Protein AF-0000000071887476 (afdb_homodimer)

Foldseek 3Di:
DPQDPVLCVLVVVLCVPQPPNLLLSQLLLLLQLLQLLVLQLVLQVVCVVVVQHDDCLSNLLSVLLSVLSVLSNVQSVLVPNCVDPVSVVVSNVCNVVSNVVLNQVQQAFVLVSLVNSLVSLVSVLVSLVVVCVVCVVVFQPAAGDPSLCCQQVPPDCQSVQFNQQVDARPPDRQDGDTRSSSSVVVSVSSVSSNVQSVQVSPFPRGGGNPPPVPVPPDPDCPPPPPNRAGHNVSSVVVVVVD/DPQDPVLCVLVVVLCVPQPPNLLLSQLLLLLQLLQLLVLVLVLQVVCVVVVQHDDCLSNLLSVLLSVLSVLSNVQSVLVPNCVDPVSVVVSNVCNVVSNVVLNVVQQAFVLVSLVNSLVSLVSVLVSLVVVCVVCVVVQQPAAGDPSLCCQQVPPDCQSVQFNQQVDARPPDRQDGDTRSSSSVVVSVSSVSSNVQSVQVSPFPRGGGNPPPPVPPPDPDCPPPPPNRAGHNVSSVVVVVVD

Structure (mmCIF, N/CA/C/O backbone):
data_AF-0000000071887476-model_v1
#
loop_
_entity.id
_entity.type
_entity.pdbx_description
1 polymer 'Ubiquinol oxidase'
#
loop_
_atom_site.group_PDB
_atom_site.id
_atom_site.type_symbol
_atom_site.label_atom_id
_atom_site.label_alt_id
_atom_site.label_comp_id
_atom_site.label_asym_id
_atom_site.label_entity_id
_atom_site.label_seq_id
_atom_site.pdbx_PDB_ins_code
_atom_site.Cartn_x
_atom_site.Cartn_y
_atom_site.Cartn_z
_atom_site.occupancy
_atom_site.B_iso_or_equiv
_atom_site.auth_seq_id
_atom_site.auth_comp_id
_atom_site.auth_asym_id
_atom_site.auth_atom_id
_atom_site.pdbx_PDB_model_num
ATOM 1 N N . MET A 1 1 ? 25.312 -20.312 1.409 1 30.47 1 MET A N 1
ATOM 2 C CA . MET A 1 1 ? 24.672 -21.297 2.277 1 30.47 1 MET A CA 1
ATOM 3 C C . MET A 1 1 ? 23.938 -20.609 3.416 1 30.47 1 MET A C 1
ATOM 5 O O . MET A 1 1 ? 23.547 -21.25 4.391 1 30.47 1 MET A O 1
ATOM 9 N N . CYS A 1 2 ? 24.156 -19.266 3.453 1 31.27 2 CYS A N 1
ATOM 10 C CA . CYS A 1 2 ? 23.875 -18.484 4.648 1 31.27 2 CYS A CA 1
ATOM 11 C C . CYS A 1 2 ? 22.375 -18.266 4.832 1 31.27 2 CYS A C 1
ATOM 13 O O . CYS A 1 2 ? 21.969 -17.328 5.512 1 31.27 2 CYS A O 1
ATOM 15 N N . CYS A 1 3 ? 21.625 -18.984 4.043 1 40.84 3 CYS A N 1
ATOM 16 C CA . CYS A 1 3 ? 20.188 -18.812 4.207 1 40.84 3 CYS A CA 1
ATOM 17 C C . CYS A 1 3 ? 19.75 -19.203 5.609 1 40.84 3 CYS A C 1
ATOM 19 O O . CYS A 1 3 ? 20.172 -20.25 6.125 1 40.84 3 CYS A O 1
ATOM 21 N N . SER A 1 4 ? 19.297 -18.359 6.418 1 47.5 4 SER A N 1
ATOM 22 C CA . SER A 1 4 ? 18.875 -18.578 7.805 1 47.5 4 SER A CA 1
ATOM 23 C C . SER A 1 4 ? 17.781 -19.609 7.898 1 47.5 4 SER A C 1
ATOM 25 O O . SER A 1 4 ? 17.125 -19.922 6.902 1 47.5 4 SER A O 1
ATOM 27 N N . PHE A 1 5 ? 17.656 -20.234 9.094 1 50.31 5 PHE A N 1
ATOM 28 C CA . PHE A 1 5 ? 16.797 -21.344 9.516 1 50.31 5 PHE A CA 1
ATOM 29 C C . PHE A 1 5 ? 15.359 -21.094 9.094 1 50.31 5 PHE A C 1
ATOM 31 O O . PHE A 1 5 ? 14.711 -21.984 8.539 1 50.31 5 PHE A O 1
ATOM 38 N N . PRO A 1 6 ? 14.906 -19.969 9.242 1 48.47 6 PRO A N 1
ATOM 39 C CA . PRO A 1 6 ? 13.492 -19.828 8.898 1 48.47 6 PRO A CA 1
ATOM 40 C C . PRO A 1 6 ? 13.242 -19.953 7.395 1 48.47 6 PRO A C 1
ATOM 42 O O . PRO A 1 6 ? 12.266 -20.578 6.977 1 48.47 6 PRO A O 1
ATOM 45 N N . GLN A 1 7 ? 14.047 -19.438 6.637 1 53.53 7 GLN A N 1
ATOM 46 C CA . GLN A 1 7 ? 13.891 -19.531 5.191 1 53.53 7 GLN A CA 1
ATOM 47 C C . GLN A 1 7 ? 14.031 -20.984 4.727 1 53.53 7 GLN A C 1
ATOM 49 O O . GLN A 1 7 ? 13.25 -21.453 3.9 1 53.53 7 GLN A O 1
ATOM 54 N N . ASP A 1 8 ? 15 -21.625 5.289 1 54.03 8 ASP A N 1
ATOM 55 C CA . ASP A 1 8 ? 15.242 -23.016 4.938 1 54.03 8 ASP A CA 1
ATOM 56 C C . ASP A 1 8 ? 14.031 -23.891 5.27 1 54.03 8 ASP A C 1
ATOM 58 O O . ASP A 1 8 ? 13.711 -24.828 4.535 1 54.03 8 ASP A O 1
ATOM 62 N N . SER A 1 9 ? 13.406 -23.406 6.348 1 52.69 9 SER A N 1
ATOM 63 C CA . SER A 1 9 ? 12.25 -24.203 6.762 1 52.69 9 SER A CA 1
ATOM 64 C C . SER A 1 9 ? 11.102 -24.047 5.77 1 52.69 9 SER A C 1
ATOM 66 O O . SER A 1 9 ? 10.461 -25.031 5.402 1 52.69 9 SER A O 1
ATOM 68 N N . VAL A 1 10 ? 10.852 -22.859 5.328 1 54.94 10 VAL A N 1
ATOM 69 C CA . VAL A 1 10 ? 9.758 -22.641 4.387 1 54.94 10 VAL A CA 1
ATOM 70 C C . VAL A 1 10 ? 10.078 -23.312 3.059 1 54.94 10 VAL A C 1
ATOM 72 O O . VAL A 1 10 ? 9.234 -24.016 2.486 1 54.94 10 VAL A O 1
ATOM 75 N N . ILE A 1 11 ? 11.305 -23.25 2.623 1 56.22 11 ILE A N 1
ATOM 76 C CA . ILE A 1 11 ? 11.742 -23.828 1.356 1 56.22 11 ILE A CA 1
ATOM 77 C C . ILE A 1 11 ? 11.711 -25.344 1.442 1 56.22 11 ILE A C 1
ATOM 79 O O . ILE A 1 11 ? 11.25 -26.016 0.516 1 56.22 11 ILE A O 1
ATOM 83 N N . MET A 1 12 ? 12.203 -25.812 2.559 1 53.28 12 MET A N 1
ATOM 84 C CA . MET A 1 12 ? 12.25 -27.266 2.75 1 53.28 12 MET A CA 1
ATOM 85 C C . MET A 1 12 ? 10.844 -27.859 2.756 1 53.28 12 MET A C 1
ATOM 87 O O . MET A 1 12 ? 10.609 -28.922 2.174 1 53.28 12 MET A O 1
ATOM 91 N N . VAL A 1 13 ? 9.906 -27.219 3.322 1 50.84 13 VAL A N 1
ATOM 92 C CA . VAL A 1 13 ? 8.531 -27.719 3.402 1 50.84 13 VAL A CA 1
ATOM 93 C C . VAL A 1 13 ? 7.898 -27.703 2.016 1 50.84 13 VAL A C 1
ATOM 95 O O . VAL A 1 13 ? 7.262 -28.688 1.61 1 50.84 13 VAL A O 1
ATOM 98 N N . LEU A 1 14 ? 8.117 -26.688 1.324 1 52.28 14 LEU A N 1
ATOM 99 C CA . LEU A 1 14 ? 7.488 -26.562 0.014 1 52.28 14 LEU A CA 1
ATOM 100 C C . LEU A 1 14 ? 8.016 -27.625 -0.944 1 52.28 14 LEU A C 1
ATOM 102 O O . LEU A 1 14 ? 7.242 -28.234 -1.682 1 52.28 14 LEU A O 1
ATOM 106 N N . LYS A 1 15 ? 9.289 -27.859 -1.046 1 56.28 15 LYS A N 1
ATOM 107 C CA . LYS A 1 15 ? 9.898 -28.844 -1.933 1 56.28 15 LYS A CA 1
ATOM 108 C C . LYS A 1 15 ? 9.453 -30.266 -1.567 1 56.28 15 LYS A C 1
ATOM 110 O O . LYS A 1 15 ? 9.242 -31.109 -2.447 1 56.28 15 LYS A O 1
ATOM 115 N N . GLY A 1 16 ? 9.359 -30.516 -0.269 1 51.09 16 GLY A N 1
ATOM 116 C CA . GLY A 1 16 ? 8.969 -31.844 0.199 1 51.09 16 GLY A CA 1
ATOM 117 C C . GLY A 1 16 ? 7.512 -32.156 -0.079 1 51.09 16 GLY A C 1
ATOM 118 O O . GLY A 1 16 ? 7.188 -33.25 -0.535 1 51.09 16 GLY A O 1
ATOM 119 N N . VAL A 1 17 ? 6.672 -31.219 0.119 1 54.69 17 VAL A N 1
ATOM 120 C CA . VAL A 1 17 ? 5.234 -31.484 0.076 1 54.69 17 VAL A CA 1
ATOM 121 C C . VAL A 1 17 ? 4.754 -31.484 -1.373 1 54.69 17 VAL A C 1
ATOM 123 O O . VAL A 1 17 ? 3.861 -32.25 -1.733 1 54.69 17 VAL A O 1
ATOM 126 N N . TYR A 1 18 ? 5.398 -30.656 -2.195 1 61.88 18 TYR A N 1
ATOM 127 C CA . TYR A 1 18 ? 4.805 -30.469 -3.512 1 61.88 18 TYR A CA 1
ATOM 128 C C . TYR A 1 18 ? 5.602 -31.188 -4.586 1 61.88 18 TYR A C 1
ATOM 130 O O . TYR A 1 18 ? 5.43 -30.938 -5.777 1 61.88 18 TYR A O 1
ATOM 138 N N . ARG A 1 19 ? 6.125 -32.25 -4.566 1 59.28 19 ARG A N 1
ATOM 139 C CA . ARG A 1 19 ? 6.855 -33.094 -5.504 1 59.28 19 ARG A CA 1
ATOM 140 C C . ARG A 1 19 ? 6.621 -32.656 -6.941 1 59.28 19 ARG A C 1
ATOM 142 O O . ARG A 1 19 ? 6.996 -31.547 -7.324 1 59.28 19 ARG A O 1
ATOM 149 N N . ASP A 1 20 ? 5.863 -33.375 -7.742 1 68 20 ASP A N 1
ATOM 150 C CA . ASP A 1 20 ? 5.641 -33.188 -9.172 1 68 20 ASP A CA 1
ATOM 151 C C . ASP A 1 20 ? 4.426 -32.312 -9.422 1 68 20 ASP A C 1
ATOM 153 O O . ASP A 1 20 ? 3.896 -32.25 -10.539 1 68 20 ASP A O 1
ATOM 157 N N . ARG A 1 21 ? 4.051 -31.562 -8.383 1 85.56 21 ARG A N 1
ATOM 158 C CA . ARG A 1 21 ? 2.939 -30.625 -8.516 1 85.56 21 ARG A CA 1
ATOM 159 C C . ARG A 1 21 ? 3.436 -29.188 -8.508 1 85.56 21 ARG A C 1
ATOM 161 O O . ARG A 1 21 ? 3.25 -28.469 -7.527 1 85.56 21 ARG A O 1
ATOM 168 N N . TYR A 1 22 ? 3.957 -28.781 -9.656 1 88.81 22 TYR A N 1
ATOM 169 C CA . TYR A 1 22 ? 4.68 -27.516 -9.766 1 88.81 22 TYR A CA 1
ATOM 170 C C . TYR A 1 22 ? 3.756 -26.344 -9.477 1 88.81 22 TYR A C 1
ATOM 172 O O . TYR A 1 22 ? 4.109 -25.438 -8.719 1 88.81 22 TYR A O 1
ATOM 180 N N . TYR A 1 23 ? 2.529 -26.438 -10 1 90.31 23 TYR A N 1
ATOM 181 C CA . TYR A 1 23 ? 1.637 -25.297 -9.844 1 90.31 23 TYR A CA 1
ATOM 182 C C . TYR A 1 23 ? 1.201 -25.125 -8.391 1 90.31 23 TYR A C 1
ATOM 184 O O . TYR A 1 23 ? 1.044 -24 -7.906 1 90.31 23 TYR A O 1
ATOM 192 N N . ALA A 1 24 ? 1.06 -26.219 -7.68 1 91.19 24 ALA A N 1
ATOM 193 C CA . ALA A 1 24 ? 0.744 -26.156 -6.254 1 91.19 24 ALA A CA 1
ATOM 194 C C . ALA A 1 24 ? 1.907 -25.562 -5.461 1 91.19 24 ALA A C 1
ATOM 196 O O . ALA A 1 24 ? 1.699 -24.766 -4.543 1 91.19 24 ALA A O 1
ATOM 197 N N . ARG A 1 25 ? 3.086 -25.984 -5.824 1 91.88 25 ARG A N 1
ATOM 198 C CA . ARG A 1 25 ? 4.277 -25.438 -5.176 1 91.88 25 ARG A CA 1
ATOM 199 C C . ARG A 1 25 ? 4.406 -23.953 -5.43 1 91.88 25 ARG A C 1
ATOM 201 O O . ARG A 1 25 ? 4.699 -23.172 -4.512 1 91.88 25 ARG A O 1
ATOM 208 N N . PHE A 1 26 ? 4.168 -23.547 -6.676 1 94.94 26 PHE A N 1
ATOM 209 C CA . PHE A 1 26 ? 4.254 -22.141 -7.039 1 94.94 26 PHE A CA 1
ATOM 210 C C . PHE A 1 26 ? 3.168 -21.328 -6.336 1 94.94 26 PHE A C 1
ATOM 212 O O . PHE A 1 26 ? 3.416 -20.219 -5.887 1 94.94 26 PHE A O 1
ATOM 219 N N . PHE A 1 27 ? 2.033 -21.891 -6.215 1 94.5 27 PHE A N 1
ATOM 220 C CA . PHE A 1 27 ? 0.941 -21.25 -5.484 1 94.5 27 PHE A CA 1
ATOM 221 C C . PHE A 1 27 ? 1.335 -21 -4.035 1 94.5 27 PHE A C 1
ATOM 223 O O . PHE A 1 27 ? 1.142 -19.891 -3.523 1 94.5 27 PHE A O 1
ATOM 230 N N . ALA A 1 28 ? 1.881 -21.984 -3.383 1 93 28 ALA A N 1
ATOM 231 C CA . ALA A 1 28 ? 2.307 -21.844 -1.991 1 93 28 ALA A CA 1
ATOM 232 C C . ALA A 1 28 ? 3.412 -20.812 -1.855 1 93 28 ALA A C 1
ATOM 234 O O . ALA A 1 28 ? 3.377 -19.969 -0.951 1 93 28 ALA A O 1
ATOM 235 N N . LEU A 1 29 ? 4.336 -20.844 -2.762 1 92.38 29 LEU A N 1
ATOM 236 C CA . LEU A 1 29 ? 5.445 -19.891 -2.77 1 92.38 29 LEU A CA 1
ATOM 237 C C . LEU A 1 29 ? 4.938 -18.453 -2.881 1 92.38 29 LEU A C 1
ATOM 239 O O . LEU A 1 29 ? 5.348 -17.594 -2.107 1 92.38 29 LEU A O 1
ATOM 243 N N . GLU A 1 30 ? 3.982 -18.219 -3.818 1 94.94 30 GLU A N 1
ATOM 244 C CA . GLU A 1 30 ? 3.467 -16.875 -4.051 1 94.94 30 GLU A CA 1
ATOM 245 C C . GLU A 1 30 ? 2.6 -16.406 -2.885 1 94.94 30 GLU A C 1
ATOM 247 O O . GLU A 1 30 ? 2.57 -15.219 -2.562 1 94.94 30 GLU A O 1
ATOM 252 N N . THR A 1 31 ? 1.901 -17.312 -2.236 1 94.06 31 THR A N 1
ATOM 253 C CA . THR A 1 31 ? 1.102 -16.984 -1.062 1 94.06 31 THR A CA 1
ATOM 254 C C . THR A 1 31 ? 1.988 -16.469 0.068 1 94.06 31 THR A C 1
ATOM 256 O O . THR A 1 31 ? 1.646 -15.492 0.733 1 94.06 31 THR A O 1
ATOM 259 N N . ILE A 1 32 ? 3.066 -17.031 0.198 1 92.88 32 ILE A N 1
ATOM 260 C CA . ILE A 1 32 ? 3.969 -16.688 1.292 1 92.88 32 ILE A CA 1
ATOM 261 C C . ILE A 1 32 ? 4.836 -15.5 0.894 1 92.88 32 ILE A C 1
ATOM 263 O O . ILE A 1 32 ? 5.086 -14.602 1.706 1 92.88 32 ILE A O 1
ATOM 267 N N . ALA A 1 33 ? 5.246 -15.43 -0.411 1 92.75 33 ALA A N 1
ATOM 268 C CA . ALA A 1 33 ? 6.223 -14.445 -0.881 1 92.75 33 ALA A CA 1
ATOM 269 C C . ALA A 1 33 ? 5.668 -13.031 -0.79 1 92.75 33 ALA A C 1
ATOM 271 O O . ALA A 1 33 ? 6.426 -12.062 -0.675 1 92.75 33 ALA A O 1
ATOM 272 N N . ARG A 1 34 ? 4.449 -12.82 -0.768 1 93.75 34 ARG A N 1
ATOM 273 C CA . ARG A 1 34 ? 3.834 -11.492 -0.719 1 93.75 34 ARG A CA 1
ATOM 274 C C . ARG A 1 34 ? 3.846 -10.938 0.701 1 93.75 34 ARG A C 1
ATOM 276 O O . ARG A 1 34 ? 3.791 -9.719 0.896 1 93.75 34 ARG A O 1
ATOM 283 N N . VAL A 1 35 ? 4.008 -11.75 1.692 1 96.19 35 VAL A N 1
ATOM 284 C CA . VAL A 1 35 ? 3.762 -11.43 3.096 1 96.19 35 VAL A CA 1
ATOM 285 C C . VAL A 1 35 ? 4.828 -10.461 3.604 1 96.19 35 VAL A C 1
ATOM 287 O O . VAL A 1 35 ? 4.508 -9.461 4.25 1 96.19 35 VAL A O 1
ATOM 290 N N . PRO A 1 36 ? 6.094 -10.688 3.279 1 97.5 36 PRO A N 1
ATOM 291 C CA . PRO A 1 36 ? 7.113 -9.797 3.84 1 97.5 36 PRO A CA 1
ATOM 292 C C . PRO A 1 36 ? 6.914 -8.344 3.428 1 97.5 36 PRO A C 1
ATOM 294 O O . PRO A 1 36 ? 7.074 -7.438 4.25 1 97.5 36 PRO A O 1
ATOM 297 N N . TYR A 1 37 ? 6.582 -8.109 2.205 1 98.06 37 TYR A N 1
ATOM 298 C CA . TYR A 1 37 ? 6.453 -6.738 1.727 1 98.06 37 TYR A CA 1
ATOM 299 C C . TYR A 1 37 ? 5.332 -6.008 2.457 1 98.06 37 TYR A C 1
ATOM 301 O O . TYR A 1 37 ? 5.453 -4.824 2.77 1 98.06 37 TYR A O 1
ATOM 309 N N . PHE A 1 38 ? 4.254 -6.734 2.699 1 97.75 38 PHE A N 1
ATOM 310 C CA . PHE A 1 38 ? 3.186 -6.129 3.482 1 97.75 38 PHE A CA 1
ATOM 311 C C . PHE A 1 38 ? 3.627 -5.918 4.926 1 97.75 38 PHE A C 1
ATOM 313 O O . PHE A 1 38 ? 3.246 -4.93 5.559 1 97.75 38 PHE A O 1
ATOM 320 N N . ALA A 1 39 ? 4.367 -6.859 5.465 1 98.19 39 ALA A N 1
ATOM 321 C CA . ALA A 1 39 ? 4.91 -6.695 6.809 1 98.19 39 ALA A CA 1
ATOM 322 C C . ALA A 1 39 ? 5.805 -5.461 6.891 1 98.19 39 ALA A C 1
ATOM 324 O O . ALA A 1 39 ? 5.719 -4.691 7.852 1 98.19 39 ALA A O 1
ATOM 325 N N . PHE A 1 40 ? 6.672 -5.285 5.91 1 97.69 40 PHE A N 1
ATOM 326 C CA . PHE A 1 40 ? 7.531 -4.105 5.863 1 97.69 40 PHE A CA 1
ATOM 327 C C . PHE A 1 40 ? 6.695 -2.828 5.883 1 97.69 40 PHE A C 1
ATOM 329 O O . PHE A 1 40 ? 6.965 -1.918 6.668 1 97.69 40 PHE A O 1
ATOM 336 N N . ILE A 1 41 ? 5.68 -2.785 5.004 1 97.25 41 ILE A N 1
ATOM 337 C CA . ILE A 1 41 ? 4.812 -1.616 4.918 1 97.25 41 ILE A CA 1
ATOM 338 C C . ILE A 1 41 ? 4.133 -1.377 6.266 1 97.25 41 ILE A C 1
ATOM 340 O O . ILE A 1 41 ? 3.988 -0.232 6.699 1 97.25 41 ILE A O 1
ATOM 344 N N . SER A 1 42 ? 3.736 -2.453 6.922 1 97.19 42 SER A N 1
ATOM 345 C CA . SER A 1 42 ? 3.07 -2.346 8.219 1 97.19 42 SER A CA 1
ATOM 346 C C . SER A 1 42 ? 3.973 -1.675 9.25 1 97.19 42 SER A C 1
ATOM 348 O O . SER A 1 42 ? 3.547 -0.748 9.938 1 97.19 42 SER A O 1
ATOM 350 N N . VAL A 1 43 ? 5.16 -2.088 9.336 1 96.56 43 VAL A N 1
ATOM 351 C CA . VAL A 1 43 ? 6.094 -1.536 10.312 1 96.56 43 VAL A CA 1
ATOM 352 C C . VAL A 1 43 ? 6.422 -0.089 9.953 1 96.56 43 VAL A C 1
ATOM 354 O O . VAL A 1 43 ? 6.434 0.786 10.82 1 96.56 43 VAL A O 1
ATOM 357 N N . LEU A 1 44 ? 6.668 0.134 8.695 1 95.12 44 LEU A N 1
ATOM 358 C CA . LEU A 1 44 ? 7.02 1.479 8.25 1 95.12 44 LEU A CA 1
ATOM 359 C C . LEU A 1 44 ? 5.863 2.445 8.469 1 95.12 44 LEU A C 1
ATOM 361 O O . LEU A 1 44 ? 6.078 3.617 8.789 1 95.12 44 LEU A O 1
ATOM 365 N N . HIS A 1 45 ? 4.633 1.944 8.188 1 95.56 45 HIS A N 1
ATOM 366 C CA . HIS A 1 45 ? 3.459 2.758 8.484 1 95.56 45 HIS A CA 1
ATOM 367 C C . HIS A 1 45 ? 3.393 3.105 9.969 1 95.56 45 HIS A C 1
ATOM 369 O O . HIS A 1 45 ? 3.084 4.242 10.328 1 95.56 45 HIS A O 1
ATOM 375 N N . MET A 1 46 ? 3.621 2.113 10.805 1 94.19 46 MET A N 1
ATOM 376 C CA . MET A 1 46 ? 3.627 2.354 12.242 1 94.19 46 MET A CA 1
ATOM 377 C C . MET A 1 46 ? 4.723 3.344 12.625 1 94.19 46 MET A C 1
ATOM 379 O O . MET A 1 46 ? 4.469 4.301 13.359 1 94.19 46 MET A O 1
ATOM 383 N N . TYR A 1 47 ? 5.938 3.154 12.109 1 92.62 47 TYR A N 1
ATOM 384 C CA . TYR A 1 47 ? 7.043 4.066 12.383 1 92.62 47 TYR A CA 1
ATOM 385 C C . TYR A 1 47 ? 6.715 5.48 11.922 1 92.62 47 TYR A C 1
ATOM 387 O O . TYR A 1 47 ? 7.043 6.453 12.602 1 92.62 47 TYR A O 1
ATOM 395 N N . SER A 1 48 ? 6.117 5.535 10.766 1 91.56 48 SER A N 1
ATOM 396 C CA . SER A 1 48 ? 5.758 6.848 10.242 1 91.56 48 SER A CA 1
ATOM 397 C C . SER A 1 48 ? 4.699 7.52 11.109 1 91.56 48 SER A C 1
ATOM 399 O O . SER A 1 48 ? 4.715 8.742 11.281 1 91.56 48 SER A O 1
ATOM 401 N N . THR A 1 49 ? 3.768 6.734 11.633 1 91.44 49 THR A N 1
ATOM 402 C CA . THR A 1 49 ? 2.74 7.254 12.523 1 91.44 49 THR A CA 1
ATOM 403 C C . THR A 1 49 ? 3.365 7.801 13.805 1 91.44 49 THR A C 1
ATOM 405 O O . THR A 1 49 ? 2.961 8.852 14.305 1 91.44 49 THR A O 1
ATOM 408 N N . PHE A 1 50 ? 4.414 7.18 14.273 1 90 50 PHE A N 1
ATOM 409 C CA . PHE A 1 50 ? 5.07 7.574 15.516 1 90 50 PHE A CA 1
ATOM 410 C C . PHE A 1 50 ? 6.102 8.664 15.258 1 90 50 PHE A C 1
ATOM 412 O O . PHE A 1 50 ? 6.703 9.195 16.203 1 90 50 PHE A O 1
ATOM 419 N N . GLY A 1 51 ? 6.312 9.016 13.977 1 87.88 51 GLY A N 1
ATOM 420 C CA . GLY A 1 51 ? 7.246 10.078 13.633 1 87.88 51 GLY A CA 1
ATOM 421 C C . GLY A 1 51 ? 8.68 9.594 13.523 1 87.88 51 GLY A C 1
ATOM 422 O O . GLY A 1 51 ? 9.609 10.406 13.484 1 87.88 51 GLY A O 1
ATOM 423 N N . TRP A 1 52 ? 8.898 8.258 13.422 1 86.38 52 TRP A N 1
ATOM 424 C CA . TRP A 1 52 ? 10.234 7.676 13.422 1 86.38 52 TRP A CA 1
ATOM 425 C C . TRP A 1 52 ? 10.734 7.461 11.992 1 86.38 52 TRP A C 1
ATOM 427 O O . TRP A 1 52 ? 11.922 7.234 11.773 1 86.38 52 TRP A O 1
ATOM 437 N N . TRP A 1 53 ? 9.852 7.574 11.078 1 85.56 53 TRP A N 1
ATOM 438 C CA . TRP A 1 53 ? 10.188 7.285 9.688 1 85.56 53 TRP A CA 1
ATOM 439 C C . TRP A 1 53 ? 9.461 8.234 8.75 1 85.56 53 TRP A C 1
ATOM 441 O O . TRP A 1 53 ? 8.25 8.43 8.859 1 85.56 53 TRP A O 1
ATOM 451 N N . ARG A 1 54 ? 10.203 8.797 7.773 1 85.44 54 ARG A N 1
ATOM 452 C CA . ARG A 1 54 ? 9.562 9.742 6.863 1 85.44 54 ARG A CA 1
ATOM 453 C C . ARG A 1 54 ? 9.969 9.477 5.418 1 85.44 54 ARG A C 1
ATOM 455 O O . ARG A 1 54 ? 9.602 10.227 4.512 1 85.44 54 ARG A O 1
ATOM 462 N N . ARG A 1 55 ? 10.664 8.391 5.184 1 83.25 55 ARG A N 1
ATOM 463 C CA . ARG A 1 55 ? 11.023 8.07 3.809 1 83.25 55 ARG A CA 1
ATOM 464 C C . ARG A 1 55 ? 9.883 7.344 3.102 1 83.25 55 ARG A C 1
ATOM 466 O O . ARG A 1 55 ? 9.75 6.121 3.215 1 83.25 55 ARG A O 1
ATOM 473 N N . ALA A 1 56 ? 9.258 7.949 2.273 1 87.62 56 ALA A N 1
ATOM 474 C CA . ALA A 1 56 ? 8.039 7.465 1.626 1 87.62 56 ALA A CA 1
ATOM 475 C C . ALA A 1 56 ? 8.359 6.449 0.535 1 87.62 56 ALA A C 1
ATOM 477 O O . ALA A 1 56 ? 7.551 5.574 0.233 1 87.62 56 ALA A O 1
ATOM 478 N N . ASP A 1 57 ? 9.555 6.539 -0.015 1 91.94 57 ASP A N 1
ATOM 479 C CA . ASP A 1 57 ? 9.93 5.699 -1.147 1 91.94 57 ASP A CA 1
ATOM 480 C C . ASP A 1 57 ? 9.867 4.219 -0.78 1 91.94 57 ASP A C 1
ATOM 482 O O . ASP A 1 57 ? 9.445 3.391 -1.59 1 91.94 57 ASP A O 1
ATOM 486 N N . TYR A 1 58 ? 10.258 3.904 0.433 1 94 58 TYR A N 1
ATOM 487 C CA . TYR A 1 58 ? 10.25 2.516 0.875 1 94 58 TYR A CA 1
ATOM 488 C C . TYR A 1 58 ? 8.836 1.944 0.859 1 94 58 TYR A C 1
ATOM 490 O O . TYR A 1 58 ? 8.617 0.828 0.385 1 94 58 TYR A O 1
ATOM 498 N N . ILE A 1 59 ? 7.902 2.717 1.357 1 95.12 59 ILE A N 1
ATOM 499 C CA . ILE A 1 59 ? 6.52 2.27 1.447 1 95.12 59 ILE A CA 1
ATOM 500 C C . ILE A 1 59 ? 5.953 2.049 0.045 1 95.12 59 ILE A C 1
ATOM 502 O O . ILE A 1 59 ? 5.328 1.022 -0.225 1 95.12 59 ILE A O 1
ATOM 506 N N . LYS A 1 60 ? 6.254 2.977 -0.814 1 95.88 60 LYS A N 1
ATOM 507 C CA . LYS A 1 60 ? 5.754 2.916 -2.186 1 95.88 60 LYS A CA 1
ATOM 508 C C . LYS A 1 60 ? 6.328 1.711 -2.926 1 95.88 60 LYS A C 1
ATOM 510 O O . LYS A 1 60 ? 5.586 0.959 -3.566 1 95.88 60 LYS A O 1
ATOM 515 N N . VAL A 1 61 ? 7.613 1.484 -2.83 1 97.12 61 VAL A N 1
ATOM 516 C CA . VAL A 1 61 ? 8.266 0.384 -3.533 1 97.12 61 VAL A CA 1
ATOM 517 C C . VAL A 1 61 ? 7.797 -0.949 -2.953 1 97.12 61 VAL A C 1
ATOM 519 O O . VAL A 1 61 ? 7.488 -1.883 -3.697 1 97.12 61 VAL A O 1
ATOM 522 N N . HIS A 1 62 ? 7.703 -1.061 -1.604 1 97.81 62 HIS A N 1
ATOM 523 C CA . HIS A 1 62 ? 7.25 -2.307 -0.993 1 97.81 62 HIS A CA 1
ATOM 524 C C . HIS A 1 62 ? 5.801 -2.605 -1.358 1 97.81 62 HIS A C 1
ATOM 526 O O . HIS A 1 62 ? 5.422 -3.77 -1.507 1 97.81 62 HIS A O 1
ATOM 532 N N . PHE A 1 63 ? 5.035 -1.596 -1.517 1 97.88 63 PHE A N 1
ATOM 533 C CA . PHE A 1 63 ? 3.676 -1.816 -1.992 1 97.88 63 PHE A CA 1
ATOM 534 C C . PHE A 1 63 ? 3.682 -2.391 -3.404 1 97.88 63 PHE A C 1
ATOM 536 O O . PHE A 1 63 ? 2.947 -3.338 -3.697 1 97.88 63 PHE A O 1
ATOM 543 N N . ALA A 1 64 ? 4.453 -1.802 -4.262 1 98 64 ALA A N 1
ATOM 544 C CA . ALA A 1 64 ? 4.551 -2.273 -5.641 1 98 64 ALA A CA 1
ATOM 545 C C . ALA A 1 64 ? 5.023 -3.723 -5.691 1 98 64 ALA A C 1
ATOM 547 O O . ALA A 1 64 ? 4.559 -4.504 -6.523 1 98 64 ALA A O 1
ATOM 548 N N . GLN A 1 65 ? 6 -4.062 -4.773 1 98.25 65 GLN A N 1
ATOM 549 C CA . GLN A 1 65 ? 6.457 -5.445 -4.703 1 98.25 65 GLN A CA 1
ATOM 550 C C . GLN A 1 65 ? 5.324 -6.379 -4.285 1 98.25 65 GLN A C 1
ATOM 552 O O . GLN A 1 65 ? 5.145 -7.449 -4.871 1 98.25 65 GLN A O 1
ATOM 557 N N . SER A 1 66 ? 4.562 -5.945 -3.27 1 97.44 66 SER A N 1
ATOM 558 C CA . SER A 1 66 ? 3.42 -6.738 -2.822 1 97.44 66 SER A CA 1
ATOM 559 C C . SER A 1 66 ? 2.391 -6.902 -3.936 1 97.44 66 SER A C 1
ATOM 561 O O . SER A 1 66 ? 1.788 -7.969 -4.078 1 97.44 66 SER A O 1
ATOM 563 N N . TRP A 1 67 ? 2.193 -5.867 -4.727 1 96 67 TRP A N 1
ATOM 564 C CA . TRP A 1 67 ? 1.269 -5.871 -5.852 1 96 67 TRP A CA 1
ATOM 565 C C . TRP A 1 67 ? 1.698 -6.891 -6.906 1 96 67 TRP A C 1
ATOM 567 O O . TRP A 1 67 ? 0.875 -7.652 -7.414 1 96 67 TRP A O 1
ATOM 577 N N . ASN A 1 68 ? 2.98 -6.867 -7.227 1 97.94 68 ASN A N 1
ATOM 578 C CA . ASN A 1 68 ? 3.52 -7.82 -8.188 1 97.94 68 ASN A CA 1
ATOM 579 C C . ASN A 1 68 ? 3.301 -9.258 -7.73 1 97.94 68 ASN A C 1
ATOM 581 O O . ASN A 1 68 ? 2.822 -10.094 -8.5 1 97.94 68 ASN A O 1
ATOM 585 N N . GLU A 1 69 ? 3.596 -9.516 -6.449 1 97.38 69 GLU A N 1
ATOM 586 C CA . GLU A 1 69 ? 3.439 -10.859 -5.895 1 97.38 69 GLU A CA 1
ATOM 587 C C . GLU A 1 69 ? 1.972 -11.273 -5.871 1 97.38 69 GLU A C 1
ATOM 589 O O . GLU A 1 69 ? 1.654 -12.453 -6.031 1 97.38 69 GLU A O 1
ATOM 594 N N . PHE A 1 70 ? 1.152 -10.367 -5.629 1 96 70 PHE A N 1
ATOM 595 C CA . PHE A 1 70 ? -0.278 -10.656 -5.652 1 96 70 PHE A CA 1
ATOM 596 C C . PHE A 1 70 ? -0.707 -11.164 -7.023 1 96 70 PHE A C 1
ATOM 598 O O . PHE A 1 70 ? -1.479 -12.117 -7.121 1 96 70 PHE A O 1
ATOM 605 N N . HIS A 1 71 ? -0.237 -10.578 -8.039 1 96.06 71 HIS A N 1
ATOM 606 C CA . HIS A 1 71 ? -0.622 -10.992 -9.383 1 96.06 71 HIS A CA 1
ATOM 607 C C . HIS A 1 71 ? 0.007 -12.328 -9.75 1 96.06 71 HIS A C 1
ATOM 609 O O . HIS A 1 71 ? -0.591 -13.125 -10.484 1 96.06 71 HIS A O 1
ATOM 615 N N . HIS A 1 72 ? 1.267 -12.602 -9.227 1 97.69 72 HIS A N 1
ATOM 616 C CA . HIS A 1 72 ? 1.792 -13.961 -9.359 1 97.69 72 HIS A CA 1
ATOM 617 C C . HIS A 1 72 ? 0.844 -14.984 -8.742 1 97.69 72 HIS A C 1
ATOM 619 O O . HIS A 1 72 ? 0.607 -16.047 -9.32 1 97.69 72 HIS A O 1
ATOM 625 N N . LEU A 1 73 ? 0.33 -14.641 -7.59 1 95.94 73 LEU A N 1
ATOM 626 C CA . LEU A 1 73 ? -0.606 -15.516 -6.895 1 95.94 73 LEU A CA 1
ATOM 627 C C . LEU A 1 73 ? -1.85 -15.766 -7.738 1 95.94 73 LEU A C 1
ATOM 629 O O . LEU A 1 73 ? -2.289 -16.906 -7.879 1 95.94 73 LEU A O 1
ATOM 633 N N . LEU A 1 74 ? -2.434 -14.727 -8.352 1 94.81 74 LEU A N 1
ATOM 634 C CA . LEU A 1 74 ? -3.615 -14.859 -9.195 1 94.81 74 LEU A CA 1
ATOM 635 C C . LEU A 1 74 ? -3.33 -15.766 -10.391 1 94.81 74 LEU A C 1
ATOM 637 O O . LEU A 1 74 ? -4.172 -16.578 -10.766 1 94.81 74 LEU A O 1
ATOM 641 N N . ILE A 1 75 ? -2.168 -15.625 -10.969 1 95.75 75 ILE A N 1
ATOM 642 C CA . ILE A 1 75 ? -1.779 -16.438 -12.117 1 95.75 75 ILE A CA 1
ATOM 643 C C . ILE A 1 75 ? -1.707 -17.906 -11.703 1 95.75 75 ILE A C 1
ATOM 645 O O . ILE A 1 75 ? -2.244 -18.781 -12.391 1 95.75 75 ILE A O 1
ATOM 649 N N . MET A 1 76 ? -1.102 -18.203 -10.555 1 95.56 76 MET A N 1
ATOM 650 C CA . MET A 1 76 ? -0.965 -19.578 -10.102 1 95.56 76 MET A CA 1
ATOM 651 C C . MET A 1 76 ? -2.324 -20.172 -9.75 1 95.56 76 MET A C 1
ATOM 653 O O . MET A 1 76 ? -2.561 -21.375 -9.961 1 95.56 76 MET A O 1
ATOM 657 N N . GLU A 1 77 ? -3.205 -19.375 -9.219 1 92.5 77 GLU A N 1
ATOM 658 C CA . GLU A 1 77 ? -4.559 -19.844 -8.938 1 92.5 77 GLU A CA 1
ATOM 659 C C . GLU A 1 77 ? -5.289 -20.219 -10.227 1 92.5 77 GLU A C 1
ATOM 661 O O . GLU A 1 77 ? -5.957 -21.25 -10.289 1 92.5 77 GLU A O 1
ATOM 666 N N . GLU A 1 78 ? -5.141 -19.375 -11.195 1 92 78 GLU A N 1
ATOM 667 C CA . GLU A 1 78 ? -5.797 -19.641 -12.469 1 92 78 GLU A CA 1
ATOM 668 C C . GLU A 1 78 ? -5.25 -20.906 -13.109 1 92 78 GLU A C 1
ATOM 670 O O . GLU A 1 78 ? -5.977 -21.625 -13.812 1 92 78 GLU A O 1
ATOM 675 N N . LEU A 1 79 ? -4.012 -21.25 -12.828 1 93.25 79 LEU A N 1
ATOM 676 C CA . LEU A 1 79 ? -3.381 -22.438 -13.383 1 93.25 79 LEU A CA 1
ATOM 677 C C . LEU A 1 79 ? -3.711 -23.672 -12.547 1 93.25 79 LEU A C 1
ATOM 679 O O . LEU A 1 79 ? -3.225 -24.766 -12.828 1 93.25 79 LEU A O 1
ATOM 683 N N . GLY A 1 80 ? -4.48 -23.469 -11.461 1 88.81 80 GLY A N 1
ATOM 684 C CA . GLY A 1 80 ? -4.953 -24.594 -10.672 1 88.81 80 GLY A CA 1
ATOM 685 C C . GLY A 1 80 ? -4.059 -24.906 -9.484 1 88.81 80 GLY A C 1
ATOM 686 O O . GLY A 1 80 ? -4.109 -26.016 -8.945 1 88.81 80 GLY A O 1
ATOM 687 N N . GLY A 1 81 ? -3.273 -24 -9.086 1 91.25 81 GLY A N 1
ATOM 688 C CA . GLY A 1 81 ? -2.371 -24.234 -7.973 1 91.25 81 GLY A CA 1
ATOM 689 C C . GLY A 1 81 ? -3.09 -24.391 -6.645 1 91.25 81 GLY A C 1
ATOM 690 O O . GLY A 1 81 ? -2.518 -24.906 -5.68 1 91.25 81 GLY A O 1
ATOM 691 N N . ASN A 1 82 ? -4.312 -23.938 -6.625 1 89.81 82 ASN A N 1
ATOM 692 C CA . ASN A 1 82 ? -5.086 -24 -5.391 1 89.81 82 ASN A CA 1
ATOM 693 C C . ASN A 1 82 ? -6.125 -25.109 -5.434 1 89.81 82 ASN A C 1
ATOM 695 O O . ASN A 1 82 ? -7.188 -25 -4.816 1 89.81 82 ASN A O 1
ATOM 699 N N . SER A 1 83 ? -5.875 -26.156 -6.051 1 86 83 SER A N 1
ATOM 700 C CA . SER A 1 83 ? -6.848 -27.219 -6.277 1 86 83 SER A CA 1
ATOM 701 C C . SER A 1 83 ? -7.035 -28.078 -5.027 1 86 83 SER A C 1
ATOM 703 O O . SER A 1 83 ? -8.148 -28.516 -4.73 1 86 83 SER A O 1
ATOM 705 N N . LEU A 1 84 ? -5.992 -28.359 -4.34 1 88.31 84 LEU A N 1
ATOM 706 C CA . LEU A 1 84 ? -6.094 -29.188 -3.148 1 88.31 84 LEU A CA 1
ATOM 707 C C . LEU A 1 84 ? -6.254 -28.344 -1.896 1 88.31 84 LEU A C 1
ATOM 709 O O . LEU A 1 84 ? -5.445 -27.453 -1.64 1 88.31 84 LEU A O 1
ATOM 713 N N . TRP A 1 85 ? -7.168 -28.656 -1.137 1 86.69 85 TRP A N 1
ATOM 714 C CA . TRP A 1 85 ? -7.52 -27.859 0.039 1 86.69 85 TRP A CA 1
ATOM 715 C C . TRP A 1 85 ? -6.395 -27.891 1.066 1 86.69 85 TRP A C 1
ATOM 717 O O . TRP A 1 85 ? -6.121 -26.875 1.721 1 86.69 85 TRP A O 1
ATOM 727 N N . ILE A 1 86 ? -5.754 -29 1.254 1 86.81 86 ILE A N 1
ATOM 728 C CA . ILE A 1 86 ? -4.703 -29.125 2.26 1 86.81 86 ILE A CA 1
ATOM 729 C C . ILE A 1 86 ? -3.525 -28.234 1.9 1 86.81 86 ILE A C 1
ATOM 731 O O . ILE A 1 86 ? -2.887 -27.656 2.783 1 86.81 86 ILE A O 1
ATOM 735 N N . ASP A 1 87 ? -3.234 -28.156 0.582 1 85.62 87 ASP A N 1
ATOM 736 C CA . ASP A 1 87 ? -2.166 -27.266 0.128 1 85.62 87 ASP A CA 1
ATOM 737 C C . ASP A 1 87 ? -2.504 -25.797 0.418 1 85.62 87 ASP A C 1
ATOM 739 O O . ASP A 1 87 ? -1.648 -25.047 0.876 1 85.62 87 ASP A O 1
ATOM 743 N N . CYS A 1 88 ? -3.73 -25.484 0.196 1 89.25 88 CYS A N 1
ATOM 744 C CA . CYS A 1 88 ? -4.188 -24.125 0.452 1 89.25 88 CYS A CA 1
ATOM 745 C C . CYS A 1 88 ? -4.121 -23.797 1.939 1 89.25 88 CYS A C 1
ATOM 747 O O . CYS A 1 88 ? -3.633 -22.734 2.324 1 89.25 88 CYS A O 1
ATOM 749 N N . PHE A 1 89 ? -4.594 -24.719 2.744 1 91 89 PHE A N 1
ATOM 750 C CA . PHE A 1 89 ? -4.613 -24.516 4.188 1 91 89 PHE A CA 1
ATOM 751 C C . PHE A 1 89 ? -3.201 -24.312 4.727 1 91 89 PHE A C 1
ATOM 753 O O . PHE A 1 89 ? -2.947 -23.359 5.477 1 91 89 PHE A O 1
ATOM 760 N N . LEU A 1 90 ? -2.309 -25.156 4.344 1 90 90 LEU A N 1
ATOM 761 C CA . LEU A 1 90 ? -0.936 -25.094 4.828 1 90 90 LEU A CA 1
ATOM 762 C C . LEU A 1 90 ? -0.276 -23.781 4.398 1 90 90 LEU A C 1
ATOM 764 O O . LEU A 1 90 ? 0.378 -23.125 5.203 1 90 90 LEU A O 1
ATOM 768 N N . ALA A 1 91 ? -0.407 -23.406 3.098 1 92 91 ALA A N 1
ATOM 769 C CA . ALA A 1 91 ? 0.179 -22.172 2.584 1 92 91 ALA A CA 1
ATOM 770 C C . ALA A 1 91 ? -0.365 -20.953 3.328 1 92 91 ALA A C 1
ATOM 772 O O . ALA A 1 91 ? 0.399 -20.078 3.742 1 92 91 ALA A O 1
ATOM 773 N N . ARG A 1 92 ? -1.659 -20.938 3.549 1 93.06 92 ARG A N 1
ATOM 774 C CA . ARG A 1 92 ? -2.312 -19.812 4.211 1 93.06 92 ARG A CA 1
ATOM 775 C C . ARG A 1 92 ? -1.928 -19.75 5.688 1 93.06 92 ARG A C 1
ATOM 777 O O . ARG A 1 92 ? -1.716 -18.656 6.23 1 93.06 92 ARG A O 1
ATOM 784 N N . PHE A 1 93 ? -1.822 -20.906 6.328 1 93.88 93 PHE A N 1
ATOM 785 C CA . PHE A 1 93 ? -1.409 -20.984 7.723 1 93.88 93 PHE A CA 1
ATOM 786 C C . PHE A 1 93 ? 0.015 -20.469 7.902 1 93.88 93 PHE A C 1
ATOM 788 O O . PHE A 1 93 ? 0.284 -19.672 8.797 1 93.88 93 PHE A O 1
ATOM 795 N N . MET A 1 94 ? 0.873 -20.844 7.07 1 93.44 94 MET A N 1
ATOM 796 C CA . MET A 1 94 ? 2.26 -20.391 7.121 1 93.44 94 MET A CA 1
ATOM 797 C C . MET A 1 94 ? 2.352 -18.891 6.844 1 93.44 94 MET A C 1
ATOM 799 O O . MET A 1 94 ? 3.115 -18.188 7.496 1 93.44 94 MET A O 1
ATOM 803 N N . ALA A 1 95 ? 1.577 -18.484 5.859 1 94.62 95 ALA A N 1
ATOM 804 C CA . ALA A 1 95 ? 1.583 -17.062 5.523 1 94.62 95 ALA A CA 1
ATOM 805 C C . ALA A 1 95 ? 1.163 -16.203 6.723 1 94.62 95 ALA A C 1
ATOM 807 O O . ALA A 1 95 ? 1.755 -15.164 6.984 1 94.62 95 ALA A O 1
ATOM 808 N N . PHE A 1 96 ? 0.209 -16.656 7.461 1 94.62 96 PHE A N 1
ATOM 809 C CA . PHE A 1 96 ? -0.309 -15.922 8.609 1 94.62 96 PHE A CA 1
ATOM 810 C C . PHE A 1 96 ? 0.776 -15.734 9.664 1 94.62 96 PHE A C 1
ATOM 812 O O . PHE A 1 96 ? 1.011 -14.617 10.125 1 94.62 96 PHE A O 1
ATOM 819 N N . PHE A 1 97 ? 1.489 -16.734 10.023 1 94.94 97 PHE A N 1
ATOM 820 C CA . PHE A 1 97 ? 2.516 -16.656 11.062 1 94.94 97 PHE A CA 1
ATOM 821 C C . PHE A 1 97 ? 3.758 -15.945 10.539 1 94.94 97 PHE A C 1
ATOM 823 O O . PHE A 1 97 ? 4.438 -15.242 11.289 1 94.94 97 PHE A O 1
ATOM 830 N N . TYR A 1 98 ? 4 -16.219 9.281 1 95.25 98 TYR A N 1
ATOM 831 C CA . TYR A 1 98 ? 5.156 -15.578 8.664 1 95.25 98 TYR A CA 1
ATOM 832 C C . TYR A 1 98 ? 5.055 -14.062 8.758 1 95.25 98 TYR A C 1
ATOM 834 O O . TYR A 1 98 ? 6.07 -13.367 8.883 1 95.25 98 TYR A O 1
ATOM 842 N N . TYR A 1 99 ? 3.848 -13.5 8.695 1 97.06 99 TYR A N 1
ATOM 843 C CA . TYR A 1 99 ? 3.637 -12.062 8.836 1 97.06 99 TYR A CA 1
ATOM 844 C C . TYR A 1 99 ? 4.211 -11.555 10.148 1 97.06 99 TYR A C 1
ATOM 846 O O . TYR A 1 99 ? 4.996 -10.602 10.164 1 97.06 99 TYR A O 1
ATOM 854 N N . PHE A 1 100 ? 3.904 -12.203 11.234 1 96.69 100 PHE A N 1
ATOM 855 C CA . PHE A 1 100 ? 4.324 -11.75 12.555 1 96.69 100 PHE A CA 1
ATOM 856 C C . PHE A 1 100 ? 5.824 -11.938 12.742 1 96.69 100 PHE A C 1
ATOM 858 O O . PHE A 1 100 ? 6.492 -11.094 13.344 1 96.69 100 PHE A O 1
ATOM 865 N N . VAL A 1 101 ? 6.336 -13.008 12.273 1 95.69 101 VAL A N 1
ATOM 866 C CA . VAL A 1 101 ? 7.77 -13.25 12.352 1 95.69 101 VAL A CA 1
ATOM 867 C C . VAL A 1 101 ? 8.523 -12.164 11.586 1 95.69 101 VAL A C 1
ATOM 869 O O . VAL A 1 101 ? 9.516 -11.625 12.078 1 95.69 101 VAL A O 1
ATOM 872 N N . THR A 1 102 ? 8.055 -11.859 10.406 1 96.75 102 THR A N 1
ATOM 873 C CA . THR A 1 102 ? 8.711 -10.852 9.578 1 96.75 102 THR A CA 1
ATOM 874 C C . THR A 1 102 ? 8.617 -9.477 10.242 1 96.75 102 THR A C 1
ATOM 876 O O . THR A 1 102 ? 9.586 -8.711 10.227 1 96.75 102 THR A O 1
ATOM 879 N N . VAL A 1 103 ? 7.449 -9.148 10.773 1 97.19 103 VAL A N 1
ATOM 880 C CA . VAL A 1 103 ? 7.285 -7.883 11.484 1 97.19 103 VAL A CA 1
ATOM 881 C C . VAL A 1 103 ? 8.305 -7.789 12.617 1 97.19 103 VAL A C 1
ATOM 883 O O . VAL A 1 103 ? 9.008 -6.781 12.75 1 97.19 103 VAL A O 1
ATOM 886 N N . ALA A 1 104 ? 8.422 -8.844 13.414 1 96.75 104 ALA A N 1
ATOM 887 C CA . ALA A 1 104 ? 9.367 -8.867 14.523 1 96.75 104 ALA A CA 1
ATOM 888 C C . ALA A 1 104 ? 10.805 -8.742 14.023 1 96.75 104 ALA A C 1
ATOM 890 O O . ALA A 1 104 ? 11.594 -7.973 14.57 1 96.75 104 ALA A O 1
ATOM 891 N N . MET A 1 105 ? 11.133 -9.453 13.031 1 94.44 105 MET A N 1
ATOM 892 C CA . MET A 1 105 ? 12.477 -9.422 12.469 1 94.44 105 MET A CA 1
ATOM 893 C C . MET A 1 105 ? 12.812 -8.023 11.953 1 94.44 105 MET A C 1
ATOM 895 O O . MET A 1 105 ? 13.914 -7.52 12.18 1 94.44 105 MET A O 1
ATOM 899 N N . TYR A 1 106 ? 11.891 -7.379 11.258 1 95.94 106 TYR A N 1
ATOM 900 C CA . TYR A 1 106 ? 12.117 -6.051 10.703 1 95.94 106 TYR A CA 1
ATOM 901 C C . TYR A 1 106 ? 12.305 -5.02 11.805 1 95.94 106 TYR A C 1
ATOM 903 O O . TYR A 1 106 ? 13.141 -4.121 11.695 1 95.94 106 TYR A O 1
ATOM 911 N N . MET A 1 107 ? 11.516 -5.125 12.812 1 94.88 107 MET A N 1
ATOM 912 C CA . MET A 1 107 ? 11.633 -4.195 13.938 1 94.88 107 MET A CA 1
ATOM 913 C C . MET A 1 107 ? 12.977 -4.355 14.641 1 94.88 107 MET A C 1
ATOM 915 O O . MET A 1 107 ? 13.547 -3.373 15.117 1 94.88 107 MET A O 1
ATOM 919 N N . LEU A 1 108 ? 13.492 -5.566 14.695 1 93.62 108 LEU A N 1
ATOM 920 C CA . LEU A 1 108 ? 14.781 -5.828 15.32 1 93.62 108 LEU A CA 1
ATOM 921 C C . LEU A 1 108 ? 15.922 -5.355 14.422 1 93.62 108 LEU A C 1
ATOM 923 O O . LEU A 1 108 ? 16.844 -4.68 14.883 1 93.62 108 LEU A O 1
ATOM 927 N N . SER A 1 109 ? 15.852 -5.801 13.133 1 92.5 109 SER A N 1
ATOM 928 C CA . SER A 1 109 ? 16.891 -5.445 12.172 1 92.5 109 SER A CA 1
ATOM 929 C C . SER A 1 109 ? 16.344 -5.461 10.742 1 92.5 109 SER A C 1
ATOM 931 O O . SER A 1 109 ? 16.203 -6.527 10.141 1 92.5 109 SER A O 1
ATOM 933 N N . PRO A 1 110 ? 16.078 -4.301 10.219 1 94 110 PRO A N 1
ATOM 934 C CA . PRO A 1 110 ? 15.625 -4.25 8.828 1 94 110 PRO A CA 1
ATOM 935 C C . PRO A 1 110 ? 16.594 -4.945 7.871 1 94 110 PRO A C 1
ATOM 937 O O . PRO A 1 110 ? 16.156 -5.617 6.934 1 94 110 PRO A O 1
ATOM 940 N N . ARG A 1 111 ? 17.891 -4.809 8.086 1 92.5 111 ARG A N 1
ATOM 941 C CA . ARG A 1 111 ? 18.875 -5.445 7.223 1 92.5 111 ARG A CA 1
ATOM 942 C C . ARG A 1 111 ? 18.703 -6.957 7.195 1 92.5 111 ARG A C 1
ATOM 944 O O . ARG A 1 111 ? 18.734 -7.578 6.129 1 92.5 111 ARG A O 1
ATOM 951 N N . MET A 1 112 ? 18.484 -7.539 8.375 1 92.38 112 MET A N 1
ATOM 952 C CA . MET A 1 112 ? 18.266 -8.984 8.469 1 92.38 112 MET A CA 1
ATOM 953 C C . MET A 1 112 ? 17 -9.391 7.723 1 92.38 112 MET A C 1
ATOM 955 O O . MET A 1 112 ? 17 -10.383 6.996 1 92.38 112 MET A O 1
ATOM 959 N N . ALA A 1 113 ? 15.906 -8.633 7.906 1 95.38 113 ALA A N 1
ATOM 960 C CA . ALA A 1 113 ? 14.641 -8.938 7.254 1 95.38 113 ALA A CA 1
ATOM 961 C C . ALA A 1 113 ? 14.773 -8.867 5.734 1 95.38 113 ALA A C 1
ATOM 963 O O . ALA A 1 113 ? 14.297 -9.758 5.023 1 95.38 113 ALA A O 1
ATOM 964 N N . TYR A 1 114 ? 15.453 -7.855 5.227 1 95.69 114 TYR A N 1
ATOM 965 C CA . TYR A 1 114 ? 15.648 -7.695 3.793 1 95.69 114 TYR A CA 1
ATOM 966 C C . TYR A 1 114 ? 16.516 -8.812 3.232 1 95.69 114 TYR A C 1
ATOM 968 O O . TYR A 1 114 ? 16.266 -9.312 2.133 1 95.69 114 TYR A O 1
ATOM 976 N N . HIS A 1 115 ? 17.562 -9.148 3.975 1 92.75 115 HIS A N 1
ATOM 977 C CA . HIS A 1 115 ? 18.422 -10.242 3.535 1 92.75 115 HIS A CA 1
ATOM 978 C C . HIS A 1 115 ? 17.656 -11.555 3.445 1 92.75 115 HIS A C 1
ATOM 980 O O . HIS A 1 115 ? 17.812 -12.312 2.49 1 92.75 115 HIS A O 1
ATOM 986 N N . PHE A 1 116 ? 16.844 -11.789 4.438 1 92.19 116 PHE A N 1
ATOM 987 C CA . PHE A 1 116 ? 16.016 -12.984 4.43 1 92.19 116 PHE A CA 1
ATOM 988 C C . PHE A 1 116 ? 15.102 -13.008 3.207 1 92.19 116 PHE A C 1
ATOM 990 O O . PHE A 1 116 ? 14.969 -14.031 2.541 1 92.19 116 PHE A O 1
ATOM 997 N N . SER A 1 117 ? 14.461 -11.953 2.934 1 95.06 117 SER A N 1
ATOM 998 C CA . SER A 1 117 ? 13.578 -11.852 1.77 1 95.06 117 SER A CA 1
ATOM 999 C C . SER A 1 117 ? 14.359 -12.055 0.473 1 95.06 117 SER A C 1
ATOM 1001 O O . SER A 1 117 ? 13.852 -12.648 -0.478 1 95.06 117 SER A O 1
ATOM 1003 N N . GLU A 1 118 ? 15.586 -11.477 0.367 1 93.88 118 GLU A N 1
ATOM 1004 C CA . GLU A 1 118 ? 16.438 -11.695 -0.8 1 93.88 118 GLU A CA 1
ATOM 1005 C C . GLU A 1 118 ? 16.672 -13.18 -1.033 1 93.88 118 GLU A C 1
ATOM 1007 O O . GLU A 1 118 ? 16.625 -13.656 -2.172 1 93.88 118 GLU A O 1
ATOM 1012 N N . CYS A 1 119 ? 16.922 -13.906 0.062 1 88.38 119 CYS A N 1
ATOM 1013 C CA . CYS A 1 119 ? 17.156 -15.336 -0.033 1 88.38 119 CYS A CA 1
ATOM 1014 C C . CYS A 1 119 ? 15.922 -16.062 -0.556 1 88.38 119 CYS A C 1
ATOM 1016 O O . CYS A 1 119 ? 16.031 -16.969 -1.393 1 88.38 119 CYS A O 1
ATOM 1018 N N . VAL A 1 120 ? 14.773 -15.711 -0.069 1 90.19 120 VAL A N 1
ATOM 1019 C CA . VAL A 1 120 ? 13.523 -16.312 -0.516 1 90.19 120 VAL A CA 1
ATOM 1020 C C . VAL A 1 120 ? 13.328 -16.047 -2.006 1 90.19 120 VAL A C 1
ATOM 1022 O O . VAL A 1 120 ? 12.961 -16.953 -2.762 1 90.19 120 VAL A O 1
ATOM 1025 N N . GLU A 1 121 ? 13.578 -14.812 -2.451 1 94.19 121 GLU A N 1
ATOM 1026 C CA . GLU A 1 121 ? 13.414 -14.445 -3.855 1 94.19 121 GLU A CA 1
ATOM 1027 C C . GLU A 1 121 ? 14.414 -15.195 -4.738 1 94.19 121 GLU A C 1
ATOM 1029 O O . GLU A 1 121 ? 14.094 -15.562 -5.871 1 94.19 121 GLU A O 1
ATOM 1034 N N . ARG A 1 122 ? 15.633 -15.344 -4.25 1 92.62 122 ARG A N 1
ATOM 1035 C CA . ARG A 1 122 ? 16.641 -16.109 -4.988 1 92.62 122 ARG A CA 1
ATOM 1036 C C . ARG A 1 122 ? 16.203 -17.547 -5.18 1 92.62 122 ARG A C 1
ATOM 1038 O O . ARG A 1 122 ? 16.375 -18.125 -6.258 1 92.62 122 ARG A O 1
ATOM 1045 N N . HIS A 1 123 ? 15.664 -18.109 -4.109 1 89.31 123 HIS A N 1
ATOM 1046 C CA . HIS A 1 123 ? 15.125 -19.469 -4.207 1 89.31 123 HIS A CA 1
ATOM 1047 C C . HIS A 1 123 ? 13.992 -19.531 -5.227 1 89.31 123 HIS A C 1
ATOM 1049 O O . HIS A 1 123 ? 13.914 -20.469 -6.02 1 89.31 123 HIS A O 1
ATOM 1055 N N . ALA A 1 124 ? 13.102 -18.578 -5.176 1 94 124 ALA A N 1
ATOM 1056 C CA . ALA A 1 124 ? 12.008 -18.531 -6.145 1 94 124 ALA A CA 1
ATOM 1057 C C . ALA A 1 124 ? 12.547 -18.453 -7.57 1 94 124 ALA A C 1
ATOM 1059 O O . ALA A 1 124 ? 12.086 -19.172 -8.461 1 94 124 ALA A O 1
ATOM 1060 N N . TYR A 1 125 ? 13.523 -17.547 -7.801 1 95.94 125 TYR A N 1
ATOM 1061 C CA . TYR A 1 125 ? 14.133 -17.422 -9.117 1 95.94 125 TYR A CA 1
ATOM 1062 C C . TYR A 1 125 ? 14.664 -18.766 -9.609 1 95.94 125 TYR A C 1
ATOM 1064 O O . TYR A 1 125 ? 14.383 -19.172 -10.734 1 95.94 125 TYR A O 1
ATOM 1072 N N . SER A 1 126 ? 15.414 -19.453 -8.766 1 94.12 126 SER A N 1
ATOM 1073 C CA . SER A 1 126 ? 16.031 -20.734 -9.133 1 94.12 126 SER A CA 1
ATOM 1074 C C . SER A 1 126 ? 14.977 -21.781 -9.438 1 94.12 126 SER A C 1
ATOM 1076 O O . SER A 1 126 ? 15.133 -22.578 -10.375 1 94.12 126 SER A O 1
ATOM 1078 N N . THR A 1 127 ? 13.922 -21.828 -8.641 1 92.5 127 THR A N 1
ATOM 1079 C CA . THR A 1 127 ? 12.844 -22.797 -8.836 1 92.5 127 THR A CA 1
ATOM 1080 C C . THR A 1 127 ? 12.148 -22.578 -10.172 1 92.5 127 THR A C 1
ATOM 1082 O O . THR A 1 127 ? 11.906 -23.516 -10.922 1 92.5 127 THR A O 1
ATOM 1085 N N . TYR A 1 128 ? 11.805 -21.344 -10.508 1 96.69 128 TYR A N 1
ATOM 1086 C CA . TYR A 1 128 ? 11.172 -21.031 -11.781 1 96.69 128 TYR A CA 1
ATOM 1087 C C . TYR A 1 128 ? 12.117 -21.328 -12.945 1 96.69 128 TYR A C 1
ATOM 1089 O O . TYR A 1 128 ? 11.688 -21.844 -13.984 1 96.69 128 TYR A O 1
ATOM 1097 N N . ASP A 1 129 ? 13.43 -21 -12.766 1 96.38 129 ASP A N 1
ATOM 1098 C CA . ASP A 1 129 ? 14.414 -21.234 -13.812 1 96.38 129 ASP A CA 1
ATOM 1099 C C . ASP A 1 129 ? 14.531 -22.734 -14.133 1 96.38 129 ASP A C 1
ATOM 1101 O O . ASP A 1 129 ? 14.586 -23.109 -15.305 1 96.38 129 ASP A O 1
ATOM 1105 N N . GLU A 1 130 ? 14.562 -23.547 -13.102 1 94.75 130 GLU A N 1
ATOM 1106 C CA . GLU A 1 130 ? 14.609 -25 -13.289 1 94.75 130 GLU A CA 1
ATOM 1107 C C . GLU A 1 130 ? 13.359 -25.516 -13.984 1 94.75 130 GLU A C 1
ATOM 1109 O O . GLU A 1 130 ? 13.438 -26.344 -14.898 1 94.75 130 GLU A O 1
ATOM 1114 N N . PHE A 1 131 ? 12.211 -25.062 -13.57 1 95.38 131 PHE A N 1
ATOM 1115 C CA . PHE A 1 131 ? 10.93 -25.438 -14.164 1 95.38 131 PHE A CA 1
ATOM 1116 C C . PHE A 1 131 ? 10.906 -25.109 -15.648 1 95.38 131 PHE A C 1
ATOM 1118 O O . PHE A 1 131 ? 10.461 -25.922 -16.469 1 95.38 131 PHE A O 1
ATOM 1125 N N . LEU A 1 132 ? 11.391 -23.922 -16.016 1 97.06 132 LEU A N 1
ATOM 1126 C CA . LEU A 1 132 ? 11.406 -23.453 -17.391 1 97.06 132 LEU A CA 1
ATOM 1127 C C . LEU A 1 132 ? 12.32 -24.312 -18.25 1 97.06 132 LEU A C 1
ATOM 1129 O O . LEU A 1 132 ? 11.977 -24.641 -19.391 1 97.06 132 LEU A O 1
ATOM 1133 N N . LYS A 1 133 ? 13.438 -24.719 -17.766 1 96.38 133 LYS A N 1
ATOM 1134 C CA . LYS A 1 133 ? 14.383 -25.547 -18.5 1 96.38 133 LYS A CA 1
ATOM 1135 C C . LYS A 1 133 ? 13.828 -26.953 -18.703 1 96.38 133 LYS A C 1
ATOM 1137 O O . LYS A 1 133 ? 14 -27.547 -19.781 1 96.38 133 LYS A O 1
ATOM 1142 N N . LEU A 1 134 ? 13.117 -27.453 -17.766 1 94.38 134 LEU A N 1
ATOM 1143 C CA . LEU A 1 134 ? 12.609 -28.812 -17.797 1 94.38 134 LEU A CA 1
ATOM 1144 C C . LEU A 1 134 ? 11.375 -28.922 -18.688 1 94.38 134 LEU A C 1
ATOM 1146 O O . LEU A 1 134 ? 11.148 -29.953 -19.312 1 94.38 134 LEU A O 1
ATOM 1150 N N . HIS A 1 135 ? 10.617 -27.875 -18.797 1 94.31 135 HIS A N 1
ATOM 1151 C CA . HIS A 1 135 ? 9.312 -28 -19.438 1 94.31 135 HIS A CA 1
ATOM 1152 C C . HIS A 1 135 ? 9.164 -27 -20.578 1 94.31 135 HIS A C 1
ATOM 1154 O O . HIS A 1 135 ? 8.055 -26.609 -20.938 1 94.31 135 HIS A O 1
ATOM 1160 N N . GLU A 1 136 ? 10.211 -26.531 -21.172 1 96.38 136 GLU A N 1
ATOM 1161 C CA . GLU A 1 136 ? 10.227 -25.469 -22.188 1 96.38 136 GLU A CA 1
ATOM 1162 C C . GLU A 1 136 ? 9.281 -25.797 -23.344 1 96.38 136 GLU A C 1
ATOM 1164 O O . GLU A 1 136 ? 8.414 -25 -23.688 1 96.38 136 GLU A O 1
ATOM 1169 N N . GLU A 1 137 ? 9.383 -26.969 -23.938 1 95.69 137 GLU A N 1
ATOM 1170 C CA . GLU A 1 137 ? 8.609 -27.328 -25.109 1 95.69 137 GLU A CA 1
ATOM 1171 C C . GLU A 1 137 ? 7.117 -27.422 -24.797 1 95.69 137 GLU A C 1
ATOM 1173 O O . GLU A 1 137 ? 6.285 -26.953 -25.562 1 95.69 137 GLU A O 1
ATOM 1178 N N . GLU A 1 138 ? 6.82 -28.016 -23.719 1 93.56 138 GLU A N 1
ATOM 1179 C CA . GLU A 1 138 ? 5.43 -28.141 -23.297 1 93.56 138 GLU A CA 1
ATOM 1180 C C . GLU A 1 138 ? 4.805 -26.781 -23.031 1 93.56 138 GLU A C 1
ATOM 1182 O O . GLU A 1 138 ? 3.68 -26.516 -23.453 1 93.56 138 GLU A O 1
ATOM 1187 N N . LEU A 1 139 ? 5.492 -25.906 -22.375 1 95.62 139 LEU A N 1
ATOM 1188 C CA . LEU A 1 139 ? 4.977 -24.594 -21.969 1 95.62 139 LEU A CA 1
ATOM 1189 C C . LEU A 1 139 ? 4.758 -23.719 -23.203 1 95.62 139 LEU A C 1
ATOM 1191 O O . LEU A 1 139 ? 3.844 -22.891 -23.219 1 95.62 139 LEU A O 1
ATOM 1195 N N . LYS A 1 140 ? 5.559 -23.875 -24.219 1 96.31 140 LYS A N 1
ATOM 1196 C CA . LYS A 1 140 ? 5.453 -23.047 -25.422 1 96.31 140 LYS A CA 1
ATOM 1197 C C . LYS A 1 140 ? 4.199 -23.406 -26.219 1 96.31 140 LYS A C 1
ATOM 1199 O O . LYS A 1 140 ? 3.736 -22.609 -27.047 1 96.31 140 LYS A O 1
ATOM 1204 N N . ARG A 1 141 ? 3.588 -24.531 -25.906 1 94.88 141 ARG A N 1
ATOM 1205 C CA . ARG A 1 141 ? 2.404 -24.969 -26.625 1 94.88 141 ARG A CA 1
ATOM 1206 C C . ARG A 1 141 ? 1.127 -24.578 -25.906 1 94.88 141 ARG A C 1
ATOM 1208 O O . ARG A 1 141 ? 0.03 -24.688 -26.453 1 94.88 141 ARG A O 1
ATOM 1215 N N . LEU A 1 142 ? 1.258 -24.141 -24.703 1 94.12 142 LEU A N 1
ATOM 1216 C CA . LEU A 1 142 ? 0.096 -23.812 -23.891 1 94.12 142 LEU A CA 1
ATOM 1217 C C . LEU A 1 142 ? -0.168 -22.297 -23.906 1 94.12 142 LEU A C 1
ATOM 1219 O O . LEU A 1 142 ? 0.771 -21.5 -23.938 1 94.12 142 LEU A O 1
ATOM 1223 N N . PRO A 1 143 ? -1.441 -21.938 -23.875 1 95.19 143 PRO A N 1
ATOM 1224 C CA . PRO A 1 143 ? -1.786 -20.516 -23.875 1 95.19 143 PRO A CA 1
ATOM 1225 C C . PRO A 1 143 ? -1.511 -19.844 -22.531 1 95.19 143 PRO A C 1
ATOM 1227 O O . PRO A 1 143 ? -1.459 -20.516 -21.5 1 95.19 143 PRO A O 1
ATOM 1230 N N . ALA A 1 144 ? -1.341 -18.578 -22.531 1 95.56 144 ALA A N 1
ATOM 1231 C CA . ALA A 1 144 ? -1.163 -17.781 -21.312 1 95.56 144 ALA A CA 1
ATOM 1232 C C . ALA A 1 144 ? -2.488 -17.609 -20.578 1 95.56 144 ALA A C 1
ATOM 1234 O O . ALA A 1 144 ? -3.527 -17.391 -21.203 1 95.56 144 ALA A O 1
ATOM 1235 N N . PRO A 1 145 ? -2.459 -17.734 -19.297 1 95.12 145 PRO A N 1
ATOM 1236 C CA . PRO A 1 145 ? -3.68 -17.453 -18.547 1 95.12 145 PRO A CA 1
ATOM 1237 C C . PRO A 1 145 ? -4.098 -15.992 -18.625 1 95.12 145 PRO A C 1
ATOM 1239 O O . PRO A 1 145 ? -3.25 -15.117 -18.797 1 95.12 145 PRO A O 1
ATOM 1242 N N . GLU A 1 146 ? -5.398 -15.688 -18.438 1 93.25 146 GLU A N 1
ATOM 1243 C CA . GLU A 1 146 ? -5.949 -14.344 -18.531 1 93.25 146 GLU A CA 1
ATOM 1244 C C . GLU A 1 146 ? -5.336 -13.43 -17.469 1 93.25 146 GLU A C 1
ATOM 1246 O O . GLU A 1 146 ? -5.074 -12.25 -17.734 1 93.25 146 GLU A O 1
ATOM 1251 N N . ALA A 1 147 ? -5.113 -13.969 -16.266 1 94 147 ALA A N 1
ATOM 1252 C CA . ALA A 1 147 ? -4.531 -13.188 -15.18 1 94 147 ALA A CA 1
ATOM 1253 C C . ALA A 1 147 ? -3.162 -12.641 -15.562 1 94 147 ALA A C 1
ATOM 1255 O O . ALA A 1 147 ? -2.811 -11.516 -15.195 1 94 147 ALA A O 1
ATOM 1256 N N . ALA A 1 148 ? -2.402 -13.43 -16.281 1 95.94 148 ALA A N 1
ATOM 1257 C CA . ALA A 1 148 ? -1.082 -12.984 -16.719 1 95.94 148 ALA A CA 1
ATOM 1258 C C . ALA A 1 148 ? -1.196 -11.891 -17.781 1 95.94 148 ALA A C 1
ATOM 1260 O O . ALA A 1 148 ? -0.461 -10.898 -17.734 1 95.94 148 ALA A O 1
ATOM 1261 N N . LEU A 1 149 ? -2.111 -12.086 -18.703 1 95.31 149 LEU A N 1
ATOM 1262 C CA . LEU A 1 149 ? -2.32 -11.102 -19.75 1 95.31 149 LEU A CA 1
ATOM 1263 C C . LEU A 1 149 ? -2.766 -9.766 -19.172 1 95.31 149 LEU A C 1
ATOM 1265 O O . LEU A 1 149 ? -2.24 -8.711 -19.531 1 95.31 149 LEU A O 1
ATOM 1269 N N . GLU A 1 150 ? -3.648 -9.836 -18.25 1 92.19 150 GLU A N 1
ATOM 1270 C CA . GLU A 1 150 ? -4.184 -8.633 -17.625 1 92.19 150 GLU A CA 1
ATOM 1271 C C . GLU A 1 150 ? -3.096 -7.883 -16.859 1 92.19 150 GLU A C 1
ATOM 1273 O O . GLU A 1 150 ? -3.088 -6.652 -16.812 1 92.19 150 GLU A O 1
ATOM 1278 N N . TYR A 1 151 ? -2.184 -8.602 -16.266 1 94.94 151 TYR A N 1
ATOM 1279 C CA . TYR A 1 151 ? -1.157 -7.961 -15.445 1 94.94 151 TYR A CA 1
ATOM 1280 C C . TYR A 1 151 ? -0.028 -7.422 -16.312 1 94.94 151 TYR A C 1
ATOM 1282 O O . TYR A 1 151 ? 0.311 -6.238 -16.234 1 94.94 151 TYR A O 1
ATOM 1290 N N . TYR A 1 152 ? 0.502 -8.266 -17.203 1 96.94 152 TYR A N 1
ATOM 1291 C CA . TYR A 1 152 ? 1.743 -7.93 -17.906 1 96.94 152 TYR A CA 1
ATOM 1292 C C . TYR A 1 152 ? 1.47 -7.078 -19.125 1 96.94 152 TYR A C 1
ATOM 1294 O O . TYR A 1 152 ? 2.326 -6.301 -19.562 1 96.94 152 TYR A O 1
ATOM 1302 N N . LEU A 1 153 ? 0.333 -7.215 -19.703 1 93.94 153 LEU A N 1
ATOM 1303 C CA . LEU A 1 153 ? 0.047 -6.484 -20.938 1 93.94 153 LEU A CA 1
ATOM 1304 C C . LEU A 1 153 ? -0.899 -5.32 -20.672 1 93.94 153 LEU A C 1
ATOM 1306 O O . LEU A 1 153 ? -1.429 -4.715 -21.609 1 93.94 153 LEU A O 1
ATOM 1310 N N . ASN A 1 154 ? -1.123 -5.082 -19.406 1 90.69 154 ASN A N 1
ATOM 1311 C CA . ASN A 1 154 ? -1.949 -3.938 -19.031 1 90.69 154 ASN A CA 1
ATOM 1312 C C . ASN A 1 154 ? -1.347 -2.625 -19.516 1 90.69 154 ASN A C 1
ATOM 1314 O O . ASN A 1 154 ? -0.124 -2.484 -19.594 1 90.69 154 ASN A O 1
ATOM 1318 N N . GLU A 1 155 ? -2.156 -1.685 -19.812 1 88.94 155 GLU A N 1
ATOM 1319 C CA . GLU A 1 155 ? -1.67 -0.367 -20.219 1 88.94 155 GLU A CA 1
ATOM 1320 C C . GLU A 1 155 ? -1.062 0.379 -19.031 1 88.94 155 GLU A C 1
ATOM 1322 O O . GLU A 1 155 ? -0.145 1.185 -19.203 1 88.94 155 GLU A O 1
ATOM 1327 N N . ASP A 1 156 ? -1.629 0.123 -17.906 1 92.38 156 ASP A N 1
ATOM 1328 C CA . ASP A 1 156 ? -1.118 0.731 -16.672 1 92.38 156 ASP A CA 1
ATOM 1329 C C . ASP A 1 156 ? -0.021 -0.128 -16.047 1 92.38 156 ASP A C 1
ATOM 1331 O O . ASP A 1 156 ? -0.306 -1.041 -15.273 1 92.38 156 ASP A O 1
ATOM 1335 N N . LEU A 1 157 ? 1.233 0.263 -16.312 1 95.12 157 LEU A N 1
ATOM 1336 C CA . LEU A 1 157 ? 2.367 -0.51 -15.812 1 95.12 157 LEU A CA 1
ATOM 1337 C C . LEU A 1 157 ? 3.168 0.294 -14.797 1 95.12 157 LEU A C 1
ATOM 1339 O O . LEU A 1 157 ? 4.363 0.059 -14.617 1 95.12 157 LEU A O 1
ATOM 1343 N N . TYR A 1 158 ? 2.5 1.251 -14.172 1 95.69 158 TYR A N 1
ATOM 1344 C CA . TYR A 1 158 ? 3.156 2.131 -13.219 1 95.69 158 TYR A CA 1
ATOM 1345 C C . TYR A 1 158 ? 3.748 1.334 -12.062 1 95.69 158 TYR A C 1
ATOM 1347 O O . TYR A 1 158 ? 4.934 1.465 -11.75 1 95.69 158 TYR A O 1
ATOM 1355 N N . LEU A 1 159 ? 2.896 0.487 -11.445 1 96.44 159 LEU A N 1
ATOM 1356 C CA . LEU A 1 159 ? 3.354 -0.275 -10.289 1 96.44 159 LEU A CA 1
ATOM 1357 C C . LEU A 1 159 ? 4.336 -1.363 -10.703 1 96.44 159 LEU A C 1
ATOM 1359 O O . LEU A 1 159 ? 5.219 -1.738 -9.93 1 96.44 159 LEU A O 1
ATOM 1363 N N . PHE A 1 160 ? 4.234 -1.883 -11.992 1 97.5 160 PHE A N 1
ATOM 1364 C CA . PHE A 1 160 ? 5.199 -2.83 -12.539 1 97.5 160 PHE 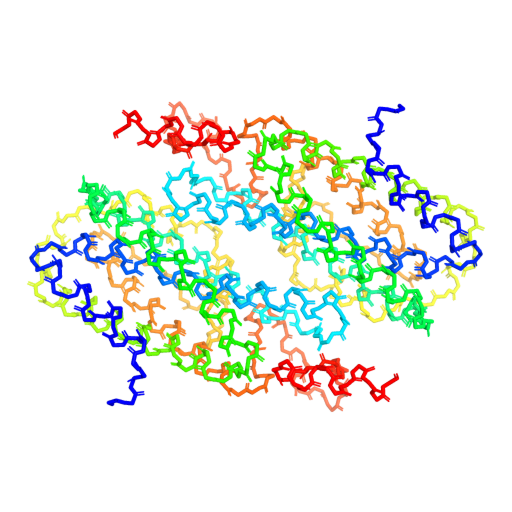A CA 1
ATOM 1365 C C . PHE A 1 160 ? 6.59 -2.213 -12.594 1 97.5 160 PHE A C 1
ATOM 1367 O O . PHE A 1 160 ? 7.582 -2.865 -12.258 1 97.5 160 PHE A O 1
ATOM 1374 N N . ASP A 1 161 ? 6.652 -1 -12.961 1 97.31 161 ASP A N 1
ATOM 1375 C CA . ASP A 1 161 ? 7.922 -0.281 -13.016 1 97.31 161 ASP A CA 1
ATOM 1376 C C . ASP A 1 161 ? 8.422 0.051 -11.609 1 97.31 161 ASP A C 1
ATOM 1378 O O . ASP A 1 161 ? 9.625 -0.004 -11.344 1 97.31 161 ASP A O 1
ATOM 1382 N N . GLU A 1 162 ? 7.539 0.317 -10.758 1 96.75 162 GLU A N 1
ATOM 1383 C CA . GLU A 1 162 ? 7.84 0.878 -9.445 1 96.75 162 GLU A CA 1
ATOM 1384 C C . GLU A 1 162 ? 8.578 -0.128 -8.57 1 96.75 162 GLU A C 1
ATOM 1386 O O . GLU A 1 162 ? 9.398 0.256 -7.73 1 96.75 162 GLU A O 1
ATOM 1391 N N . PHE A 1 163 ? 8.289 -1.468 -8.711 1 96.44 163 PHE A N 1
ATOM 1392 C CA . PHE A 1 163 ? 8.914 -2.416 -7.797 1 96.44 163 PHE A CA 1
ATOM 1393 C C . PHE A 1 163 ? 10.328 -2.756 -8.25 1 96.44 163 PHE A C 1
ATOM 1395 O O . PHE A 1 163 ? 11.094 -3.379 -7.512 1 96.44 163 PHE A O 1
ATOM 1402 N N . GLN A 1 164 ? 10.695 -2.307 -9.484 1 96.19 164 GLN A N 1
ATOM 1403 C CA . GLN A 1 164 ? 12.023 -2.547 -10.039 1 96.19 164 GLN A CA 1
ATOM 1404 C C . GLN A 1 164 ? 12.953 -1.367 -9.773 1 96.19 164 GLN A C 1
ATOM 1406 O O . GLN A 1 164 ? 13.227 -0.571 -10.672 1 96.19 164 GLN A O 1
ATOM 1411 N N . ALA A 1 165 ? 13.508 -1.336 -8.586 1 92.19 165 ALA A N 1
ATOM 1412 C CA . ALA A 1 165 ? 14.227 -0.172 -8.078 1 92.19 165 ALA A CA 1
ATOM 1413 C C . ALA A 1 165 ? 15.555 0.014 -8.805 1 92.19 165 ALA A C 1
ATOM 1415 O O . ALA A 1 165 ? 16.156 1.086 -8.742 1 92.19 165 ALA A O 1
ATOM 1416 N N . SER A 1 166 ? 16.031 -0.968 -9.5 1 90.75 166 SER A N 1
ATOM 1417 C CA . SER A 1 166 ? 17.312 -0.895 -10.18 1 90.75 166 SER A CA 1
ATOM 1418 C C . SER A 1 166 ? 17.141 -0.57 -11.664 1 90.75 166 SER A C 1
ATOM 1420 O O . SER A 1 166 ? 18.109 -0.635 -12.43 1 90.75 166 SER A O 1
ATOM 1422 N N . ARG A 1 167 ? 15.945 -0.22 -12.07 1 92.38 167 ARG A N 1
ATOM 1423 C CA . ARG A 1 167 ? 15.648 0.048 -13.469 1 92.38 167 ARG A CA 1
ATOM 1424 C C . ARG A 1 167 ? 14.898 1.365 -13.625 1 92.38 167 ARG A C 1
ATOM 1426 O O . ARG A 1 167 ? 14.172 1.785 -12.727 1 92.38 167 ARG A O 1
ATOM 1433 N N . SER A 1 168 ? 15.117 1.964 -14.75 1 93 168 SER A N 1
ATOM 1434 C CA . SER A 1 168 ? 14.297 3.119 -15.102 1 93 168 SER A CA 1
ATOM 1435 C C . SER A 1 168 ? 12.875 2.699 -15.469 1 93 168 SER A C 1
ATOM 1437 O O . SER A 1 168 ? 12.672 1.651 -16.094 1 93 168 SER A O 1
ATOM 1439 N N . PRO A 1 169 ? 11.945 3.504 -15.062 1 94.81 169 PRO A N 1
ATOM 1440 C CA . PRO A 1 169 ? 10.578 3.162 -15.461 1 94.81 169 PRO A CA 1
ATOM 1441 C C . PRO A 1 169 ? 10.43 2.986 -16.969 1 94.81 169 PRO A C 1
ATOM 1443 O O . PRO A 1 169 ? 11.016 3.746 -17.75 1 94.81 169 PRO A O 1
ATOM 1446 N N . GLY A 1 170 ? 9.703 1.998 -17.391 1 94.06 170 GLY A N 1
ATOM 1447 C CA . GLY A 1 170 ? 9.406 1.768 -18.797 1 94.06 170 GLY A CA 1
ATOM 1448 C C . GLY A 1 170 ? 10.492 0.984 -19.516 1 94.06 170 GLY A C 1
ATOM 1449 O O . GLY A 1 170 ? 10.344 0.642 -20.688 1 94.06 170 GLY A O 1
ATOM 1450 N N . SER A 1 171 ? 11.586 0.674 -18.875 1 94.88 171 SER A N 1
ATOM 1451 C CA . SER A 1 171 ? 12.719 0.016 -19.516 1 94.88 171 SER A CA 1
ATOM 1452 C C . SER A 1 171 ? 12.43 -1.46 -19.781 1 94.88 171 SER A C 1
ATOM 1454 O O . SER A 1 171 ? 13.039 -2.076 -20.656 1 94.88 171 SER A O 1
ATOM 1456 N N . ARG A 1 172 ? 11.578 -2.094 -19.031 1 95.88 172 ARG A N 1
ATOM 1457 C CA . ARG A 1 172 ? 11.148 -3.475 -19.234 1 95.88 172 ARG A CA 1
ATOM 1458 C C . ARG A 1 172 ? 9.648 -3.547 -19.516 1 95.88 172 ARG A C 1
ATOM 1460 O O . ARG A 1 172 ? 8.836 -3.102 -18.703 1 95.88 172 ARG A O 1
ATOM 1467 N N . ARG A 1 173 ? 9.289 -4.094 -20.656 1 96.31 173 ARG A N 1
ATOM 1468 C CA . ARG A 1 173 ? 7.91 -4.336 -21.062 1 96.31 173 ARG A CA 1
ATOM 1469 C C . ARG A 1 173 ? 7.711 -5.789 -21.469 1 96.31 173 ARG A C 1
ATOM 1471 O O . ARG A 1 173 ? 8.109 -6.191 -22.562 1 96.31 173 ARG A O 1
ATOM 1478 N N . PRO A 1 174 ? 7.078 -6.539 -20.594 1 95.5 174 PRO A N 1
ATOM 1479 C CA . PRO A 1 174 ? 6.945 -7.984 -20.812 1 95.5 174 PRO A CA 1
ATOM 1480 C C . PRO A 1 174 ? 6.18 -8.328 -22.094 1 95.5 174 PRO A C 1
ATOM 1482 O O . PRO A 1 174 ? 5.238 -7.621 -22.453 1 95.5 174 PRO A O 1
ATOM 1485 N N . LYS A 1 175 ? 6.574 -9.43 -22.734 1 95.19 175 LYS A N 1
ATOM 1486 C CA . LYS A 1 175 ? 5.879 -10.031 -23.859 1 95.19 175 LYS A CA 1
ATOM 1487 C C . LYS A 1 175 ? 5.312 -11.398 -23.5 1 95.19 175 LYS A C 1
ATOM 1489 O O . LYS A 1 175 ? 5.957 -12.172 -22.781 1 95.19 175 LYS A O 1
ATOM 1494 N N . ILE A 1 176 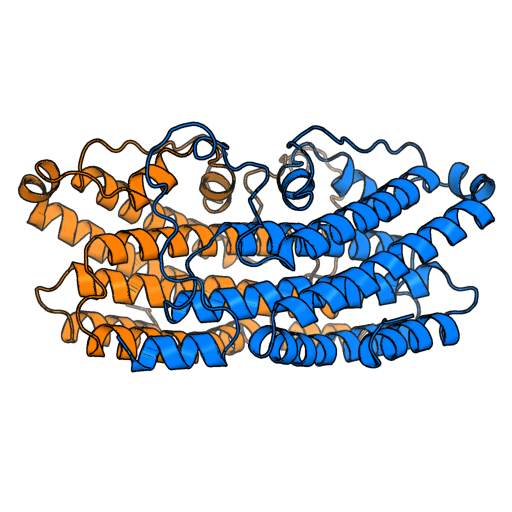? 4.148 -11.609 -23.984 1 97.38 176 ILE A N 1
ATOM 1495 C CA . ILE A 1 176 ? 3.518 -12.891 -23.688 1 97.38 176 ILE A CA 1
ATOM 1496 C C . ILE A 1 176 ? 2.873 -13.461 -24.938 1 97.38 176 ILE A C 1
ATOM 1498 O O . ILE A 1 176 ? 1.902 -12.898 -25.453 1 97.38 176 ILE A O 1
ATOM 1502 N N . ASP A 1 177 ? 3.363 -14.539 -25.422 1 96.25 177 ASP A N 1
ATOM 1503 C CA . ASP A 1 177 ? 2.775 -15.266 -26.547 1 96.25 177 ASP A CA 1
ATOM 1504 C C . ASP A 1 177 ? 2.213 -16.609 -26.094 1 96.25 177 ASP A C 1
ATOM 1506 O O . ASP A 1 177 ? 1.265 -17.125 -26.688 1 96.25 177 ASP A O 1
ATOM 1510 N N . ASN A 1 178 ? 2.781 -17.203 -25.125 1 96.06 178 ASN A N 1
ATOM 1511 C CA . ASN A 1 178 ? 2.402 -18.5 -24.578 1 96.06 178 ASN A CA 1
ATOM 1512 C C . ASN A 1 178 ? 2.729 -18.594 -23.094 1 96.06 178 ASN A C 1
ATOM 1514 O O . ASN A 1 178 ? 3.176 -17.625 -22.484 1 96.06 178 ASN A O 1
ATOM 1518 N N . LEU A 1 179 ? 2.514 -19.703 -22.5 1 96.94 179 LEU A N 1
ATOM 1519 C CA . LEU A 1 179 ? 2.678 -19.891 -21.062 1 96.94 179 LEU A CA 1
ATOM 1520 C C . LEU A 1 179 ? 4.152 -19.844 -20.656 1 96.94 179 LEU A C 1
ATOM 1522 O O . LEU A 1 179 ? 4.484 -19.422 -19.547 1 96.94 179 LEU A O 1
ATOM 1526 N N . TYR A 1 180 ? 5.043 -20.266 -21.578 1 97.69 180 TYR A N 1
ATOM 1527 C CA . TYR A 1 180 ? 6.48 -20.188 -21.328 1 97.69 180 TYR A CA 1
ATOM 1528 C C . TYR A 1 180 ? 6.895 -18.75 -21.047 1 97.69 180 TYR A C 1
ATOM 1530 O O . TYR A 1 180 ? 7.629 -18.484 -20.094 1 97.69 180 TYR A O 1
ATOM 1538 N N . ASP A 1 181 ? 6.41 -17.844 -21.812 1 98.5 181 ASP A N 1
ATOM 1539 C CA . ASP A 1 181 ? 6.719 -16.438 -21.641 1 98.5 181 ASP A CA 1
ATOM 1540 C C . ASP A 1 181 ? 6.242 -15.922 -20.281 1 98.5 181 ASP A C 1
ATOM 1542 O O . ASP A 1 181 ? 6.883 -15.062 -19.672 1 98.5 181 ASP A O 1
ATOM 1546 N N . VAL A 1 182 ? 5.105 -16.422 -19.828 1 98.38 182 VAL A N 1
ATOM 1547 C CA . VAL A 1 182 ? 4.574 -16.016 -18.531 1 98.38 182 VAL A CA 1
ATOM 1548 C C . VAL A 1 182 ? 5.574 -16.375 -17.438 1 98.38 182 VAL A C 1
ATOM 1550 O O . VAL A 1 182 ? 5.918 -15.531 -16.609 1 98.38 182 VAL A O 1
ATOM 1553 N N . PHE A 1 183 ? 6.066 -17.547 -17.438 1 98.31 183 PHE A N 1
ATOM 1554 C CA . PHE A 1 183 ? 6.965 -18.016 -16.391 1 98.31 183 PHE A CA 1
ATOM 1555 C C . PHE A 1 183 ? 8.336 -17.359 -16.531 1 98.31 183 PHE A C 1
ATOM 1557 O O . PHE A 1 183 ? 9.023 -17.125 -15.531 1 98.31 183 PHE A O 1
ATOM 1564 N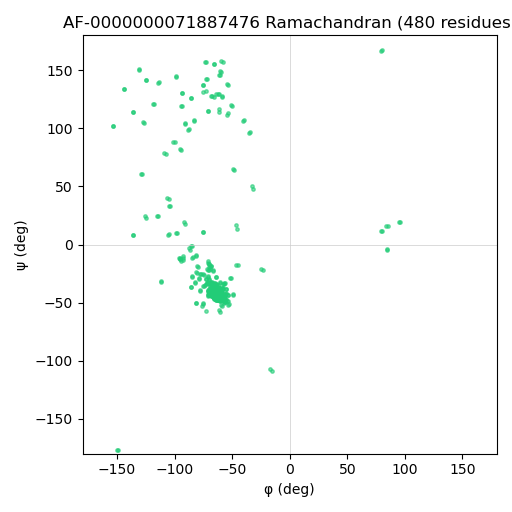 N . VAL A 1 184 ? 8.711 -17.016 -17.781 1 98.69 184 VAL A N 1
ATOM 1565 C CA . VAL A 1 184 ? 9.93 -16.234 -17.953 1 98.69 184 VAL A CA 1
ATOM 1566 C C . VAL A 1 184 ? 9.781 -14.875 -17.281 1 98.69 184 VAL A C 1
ATOM 1568 O O . VAL A 1 184 ? 10.688 -14.422 -16.578 1 98.69 184 VAL A O 1
ATOM 1571 N N . ASN A 1 185 ? 8.672 -14.258 -17.5 1 98.69 185 ASN A N 1
ATOM 1572 C CA . ASN A 1 185 ? 8.422 -12.969 -16.875 1 98.69 185 ASN A CA 1
ATOM 1573 C C . ASN A 1 185 ? 8.414 -13.078 -15.344 1 98.69 185 ASN A C 1
ATOM 1575 O O . ASN A 1 185 ? 8.969 -12.227 -14.656 1 98.69 185 ASN A O 1
ATOM 1579 N N . ILE A 1 186 ? 7.766 -14.094 -14.789 1 98.62 186 ILE A N 1
ATOM 1580 C CA . ILE A 1 186 ? 7.719 -14.289 -13.344 1 98.62 186 ILE A CA 1
ATOM 1581 C C . ILE A 1 186 ? 9.133 -14.5 -12.812 1 98.62 186 ILE A C 1
ATOM 1583 O O . ILE A 1 186 ? 9.516 -13.898 -11.805 1 98.62 186 ILE A O 1
ATOM 1587 N N . ARG A 1 187 ? 9.914 -15.367 -13.477 1 98.38 187 ARG A N 1
ATOM 1588 C CA . ARG A 1 187 ? 11.297 -15.602 -13.094 1 98.38 187 ARG A CA 1
ATOM 1589 C C . ARG A 1 187 ? 12.094 -14.297 -13.062 1 98.38 187 ARG A C 1
ATOM 1591 O O . ARG A 1 187 ? 12.828 -14.031 -12.102 1 98.38 187 ARG A O 1
ATOM 1598 N N . ASP A 1 188 ? 11.93 -13.523 -14.102 1 98.25 188 ASP A N 1
ATOM 1599 C CA . ASP A 1 188 ? 12.648 -12.266 -14.203 1 98.25 188 ASP A CA 1
ATOM 1600 C C . ASP A 1 188 ? 12.195 -11.281 -13.125 1 98.25 188 ASP A C 1
ATOM 1602 O O . ASP A 1 188 ? 12.984 -10.484 -12.625 1 98.25 188 ASP A O 1
ATOM 1606 N N . ASP A 1 189 ? 10.906 -11.289 -12.789 1 98.56 189 ASP A N 1
ATOM 1607 C CA . ASP A 1 189 ? 10.414 -10.484 -11.68 1 98.56 189 ASP A CA 1
ATOM 1608 C C . ASP A 1 189 ? 11.141 -10.828 -10.383 1 98.56 189 ASP A C 1
ATOM 1610 O O . ASP A 1 189 ? 11.508 -9.945 -9.609 1 98.56 189 ASP A O 1
ATOM 1614 N N . GLU A 1 190 ? 11.297 -12.164 -10.133 1 97.69 190 GLU A N 1
ATOM 1615 C CA . GLU A 1 190 ? 11.984 -12.594 -8.922 1 97.69 190 GLU A CA 1
ATOM 1616 C C . GLU A 1 190 ? 13.398 -12.031 -8.859 1 97.69 190 GLU A C 1
ATOM 1618 O O . GLU A 1 190 ? 13.891 -11.68 -7.789 1 97.69 190 GLU A O 1
ATOM 1623 N N . ALA A 1 191 ? 14.023 -11.984 -10.016 1 97.38 191 ALA A N 1
ATOM 1624 C CA . ALA A 1 191 ? 15.359 -11.406 -10.07 1 97.38 191 ALA A CA 1
ATOM 1625 C C . ALA A 1 191 ? 15.336 -9.93 -9.68 1 97.38 191 ALA A C 1
ATOM 1627 O O . ALA A 1 191 ? 16.234 -9.453 -8.984 1 97.38 191 ALA A O 1
ATOM 1628 N N . GLU A 1 192 ? 14.383 -9.227 -10.164 1 97.88 192 GLU A N 1
ATOM 1629 C CA . GLU A 1 192 ? 14.266 -7.816 -9.805 1 97.88 192 GLU A CA 1
ATOM 1630 C C . GLU A 1 192 ? 13.977 -7.645 -8.32 1 97.88 192 GLU A C 1
ATOM 1632 O O . GLU A 1 192 ? 14.469 -6.703 -7.695 1 97.88 192 GLU A O 1
ATOM 1637 N N . HIS A 1 193 ? 13.078 -8.492 -7.711 1 98 193 HIS A N 1
ATOM 1638 C CA . HIS A 1 193 ? 12.875 -8.469 -6.266 1 98 193 HIS A CA 1
ATOM 1639 C C . HIS A 1 193 ? 14.203 -8.625 -5.523 1 98 193 HIS A C 1
ATOM 1641 O O . HIS A 1 193 ? 14.445 -7.934 -4.527 1 98 193 HIS A O 1
ATOM 1647 N N . CYS A 1 194 ? 15.031 -9.562 -6.02 1 95.62 194 CYS A N 1
ATOM 1648 C CA . CYS A 1 194 ? 16.344 -9.781 -5.402 1 95.62 194 CYS A CA 1
ATOM 1649 C C . CYS A 1 194 ? 17.156 -8.5 -5.398 1 95.62 194 CYS A C 1
ATOM 1651 O O . CYS A 1 194 ? 17.719 -8.117 -4.367 1 95.62 194 CYS A O 1
ATOM 1653 N N . LYS A 1 195 ? 17.266 -7.84 -6.492 1 96.44 195 LYS A N 1
ATOM 1654 C CA . LYS A 1 195 ? 18.047 -6.613 -6.617 1 96.44 195 LYS A CA 1
ATOM 1655 C C . LYS A 1 195 ? 17.531 -5.531 -5.68 1 96.44 195 LYS A C 1
ATOM 1657 O O . LYS A 1 195 ? 18.312 -4.844 -5.02 1 96.44 195 LYS A O 1
ATOM 1662 N N . THR A 1 196 ? 16.219 -5.375 -5.668 1 96.56 196 THR A N 1
ATOM 1663 C CA . THR A 1 196 ? 15.617 -4.359 -4.812 1 96.56 196 THR A CA 1
ATOM 1664 C C . THR A 1 196 ? 15.906 -4.652 -3.344 1 96.56 196 THR A C 1
ATOM 1666 O O . THR A 1 196 ? 16.234 -3.746 -2.576 1 96.56 196 THR A O 1
ATOM 1669 N N . MET A 1 197 ? 15.766 -5.961 -2.924 1 95.69 197 MET A N 1
ATOM 1670 C CA . MET A 1 197 ? 16.047 -6.332 -1.537 1 95.69 197 MET A CA 1
ATOM 1671 C C . MET A 1 197 ? 17.5 -6.082 -1.186 1 95.69 197 MET A C 1
ATOM 1673 O O . MET A 1 197 ? 17.812 -5.656 -0.072 1 95.69 197 MET A O 1
ATOM 1677 N N . LYS A 1 198 ? 18.375 -6.34 -2.109 1 93.38 198 LYS A N 1
ATOM 1678 C CA . LYS A 1 198 ? 19.797 -6.055 -1.892 1 93.38 198 LYS A CA 1
ATOM 1679 C C . LYS A 1 198 ? 20.031 -4.562 -1.669 1 93.38 198 LYS A C 1
ATOM 1681 O O . LYS A 1 198 ? 20.766 -4.172 -0.764 1 93.38 198 LYS A O 1
ATOM 1686 N N . THR A 1 199 ? 19.391 -3.754 -2.447 1 92.81 199 THR A N 1
ATOM 1687 C CA . THR A 1 199 ? 19.484 -2.305 -2.312 1 92.81 199 THR A CA 1
ATOM 1688 C C . THR A 1 199 ? 19 -1.855 -0.939 1 92.81 199 THR A C 1
ATOM 1690 O O . THR A 1 199 ? 19.594 -0.972 -0.32 1 92.81 199 THR A O 1
ATOM 1693 N N . CYS A 1 200 ? 17.953 -2.463 -0.41 1 93.56 200 CYS A N 1
ATOM 1694 C CA . CYS A 1 200 ? 17.328 -2.082 0.851 1 93.56 200 CYS A CA 1
ATOM 1695 C C . CYS A 1 200 ? 18.234 -2.402 2.031 1 93.56 200 CYS A C 1
ATOM 1697 O O . CYS A 1 200 ? 18.047 -1.872 3.127 1 93.56 200 CYS A O 1
ATOM 1699 N N . GLN A 1 201 ? 19.172 -3.316 1.822 1 92.19 201 GLN A N 1
ATOM 1700 C CA . GLN A 1 201 ? 20.031 -3.729 2.922 1 92.19 201 GLN A CA 1
ATOM 1701 C C . GLN A 1 201 ? 20.984 -2.607 3.314 1 92.19 201 GLN A C 1
ATOM 1703 O O . GLN A 1 201 ? 21.578 -2.635 4.402 1 92.19 201 GLN A O 1
ATOM 1708 N N . THR A 1 202 ? 21.172 -1.668 2.412 1 88.69 202 THR A N 1
ATOM 1709 C CA . THR A 1 202 ? 21.859 -0.426 2.756 1 88.69 202 THR A CA 1
ATOM 1710 C C . THR A 1 202 ? 20.844 0.654 3.15 1 88.69 202 THR A C 1
ATOM 1712 O O . THR A 1 202 ? 20.016 1.067 2.334 1 88.69 202 THR A O 1
ATOM 1715 N N . HIS A 1 203 ? 20.984 1.09 4.344 1 82.75 203 HIS A N 1
ATOM 1716 C CA . HIS A 1 203 ? 19.984 1.986 4.934 1 82.75 203 HIS A CA 1
ATOM 1717 C C . HIS A 1 203 ? 19.844 3.258 4.105 1 82.75 203 HIS A C 1
ATOM 1719 O O . HIS A 1 203 ? 20.828 3.902 3.762 1 82.75 203 HIS A O 1
ATOM 1725 N N . GLY A 1 204 ? 18.625 3.588 3.73 1 81.94 204 GLY A N 1
ATOM 1726 C CA . GLY A 1 204 ? 18.312 4.836 3.057 1 81.94 204 GLY A CA 1
ATOM 1727 C C . GLY A 1 204 ? 18.641 4.816 1.575 1 81.94 204 GLY A C 1
ATOM 1728 O O . GLY A 1 204 ? 18.531 5.836 0.896 1 81.94 204 GLY A O 1
ATOM 1729 N N . ASN A 1 205 ? 18.922 3.668 1.024 1 83.62 205 ASN A N 1
ATOM 1730 C CA . ASN A 1 205 ? 19.422 3.572 -0.344 1 83.62 205 ASN A CA 1
ATOM 1731 C C . ASN A 1 205 ? 18.281 3.373 -1.342 1 83.62 205 ASN A C 1
ATOM 1733 O O . ASN A 1 205 ? 18.484 3.508 -2.551 1 83.62 205 ASN A O 1
ATOM 1737 N N . LEU A 1 206 ? 17.078 3.086 -0.814 1 90.5 206 LEU A N 1
ATOM 1738 C CA . LEU A 1 206 ? 15.977 2.764 -1.719 1 90.5 206 LEU A CA 1
ATOM 1739 C C . LEU A 1 206 ? 15.281 4.031 -2.205 1 90.5 206 LEU A C 1
ATOM 1741 O O . LEU A 1 206 ? 14.914 4.891 -1.4 1 90.5 206 LEU A O 1
ATOM 1745 N N . ARG A 1 207 ? 15.195 4.133 -3.537 1 90.5 207 ARG A N 1
ATOM 1746 C CA . ARG A 1 207 ? 14.492 5.242 -4.168 1 90.5 207 ARG A CA 1
ATOM 1747 C C . ARG A 1 207 ? 13.414 4.734 -5.121 1 90.5 207 ARG A C 1
ATOM 1749 O O . ARG A 1 207 ? 13.586 3.697 -5.766 1 90.5 207 ARG A O 1
ATOM 1756 N N . SER A 1 208 ? 12.297 5.441 -5.117 1 92.44 208 SER A N 1
ATOM 1757 C CA . SER A 1 208 ? 11.258 5.145 -6.09 1 92.44 208 SER A CA 1
ATOM 1758 C C . SER A 1 208 ? 11.75 5.348 -7.52 1 92.44 208 SER A C 1
ATOM 1760 O O . SER A 1 208 ? 12.344 6.383 -7.832 1 92.44 208 SER A O 1
ATOM 1762 N N . PRO A 1 209 ? 11.562 4.414 -8.367 1 92.38 209 PRO A N 1
ATOM 1763 C CA . PRO A 1 209 ? 11.969 4.562 -9.766 1 92.38 209 PRO A CA 1
ATOM 1764 C C . PRO A 1 209 ? 11.336 5.777 -10.438 1 92.38 209 PRO A C 1
ATOM 1766 O O . PRO A 1 209 ? 11.945 6.391 -11.32 1 92.38 209 PRO A O 1
ATOM 1769 N N . HIS A 1 210 ? 10.164 6.125 -10.086 1 92.25 210 HIS A N 1
ATOM 1770 C CA . HIS A 1 210 ? 9.461 7.227 -10.727 1 92.25 210 HIS A CA 1
ATOM 1771 C C . HIS A 1 210 ? 9.859 8.57 -10.125 1 92.25 210 HIS A C 1
ATOM 1773 O O . HIS A 1 210 ? 9.438 9.625 -10.602 1 92.25 210 HIS A O 1
ATOM 1779 N N . SER A 1 211 ? 10.562 8.469 -9.031 1 80.88 211 SER A N 1
ATOM 1780 C CA . SER A 1 211 ? 10.977 9.711 -8.398 1 80.88 211 SER A CA 1
ATOM 1781 C C . SER A 1 211 ? 12.055 10.414 -9.211 1 80.88 211 SER A C 1
ATOM 1783 O O . SER A 1 211 ? 12.906 9.758 -9.82 1 80.88 211 SER A O 1
ATOM 1785 N N . THR A 1 212 ? 11.789 11.703 -9.82 1 60.47 212 THR A N 1
ATOM 1786 C CA . THR A 1 212 ? 12.773 12.484 -10.57 1 60.47 212 THR A CA 1
ATOM 1787 C C . THR A 1 212 ? 14.023 12.711 -9.734 1 60.47 212 THR A C 1
ATOM 1789 O O . THR A 1 212 ? 13.938 12.984 -8.531 1 60.47 212 THR A O 1
ATOM 1792 N N . GLN A 1 213 ? 15.164 12.086 -10.125 1 51.69 213 GLN A N 1
ATOM 1793 C CA . GLN A 1 213 ? 16.5 12.211 -9.562 1 51.69 213 GLN A CA 1
ATOM 1794 C C . GLN A 1 213 ? 16.875 13.672 -9.344 1 51.69 213 GLN A C 1
ATOM 1796 O O . GLN A 1 213 ? 17.766 14.203 -10.008 1 51.69 213 GLN A O 1
ATOM 1801 N N . ASN A 1 214 ? 16.031 14.57 -9.336 1 43.75 214 ASN A N 1
ATOM 1802 C CA . ASN A 1 214 ? 16.688 15.875 -9.266 1 43.75 214 ASN A CA 1
ATOM 1803 C C . ASN A 1 214 ? 17.703 15.938 -8.133 1 43.75 214 ASN A C 1
ATOM 1805 O O . ASN A 1 214 ? 18.469 16.891 -8.039 1 43.75 214 ASN A O 1
ATOM 1809 N N . CYS A 1 215 ? 17.516 15.227 -7.113 1 40.06 215 CYS A N 1
ATOM 1810 C CA . CYS A 1 215 ? 18.422 15.523 -6.02 1 40.06 215 CYS A CA 1
ATOM 1811 C C . CYS A 1 215 ? 19.844 15.055 -6.34 1 40.06 215 CYS A C 1
ATOM 1813 O O . CYS A 1 215 ? 20.75 15.18 -5.516 1 40.06 215 CYS A O 1
ATOM 1815 N N . LEU A 1 216 ? 20.078 14.164 -7.191 1 37.19 216 LEU A N 1
ATOM 1816 C CA . LEU A 1 216 ? 21.484 13.797 -7.324 1 37.19 216 LEU A CA 1
ATOM 1817 C C . LEU A 1 216 ? 22.328 14.992 -7.77 1 37.19 216 LEU A C 1
ATOM 1819 O O . LEU A 1 216 ? 23.516 15.055 -7.5 1 37.19 216 LEU A O 1
ATOM 1823 N N . GLU A 1 217 ? 22.109 15.672 -8.844 1 34.31 217 GLU A N 1
ATOM 1824 C CA . GLU A 1 217 ? 23.141 16.594 -9.328 1 34.31 217 GLU A CA 1
ATOM 1825 C C . GLU A 1 217 ? 23.172 17.859 -8.492 1 34.31 217 GLU A C 1
ATOM 1827 O O . GLU A 1 217 ? 24.109 18.656 -8.594 1 34.31 217 GLU A O 1
ATOM 1832 N N . ALA A 1 218 ? 22.094 18.641 -8.234 1 33.56 218 ALA A N 1
ATOM 1833 C CA . ALA A 1 218 ? 22.344 19.938 -7.625 1 33.56 218 ALA A CA 1
ATOM 1834 C C . ALA A 1 218 ? 22.906 19.781 -6.219 1 33.56 218 ALA A C 1
ATOM 1836 O O . ALA A 1 218 ? 22.609 18.812 -5.52 1 33.56 218 ALA A O 1
ATOM 1837 N N . ASP A 1 219 ? 24.047 20.359 -5.762 1 32.81 219 ASP A N 1
ATOM 1838 C CA . ASP A 1 219 ? 24.703 20.719 -4.504 1 32.81 219 ASP A CA 1
ATOM 1839 C C . ASP A 1 219 ? 23.672 20.906 -3.393 1 32.81 219 ASP A C 1
ATOM 1841 O O . ASP A 1 219 ? 24 21.406 -2.318 1 32.81 219 ASP A O 1
ATOM 1845 N N . THR A 1 220 ? 22.375 21.156 -3.707 1 32.16 220 THR A N 1
ATOM 1846 C CA . THR A 1 220 ? 21.484 21.625 -2.66 1 32.16 220 THR A CA 1
ATOM 1847 C C . THR A 1 220 ? 21.094 20.5 -1.715 1 32.16 220 THR A C 1
ATOM 1849 O O . THR A 1 220 ? 20.922 19.359 -2.146 1 32.16 220 THR A O 1
ATOM 1852 N N . GLU A 1 221 ? 21.156 20.578 -0.387 1 33.25 221 GLU A N 1
ATOM 1853 C CA . GLU A 1 221 ? 20.781 19.906 0.855 1 33.25 221 GLU A CA 1
ATOM 1854 C C . GLU A 1 221 ? 19.453 19.156 0.707 1 33.25 221 GLU A C 1
ATOM 1856 O O . GLU A 1 221 ? 18.391 19.766 0.75 1 33.25 221 GLU A O 1
ATOM 1861 N N . CYS A 1 222 ? 19.281 18.328 -0.311 1 38.59 222 CYS A N 1
ATOM 1862 C CA . CYS A 1 222 ? 18.047 17.562 -0.258 1 38.59 222 CYS A CA 1
ATOM 1863 C C . CYS A 1 222 ? 17.688 17.219 1.181 1 38.59 222 CYS A C 1
ATOM 1865 O O . CYS A 1 222 ? 18.484 16.609 1.9 1 38.59 222 CYS A O 1
ATOM 1867 N N . VAL A 1 223 ? 16.906 17.922 1.762 1 37.97 223 VAL A N 1
ATOM 1868 C CA . VAL A 1 223 ? 16.469 17.766 3.148 1 37.97 223 VAL A CA 1
ATOM 1869 C C . VAL A 1 223 ? 16.047 16.328 3.4 1 37.97 223 VAL A C 1
ATOM 1871 O O . VAL A 1 223 ? 15.062 15.852 2.832 1 37.97 223 VAL A O 1
ATOM 1874 N N . ILE A 1 224 ? 17.016 15.305 3.326 1 45.09 224 ILE A N 1
ATOM 1875 C CA . ILE A 1 224 ? 16.781 13.984 3.885 1 45.09 224 ILE A CA 1
ATOM 1876 C C . ILE A 1 224 ? 16.047 14.109 5.227 1 45.09 224 ILE A C 1
ATOM 1878 O O . ILE A 1 224 ? 16.547 14.773 6.141 1 45.09 224 ILE A O 1
ATOM 1882 N N . PRO A 1 225 ? 14.742 13.742 5.18 1 49.72 225 PRO A N 1
ATOM 1883 C CA . PRO A 1 225 ? 14.172 13.898 6.516 1 49.72 225 PRO A CA 1
ATOM 1884 C C . PRO A 1 225 ? 15 13.211 7.598 1 49.72 225 PRO A C 1
ATOM 1886 O O . PRO A 1 225 ? 15.656 12.195 7.328 1 49.72 225 PRO A O 1
ATOM 1889 N N . GLU A 1 226 ? 15.484 13.867 8.547 1 51.91 226 GLU A N 1
ATOM 1890 C CA . GLU A 1 226 ? 16.281 13.508 9.719 1 51.91 226 GLU A CA 1
ATOM 1891 C C . GLU A 1 226 ? 15.695 12.281 10.422 1 51.91 226 GLU A C 1
ATOM 1893 O O . GLU A 1 226 ? 16.438 11.516 11.047 1 51.91 226 GLU A O 1
ATOM 1898 N N . ASN A 1 227 ? 14.383 11.906 10.156 1 55.03 227 ASN A N 1
ATOM 1899 C CA . ASN A 1 227 ? 13.859 10.789 10.938 1 55.03 227 ASN A CA 1
ATOM 1900 C C . ASN A 1 227 ? 13.875 9.492 10.133 1 55.03 227 ASN A C 1
ATOM 1902 O O . ASN A 1 227 ? 12.969 9.234 9.336 1 55.03 227 ASN A O 1
ATOM 1906 N N . ASP A 1 228 ? 15 8.742 10.172 1 68.25 228 ASP A N 1
ATOM 1907 C CA . ASP A 1 228 ? 15.234 7.484 9.469 1 68.25 228 ASP A CA 1
ATOM 1908 C C . ASP A 1 228 ? 15.734 6.406 10.43 1 68.25 228 ASP A C 1
ATOM 1910 O O . ASP A 1 228 ? 16.828 5.871 10.258 1 68.25 228 ASP A O 1
ATOM 1914 N N . CYS A 1 229 ? 14.891 6.07 11.477 1 66.88 229 CYS A N 1
ATOM 1915 C CA . CYS A 1 229 ? 15.305 5.105 12.484 1 66.88 229 CYS A CA 1
ATOM 1916 C C . CYS A 1 229 ? 15.43 3.709 11.891 1 66.88 229 CYS A C 1
ATOM 1918 O O . CYS A 1 229 ? 14.609 3.303 11.07 1 66.88 229 CYS A O 1
ATOM 1920 N N . GLU A 1 230 ? 16.719 3.238 12.242 1 67.75 230 GLU A N 1
ATOM 1921 C CA . GLU A 1 230 ? 17 1.859 11.844 1 67.75 230 GLU A CA 1
ATOM 1922 C C . GLU A 1 230 ? 16.609 0.88 12.953 1 67.75 230 GLU A C 1
ATOM 1924 O O . GLU A 1 230 ? 17.188 0.9 14.039 1 67.75 230 GLU A O 1
ATOM 1929 N N . GLY A 1 231 ? 15.523 0.144 12.922 1 72.75 231 GLY A N 1
ATOM 1930 C CA . GLY A 1 231 ? 15.102 -0.813 13.93 1 72.75 231 GLY A CA 1
ATOM 1931 C C . GLY A 1 231 ? 14.438 -0.162 15.133 1 72.75 231 GLY A C 1
ATOM 1932 O O . GLY A 1 231 ? 14.57 1.046 15.336 1 72.75 231 GLY A O 1
ATOM 1933 N N . ILE A 1 232 ? 13.82 -0.929 15.938 1 73.44 232 ILE A N 1
ATOM 1934 C CA . ILE A 1 232 ? 12.977 -0.428 17.016 1 73.44 232 ILE A CA 1
ATOM 1935 C C . ILE A 1 232 ? 13.844 0.196 18.109 1 73.44 232 ILE A C 1
ATOM 1937 O O . ILE A 1 232 ? 13.453 1.187 18.734 1 73.44 232 ILE A O 1
ATOM 1941 N N . VAL A 1 233 ? 14.969 -0.44 18.391 1 68.25 233 VAL A N 1
ATOM 1942 C CA . VAL A 1 233 ? 15.836 0.087 19.438 1 68.25 233 VAL A CA 1
ATOM 1943 C C . VAL A 1 233 ? 16.266 1.508 19.078 1 68.25 233 VAL A C 1
ATOM 1945 O O . VAL A 1 233 ? 16.234 2.406 19.922 1 68.25 233 VAL A O 1
ATOM 1948 N N . ASP A 1 234 ? 16.625 1.736 17.875 1 71.81 234 ASP A N 1
ATOM 1949 C CA . ASP A 1 234 ? 17 3.066 17.406 1 71.81 234 ASP A CA 1
ATOM 1950 C C . ASP A 1 234 ? 15.828 4.039 17.516 1 71.81 234 ASP A C 1
ATOM 1952 O O . ASP A 1 234 ? 16 5.195 17.906 1 71.81 234 ASP A O 1
ATOM 1956 N N . CYS A 1 235 ? 14.672 3.666 17.234 1 71.62 235 CYS A N 1
ATOM 1957 C CA . CYS A 1 235 ? 13.469 4.484 17.281 1 71.62 235 CYS A CA 1
ATOM 1958 C C . CYS A 1 235 ? 13.133 4.914 18.703 1 71.62 235 CYS A C 1
ATOM 1960 O O . CYS A 1 235 ? 12.844 6.086 18.953 1 71.62 235 CYS A O 1
ATOM 1962 N N . VAL A 1 236 ? 13.211 3.928 19.578 1 67.44 236 VAL A N 1
ATOM 1963 C CA . VAL A 1 236 ? 12.914 4.219 20.969 1 67.44 236 VAL A CA 1
ATOM 1964 C C . VAL A 1 236 ? 13.953 5.184 21.531 1 67.44 236 VAL A C 1
ATOM 1966 O O . VAL A 1 236 ? 13.617 6.129 22.25 1 67.44 236 VAL A O 1
ATOM 1969 N N . LYS A 1 237 ? 15.234 4.984 21.234 1 68.44 237 LYS A N 1
ATOM 1970 C CA . LYS A 1 237 ? 16.297 5.871 21.703 1 68.44 237 LYS A CA 1
ATOM 1971 C C . LYS A 1 237 ? 16.078 7.297 21.203 1 68.44 237 LYS A C 1
ATOM 1973 O O . LYS A 1 237 ? 16.25 8.258 21.953 1 68.44 237 LYS A O 1
ATOM 1978 N N . LYS A 1 238 ? 15.633 7.453 20 1 67.19 238 LYS A N 1
ATOM 1979 C CA . LYS A 1 238 ? 15.398 8.766 19.406 1 67.19 238 LYS A CA 1
ATOM 1980 C C . LYS A 1 238 ? 14.211 9.461 20.078 1 67.19 238 LYS A C 1
ATOM 1982 O O . LYS A 1 238 ? 14.227 10.68 20.266 1 67.19 238 LYS A O 1
ATOM 1987 N N . SER A 1 239 ? 13.211 8.758 20.422 1 66.88 239 SER A N 1
ATOM 1988 C CA . SER A 1 239 ? 12.023 9.312 21.062 1 66.88 239 SER A CA 1
ATOM 1989 C C . SER A 1 239 ? 12.344 9.812 22.469 1 66.88 239 SER A C 1
ATOM 1991 O O . SER A 1 239 ? 11.727 10.766 22.953 1 66.88 239 SER A O 1
ATOM 1993 N N . LEU A 1 240 ? 13.281 9.094 23.078 1 64 240 LEU A N 1
ATOM 1994 C CA . LEU A 1 240 ? 13.641 9.445 24.453 1 64 240 LEU A CA 1
ATOM 1995 C C . LEU A 1 240 ? 14.617 10.625 24.469 1 64 240 LEU A C 1
ATOM 1997 O O . LEU A 1 240 ? 14.734 11.32 25.484 1 64 240 LEU A O 1
ATOM 2001 N N . THR A 1 241 ? 15.344 10.867 23.453 1 56.53 241 THR A N 1
ATOM 2002 C CA . THR A 1 241 ? 16.344 11.922 23.453 1 56.53 241 THR A CA 1
ATOM 2003 C C . THR A 1 241 ? 15.766 13.211 22.875 1 56.53 241 THR A C 1
ATOM 2005 O O . THR A 1 241 ? 16.391 14.273 22.969 1 56.53 241 THR A O 1
ATOM 2008 N N . LYS A 1 242 ? 14.641 13.281 22.203 1 53.09 242 LYS A N 1
ATOM 2009 C CA . LYS A 1 242 ? 14.062 14.531 21.719 1 53.09 242 LYS A CA 1
ATOM 2010 C C . LYS A 1 242 ? 13.047 15.094 22.703 1 53.09 242 LYS A C 1
ATOM 2012 O O . LYS A 1 242 ? 12.305 14.336 23.344 1 53.09 242 LYS A O 1
ATOM 2017 N N . MET B 1 1 ? -26.234 13.906 11.492 1 30.31 1 MET B N 1
ATOM 2018 C CA . MET B 1 1 ? -26.109 13.703 12.93 1 30.31 1 MET B CA 1
ATOM 2019 C C . MET B 1 1 ? -25.578 12.305 13.242 1 30.31 1 MET B C 1
ATOM 2021 O O . MET B 1 1 ? -25.562 11.891 14.398 1 30.31 1 MET B O 1
ATOM 2025 N N . CYS B 1 2 ? -25.703 11.43 12.156 1 31.62 2 CYS B N 1
ATOM 2026 C CA . CYS B 1 2 ? -25.594 9.992 12.359 1 31.62 2 CYS B CA 1
ATOM 2027 C C . CYS B 1 2 ? -24.141 9.578 12.57 1 31.62 2 CYS B C 1
ATOM 2029 O O . CYS B 1 2 ? -23.797 8.414 12.367 1 31.62 2 CYS B O 1
ATOM 2031 N N . CYS B 1 3 ? -23.312 10.539 12.742 1 41.19 3 CYS B N 1
ATOM 2032 C CA . CYS B 1 3 ? -21.922 10.148 12.977 1 41.19 3 CYS B CA 1
ATOM 2033 C C . CYS B 1 3 ? -21.812 9.312 14.242 1 41.19 3 CYS B C 1
ATOM 2035 O O . CYS B 1 3 ? -22.422 9.625 15.266 1 41.19 3 CYS B O 1
ATOM 2037 N N . SER B 1 4 ? -21.422 8.102 14.188 1 47.41 4 SER B N 1
ATOM 2038 C CA . SER B 1 4 ? -21.312 7.145 15.281 1 47.41 4 SER B CA 1
ATOM 2039 C C . SER B 1 4 ? -20.359 7.637 16.359 1 47.41 4 SER B C 1
ATOM 2041 O O . SER B 1 4 ? -19.547 8.539 16.109 1 47.41 4 SER B O 1
ATOM 2043 N N . PHE B 1 5 ? -20.516 7.09 17.594 1 50.41 5 PHE B N 1
ATOM 2044 C CA . PHE B 1 5 ? -19.875 7.387 18.859 1 50.41 5 PHE B CA 1
ATOM 2045 C C . PHE B 1 5 ? -18.359 7.43 18.703 1 50.41 5 PHE B C 1
ATOM 2047 O O . PHE B 1 5 ? -17.703 8.367 19.172 1 50.41 5 PHE B O 1
ATOM 2054 N N . PRO B 1 6 ? -17.844 6.559 18.031 1 48.72 6 PRO B N 1
ATOM 2055 C CA . PRO B 1 6 ? -16.375 6.613 17.984 1 48.72 6 PRO B CA 1
ATOM 2056 C C . PRO B 1 6 ? -15.852 7.816 17.219 1 48.72 6 PRO B C 1
ATOM 2058 O O . PRO B 1 6 ? -14.883 8.453 17.641 1 48.72 6 PRO B O 1
ATOM 2061 N N . GLN B 1 7 ? -16.438 8.148 16.203 1 53.47 7 GLN B N 1
ATOM 2062 C CA . GLN B 1 7 ? -16 9.312 15.43 1 53.47 7 GLN B CA 1
ATOM 2063 C C . GLN B 1 7 ? -16.203 10.602 16.219 1 53.47 7 GLN B C 1
ATOM 2065 O O . GLN B 1 7 ? -15.328 11.469 16.234 1 53.47 7 GLN B O 1
ATOM 2070 N N . ASP B 1 8 ? -17.328 10.664 16.875 1 53.84 8 ASP B N 1
ATOM 2071 C CA . ASP B 1 8 ? -17.625 11.836 17.688 1 53.84 8 ASP B CA 1
ATOM 2072 C C . ASP B 1 8 ? -16.594 12.023 18.781 1 53.84 8 ASP B C 1
ATOM 2074 O O . ASP B 1 8 ? -16.234 13.148 19.125 1 53.84 8 ASP B O 1
ATOM 2078 N N . SER B 1 9 ? -16.141 10.828 19.203 1 52.38 9 SER B N 1
ATOM 2079 C CA . SER B 1 9 ? -15.164 10.898 20.297 1 52.38 9 SER B CA 1
ATOM 2080 C C . SER B 1 9 ? -13.836 11.469 19.797 1 52.38 9 SER B C 1
ATOM 2082 O O . SER B 1 9 ? -13.234 12.312 20.453 1 52.38 9 SER B O 1
ATOM 2084 N N . VAL B 1 10 ? -13.398 11.031 18.672 1 55 10 VAL B N 1
ATOM 2085 C CA . VAL B 1 10 ? -12.125 11.523 18.156 1 55 10 VAL B CA 1
ATOM 2086 C C . VAL B 1 10 ? -12.25 13 17.797 1 55 10 VAL B C 1
ATOM 2088 O O . VAL B 1 10 ? -11.375 13.805 18.156 1 55 10 VAL B O 1
ATOM 2091 N N . ILE B 1 11 ? -13.359 13.414 17.234 1 56.06 11 ILE B N 1
ATOM 2092 C CA . ILE B 1 11 ? -13.602 14.789 16.828 1 56.06 11 ILE B CA 1
ATOM 2093 C C . ILE B 1 11 ? -13.727 15.68 18.062 1 56.06 11 ILE B C 1
ATOM 2095 O O . ILE B 1 11 ? -13.156 16.781 18.109 1 56.06 11 ILE B O 1
ATOM 2099 N N . MET B 1 12 ? -14.469 15.172 19 1 52.81 12 MET B N 1
ATOM 2100 C CA . MET B 1 12 ? -14.688 15.938 20.219 1 52.81 12 MET B CA 1
ATOM 2101 C C . MET B 1 12 ? -13.367 16.172 20.953 1 52.81 12 MET B C 1
ATOM 2103 O O . MET B 1 12 ? -13.125 17.281 21.469 1 52.81 12 MET B O 1
ATOM 2107 N N . VAL B 1 13 ? -12.5 15.258 20.984 1 50.5 13 VAL B N 1
ATOM 2108 C CA . VAL B 1 13 ? -11.227 15.375 21.688 1 50.5 13 VAL B CA 1
ATOM 2109 C C . VAL B 1 13 ? -10.336 16.375 20.953 1 50.5 13 VAL B C 1
ATOM 2111 O O . VAL B 1 13 ? -9.727 17.25 21.594 1 50.5 13 VAL B O 1
ATOM 2114 N N . LEU B 1 14 ? -10.32 16.281 19.703 1 52.03 14 LEU B N 1
ATOM 2115 C CA . LEU B 1 14 ? -9.438 17.156 18.938 1 52.03 14 LEU B CA 1
ATOM 2116 C C . LEU B 1 14 ? -9.867 18.609 19.078 1 52.03 14 LEU B C 1
ATOM 2118 O O . LEU B 1 14 ? -9.023 19.5 19.25 1 52.03 14 LEU B O 1
ATOM 2122 N N . LYS B 1 15 ? -11.109 18.938 18.953 1 55.44 15 LYS B N 1
ATOM 2123 C CA . LYS B 1 15 ? -11.633 20.297 19.047 1 55.44 15 LYS B CA 1
ATOM 2124 C C . LYS B 1 15 ? -11.398 20.875 20.438 1 55.44 15 LYS B C 1
ATOM 2126 O O . LYS B 1 15 ? -11.109 22.062 20.594 1 55.44 15 LYS B O 1
ATOM 2131 N N . GLY B 1 16 ? -11.586 20.031 21.453 1 50.94 16 GLY B N 1
ATOM 2132 C CA . GLY B 1 16 ? -11.414 20.469 22.828 1 50.94 16 GLY B CA 1
ATOM 2133 C C . GLY B 1 16 ? -9.969 20.75 23.188 1 50.94 16 GLY B C 1
ATOM 2134 O O . GLY B 1 16 ? -9.672 21.766 23.828 1 50.94 16 GLY B O 1
ATOM 2135 N N . VAL B 1 17 ? -9.102 19.938 22.734 1 54.31 17 VAL B N 1
ATOM 2136 C CA . VAL B 1 17 ? -7.711 20 23.188 1 54.31 17 VAL B CA 1
ATOM 2137 C C . VAL B 1 17 ? -6.961 21.078 22.406 1 54.31 17 VAL B C 1
ATOM 2139 O O . VAL B 1 17 ? -6.094 21.766 22.953 1 54.31 17 VAL B O 1
ATOM 2142 N N . TYR B 1 18 ? -7.355 21.234 21.141 1 61.81 18 TYR B N 1
ATOM 2143 C CA . TYR B 1 18 ? -6.5 22.078 20.312 1 61.81 18 TYR B CA 1
ATOM 2144 C C . TYR B 1 18 ? -7.137 23.438 20.078 1 61.81 18 TYR B C 1
ATOM 2146 O O . TYR B 1 18 ? -6.695 24.203 19.219 1 61.81 18 TYR B O 1
ATOM 2154 N N . ARG B 1 19 ? -7.758 24.141 20.797 1 59.03 19 ARG B N 1
ATOM 2155 C CA . ARG B 1 19 ? -8.359 25.469 20.75 1 59.03 19 ARG B CA 1
ATOM 2156 C C . ARG B 1 19 ? -7.801 26.266 19.578 1 59.03 19 ARG B C 1
ATOM 2158 O O . ARG B 1 19 ? -7.977 25.891 18.406 1 59.03 19 ARG B O 1
ATOM 2165 N N . ASP B 1 20 ? -6.977 27.281 19.766 1 67.88 20 ASP B N 1
ATOM 2166 C CA . ASP B 1 20 ? -6.465 28.234 18.797 1 67.88 20 ASP B CA 1
ATOM 2167 C C . ASP B 1 20 ? -5.145 27.75 18.188 1 67.88 20 ASP B C 1
ATOM 2169 O O . ASP B 1 20 ? -4.414 28.531 17.578 1 67.88 20 ASP B O 1
ATOM 2173 N N . ARG B 1 21 ? -4.906 26.453 18.344 1 85.25 21 ARG B N 1
ATOM 2174 C CA . ARG B 1 21 ? -3.713 25.859 17.75 1 85.25 21 ARG B CA 1
ATOM 2175 C C . ARG B 1 21 ? -4.07 24.984 16.547 1 85.25 21 ARG B C 1
ATOM 2177 O O . ARG B 1 21 ? -4.027 23.766 16.641 1 85.25 21 ARG B O 1
ATOM 2184 N N . TYR B 1 22 ? -4.324 25.672 15.445 1 88.69 22 TYR B N 1
ATOM 2185 C CA . TYR B 1 22 ? -4.891 25.016 14.273 1 88.69 22 TYR B CA 1
ATOM 2186 C C . TYR B 1 22 ? -3.939 23.953 13.719 1 88.69 22 TYR B C 1
ATOM 2188 O O . TYR B 1 22 ? -4.352 22.844 13.422 1 88.69 22 TYR B O 1
ATOM 2196 N N . TYR B 1 23 ? -2.65 24.297 13.719 1 90.19 23 TYR B N 1
ATOM 2197 C CA . TYR B 1 23 ? -1.704 23.375 13.102 1 90.19 23 TYR B CA 1
ATOM 2198 C C . TYR B 1 23 ? -1.545 22.125 13.945 1 90.19 23 TYR B C 1
ATOM 2200 O O . TYR B 1 23 ? -1.383 21.016 13.414 1 90.19 23 TYR B O 1
ATOM 2208 N N . ALA B 1 24 ? -1.644 22.25 15.242 1 91.06 24 ALA B N 1
ATOM 2209 C CA . ALA B 1 24 ? -1.604 21.078 16.125 1 91.06 24 ALA B CA 1
ATOM 2210 C C . ALA B 1 24 ? -2.84 20.203 15.922 1 91.06 24 ALA B C 1
ATOM 2212 O O . ALA B 1 24 ? -2.74 18.984 15.906 1 91.06 24 ALA B O 1
ATOM 2213 N N . ARG B 1 25 ? -3.969 20.859 15.805 1 91.81 25 ARG B N 1
ATOM 2214 C CA . ARG B 1 25 ? -5.207 20.141 15.547 1 91.81 25 ARG B CA 1
ATOM 2215 C C . ARG B 1 25 ? -5.145 19.391 14.211 1 91.81 25 ARG B C 1
ATOM 2217 O O . ARG B 1 25 ? -5.531 18.234 14.125 1 91.81 25 ARG B O 1
ATOM 2224 N N . PHE B 1 26 ? -4.633 20.078 13.195 1 94.88 26 PHE B N 1
ATOM 2225 C CA . PHE B 1 26 ? -4.516 19.484 11.875 1 94.88 26 PHE B CA 1
ATOM 2226 C C . PHE B 1 26 ? -3.52 18.328 11.891 1 94.88 26 PHE B C 1
ATOM 2228 O O . PHE B 1 26 ? -3.748 17.297 11.25 1 94.88 26 PHE B O 1
ATOM 2235 N N . PHE B 1 27 ? -2.479 18.484 12.617 1 94.38 27 PHE B N 1
ATOM 2236 C CA . PHE B 1 27 ? -1.495 17.422 12.773 1 94.38 27 PHE B CA 1
ATOM 2237 C C . PHE B 1 27 ? -2.137 16.172 13.375 1 94.38 27 PHE B C 1
ATOM 2239 O O . PHE B 1 27 ? -1.943 15.062 12.875 1 94.38 27 PHE B O 1
ATOM 2246 N N . ALA B 1 28 ? -2.891 16.344 14.43 1 92.88 28 ALA B N 1
ATOM 2247 C CA . ALA B 1 28 ? -3.562 15.234 15.086 1 92.88 28 ALA B CA 1
ATOM 2248 C C . ALA B 1 28 ? -4.574 14.57 14.156 1 92.88 28 ALA B C 1
ATOM 2250 O O . ALA B 1 28 ? -4.633 13.344 14.062 1 92.88 28 ALA B O 1
ATOM 2251 N N . LEU B 1 29 ? -5.297 15.375 13.453 1 92.25 29 LEU B N 1
ATOM 2252 C CA . LEU B 1 29 ? -6.293 14.883 12.508 1 92.25 29 LEU B CA 1
ATOM 2253 C C . LEU B 1 29 ? -5.641 14.016 11.43 1 92.25 29 LEU B C 1
ATOM 2255 O O . LEU B 1 29 ? -6.105 12.914 11.148 1 92.25 29 LEU B O 1
ATOM 2259 N N . GLU B 1 30 ? -4.516 14.5 10.867 1 94.88 30 GLU B N 1
ATOM 2260 C CA . GLU B 1 30 ? -3.84 13.789 9.789 1 94.88 30 GLU B CA 1
ATOM 2261 C C . GLU B 1 30 ? -3.176 12.516 10.305 1 94.88 30 GLU B C 1
ATOM 2263 O O . GLU B 1 30 ? -3.1 11.516 9.586 1 94.88 30 GLU B O 1
ATOM 2268 N N . THR B 1 31 ? -2.693 12.531 11.531 1 93.94 31 THR B N 1
ATOM 2269 C CA . THR B 1 31 ? -2.109 11.344 12.141 1 93.94 31 THR B CA 1
ATOM 2270 C C . THR B 1 31 ? -3.145 10.227 12.258 1 93.94 31 THR B C 1
ATOM 2272 O O . THR B 1 31 ? -2.848 9.062 11.977 1 93.94 31 THR B O 1
ATOM 2275 N N . ILE B 1 32 ? -4.273 10.578 12.562 1 92.69 32 ILE B N 1
ATOM 2276 C CA . ILE B 1 32 ? -5.336 9.602 12.781 1 92.69 32 ILE B CA 1
ATOM 2277 C C . ILE B 1 32 ? -5.992 9.242 11.453 1 92.69 32 ILE B C 1
ATOM 2279 O O . ILE B 1 32 ? -6.309 8.078 11.211 1 92.69 32 ILE B O 1
ATOM 2283 N N . ALA B 1 33 ? -6.137 10.234 10.523 1 92.75 33 ALA B N 1
ATOM 2284 C CA . ALA B 1 33 ? -6.906 10.062 9.297 1 92.75 33 ALA B CA 1
ATOM 2285 C C . ALA B 1 33 ? -6.246 9.047 8.367 1 92.75 33 ALA B C 1
ATOM 2287 O O . ALA B 1 33 ? -6.918 8.422 7.547 1 92.75 33 ALA B O 1
ATOM 2288 N N . ARG B 1 34 ? -5.039 8.781 8.453 1 93.69 34 ARG B N 1
ATOM 2289 C CA . ARG B 1 34 ? -4.328 7.855 7.582 1 93.69 34 ARG B CA 1
ATOM 2290 C C . ARG B 1 34 ? -4.559 6.41 8.016 1 93.69 34 ARG B C 1
ATOM 2292 O O . ARG B 1 34 ? -4.426 5.488 7.211 1 93.69 34 ARG B O 1
ATOM 2299 N N . VAL B 1 35 ? -4.988 6.18 9.203 1 96.19 35 VAL B N 1
ATOM 2300 C CA . VAL B 1 35 ? -4.988 4.875 9.859 1 96.19 35 VAL B CA 1
ATOM 2301 C C . VAL B 1 35 ? -6.039 3.975 9.219 1 96.19 35 VAL B C 1
ATOM 2303 O O . VAL B 1 35 ? -5.762 2.814 8.898 1 96.19 35 VAL B O 1
ATOM 2306 N N . PRO B 1 36 ? -7.23 4.492 8.953 1 97.44 36 PRO B N 1
ATOM 2307 C CA . PRO B 1 36 ? -8.258 3.598 8.414 1 97.44 36 PRO B CA 1
ATOM 2308 C C . PRO B 1 36 ? -7.848 2.977 7.074 1 97.44 36 PRO B C 1
ATOM 2310 O O . PRO B 1 36 ? -8.078 1.787 6.848 1 97.44 36 PRO B O 1
ATOM 2313 N N . TYR B 1 37 ? -7.277 3.736 6.219 1 98.06 37 TYR B N 1
ATOM 2314 C CA . TYR B 1 37 ? -6.934 3.227 4.898 1 98.06 37 TYR B CA 1
ATOM 2315 C C . TYR B 1 37 ? -5.914 2.098 4.996 1 98.06 37 TYR B C 1
ATOM 2317 O O . TYR B 1 37 ? -5.988 1.119 4.25 1 98.06 37 TYR B O 1
ATOM 2325 N N . PHE B 1 38 ? -4.969 2.27 5.902 1 97.75 38 PHE B N 1
ATOM 2326 C CA . PHE B 1 38 ? -4.02 1.183 6.113 1 97.75 38 PHE B CA 1
ATOM 2327 C C . PHE B 1 38 ? -4.711 -0.022 6.746 1 97.75 38 PHE B C 1
ATOM 2329 O O . PHE B 1 38 ? -4.371 -1.167 6.438 1 97.75 38 PHE B O 1
ATOM 2336 N N . ALA B 1 39 ? -5.617 0.237 7.66 1 98.19 39 ALA B N 1
ATOM 2337 C CA . ALA B 1 39 ? -6.391 -0.853 8.25 1 98.19 39 ALA B CA 1
ATOM 2338 C C . ALA B 1 39 ? -7.164 -1.614 7.176 1 98.19 39 ALA B C 1
ATOM 2340 O O . ALA B 1 39 ? -7.195 -2.848 7.18 1 98.19 39 ALA B O 1
ATOM 2341 N N . PHE B 1 40 ? -7.805 -0.891 6.27 1 97.69 40 PHE B N 1
ATOM 2342 C CA . PHE B 1 40 ? -8.531 -1.523 5.172 1 97.69 40 PHE B CA 1
ATOM 2343 C C . PHE B 1 40 ? -7.598 -2.418 4.359 1 97.69 40 PHE B C 1
ATOM 2345 O O . PHE B 1 40 ? -7.926 -3.574 4.086 1 97.69 40 PHE B O 1
ATOM 2352 N N . ILE B 1 41 ? -6.438 -1.869 3.988 1 97.25 41 ILE B N 1
ATOM 2353 C CA . ILE B 1 41 ? -5.465 -2.621 3.201 1 97.25 41 ILE B CA 1
ATOM 2354 C C . ILE B 1 41 ? -5.039 -3.871 3.969 1 97.25 41 ILE B C 1
ATOM 2356 O O . ILE B 1 41 ? -4.875 -4.941 3.381 1 97.25 41 ILE B O 1
ATOM 2360 N N . SER B 1 42 ? -4.871 -3.727 5.266 1 97.19 42 SER B N 1
ATOM 2361 C CA . SER B 1 42 ? -4.461 -4.852 6.098 1 97.19 42 SER B CA 1
ATOM 2362 C C . SER B 1 42 ? -5.477 -5.988 6.039 1 97.19 42 SER B C 1
ATOM 2364 O O . SER B 1 42 ? -5.109 -7.145 5.82 1 97.19 42 SER B O 1
ATOM 2366 N N . VAL B 1 43 ? -6.691 -5.688 6.188 1 96.56 43 VAL B N 1
ATOM 2367 C CA . VAL B 1 43 ? -7.738 -6.703 6.176 1 96.56 43 VAL B CA 1
ATOM 2368 C C . VAL B 1 43 ? -7.859 -7.309 4.781 1 96.56 43 VAL B C 1
ATOM 2370 O O . VAL B 1 43 ? -7.957 -8.523 4.633 1 96.56 43 VAL B O 1
ATOM 2373 N N . LEU B 1 44 ? -7.84 -6.457 3.795 1 95.25 44 LEU B N 1
ATOM 2374 C CA . LEU B 1 44 ? -7.98 -6.934 2.424 1 95.25 44 LEU B CA 1
ATOM 2375 C C . LEU B 1 44 ? -6.801 -7.816 2.031 1 95.25 44 LEU B C 1
ATOM 2377 O O . LEU B 1 44 ? -6.965 -8.781 1.285 1 95.25 44 LEU B O 1
ATOM 2381 N N . HIS B 1 45 ? -5.586 -7.395 2.475 1 95.62 45 HIS B N 1
ATOM 2382 C CA . HIS B 1 45 ? -4.426 -8.25 2.254 1 95.62 45 HIS B CA 1
ATOM 2383 C C . HIS B 1 45 ? -4.613 -9.617 2.9 1 95.62 45 HIS B C 1
ATOM 2385 O O . HIS B 1 45 ? -4.277 -10.641 2.303 1 95.62 45 HIS B O 1
ATOM 2391 N N . MET B 1 46 ? -5.086 -9.609 4.133 1 94.25 46 MET B N 1
ATOM 2392 C CA . MET B 1 46 ? -5.348 -10.867 4.82 1 94.25 46 MET B CA 1
ATOM 2393 C C . MET B 1 46 ? -6.395 -11.688 4.078 1 94.25 46 MET B C 1
ATOM 2395 O O . MET B 1 46 ? -6.199 -12.883 3.832 1 94.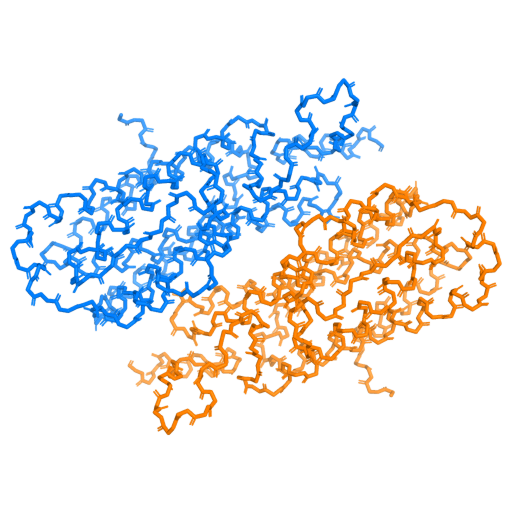25 46 MET B O 1
ATOM 2399 N N . TYR B 1 47 ? -7.516 -11.055 3.68 1 92.75 47 TYR B N 1
ATOM 2400 C CA . TYR B 1 47 ? -8.562 -11.75 2.936 1 92.75 47 TYR B CA 1
ATOM 2401 C C . TYR B 1 47 ? -8.023 -12.312 1.629 1 92.75 47 TYR B C 1
ATOM 2403 O O . TYR B 1 47 ? -8.383 -13.422 1.229 1 92.75 47 TYR B O 1
ATOM 2411 N N . SER B 1 48 ? -7.215 -11.523 0.985 1 91.69 48 SER B N 1
ATOM 2412 C CA . SER B 1 48 ? -6.641 -11.984 -0.276 1 91.69 48 SER B CA 1
ATOM 2413 C C . SER B 1 48 ? -5.711 -13.172 -0.062 1 91.69 48 SER B C 1
ATOM 2415 O O . SER B 1 48 ? -5.648 -14.078 -0.898 1 91.69 48 SER B O 1
ATOM 2417 N N . THR B 1 49 ? -4.961 -13.148 1.038 1 91.56 49 THR B N 1
ATOM 2418 C CA . THR B 1 49 ? -4.082 -14.266 1.376 1 91.56 49 THR B CA 1
ATOM 2419 C C . THR B 1 49 ? -4.887 -15.539 1.614 1 91.56 49 THR B C 1
ATOM 2421 O O . THR B 1 49 ? -4.492 -16.625 1.179 1 91.56 49 THR B O 1
ATOM 2424 N N . PHE B 1 50 ? -6.066 -15.406 2.18 1 90.19 50 PHE B N 1
ATOM 2425 C CA . PHE B 1 50 ? -6.902 -16.562 2.504 1 90.19 50 PHE B CA 1
ATOM 2426 C C . PHE B 1 50 ? -7.77 -16.953 1.312 1 90.19 50 PHE B C 1
ATOM 2428 O O . PHE B 1 50 ? -8.492 -17.953 1.363 1 90.19 50 PHE B O 1
ATOM 2435 N N . GLY B 1 51 ? -7.691 -16.188 0.225 1 87.88 51 GLY B N 1
ATOM 2436 C CA . GLY B 1 51 ? -8.438 -16.5 -0.981 1 87.88 51 GLY B CA 1
ATOM 2437 C C . GLY B 1 51 ? -9.867 -15.984 -0.953 1 87.88 51 GLY B C 1
ATOM 2438 O O . GLY B 1 51 ? -10.688 -16.375 -1.779 1 87.88 51 GLY B O 1
ATOM 2439 N N . TRP B 1 52 ? -10.18 -15.039 -0.027 1 86.62 52 TRP B N 1
ATOM 2440 C CA . TRP B 1 52 ? -11.539 -14.547 0.161 1 86.62 52 TRP B CA 1
ATOM 2441 C C . TRP B 1 52 ? -11.773 -13.266 -0.633 1 86.62 52 TRP B C 1
ATOM 2443 O O . TRP B 1 52 ? -12.914 -12.844 -0.821 1 86.62 52 TRP B O 1
ATOM 2453 N N . TRP B 1 53 ? -10.727 -12.711 -1.112 1 86.06 53 TRP B N 1
ATOM 2454 C CA . TRP B 1 53 ? -10.812 -11.422 -1.799 1 86.06 53 TRP B CA 1
ATOM 2455 C C . TRP B 1 53 ? -9.836 -11.367 -2.967 1 86.06 53 TRP B C 1
ATOM 2457 O O . TRP B 1 53 ? -8.648 -11.68 -2.811 1 86.06 53 TRP B O 1
ATOM 2467 N N . ARG B 1 54 ? -10.32 -10.891 -4.129 1 85.69 54 ARG B N 1
ATOM 2468 C CA . ARG B 1 54 ? -9.43 -10.844 -5.285 1 85.69 54 ARG B CA 1
ATOM 2469 C C . ARG B 1 54 ? -9.578 -9.523 -6.035 1 85.69 54 ARG B C 1
ATOM 2471 O O . ARG B 1 54 ? -8.984 -9.336 -7.098 1 85.69 54 ARG B O 1
ATOM 2478 N N . ARG B 1 55 ? -10.305 -8.602 -5.477 1 83.44 55 ARG B N 1
ATOM 2479 C CA . ARG B 1 55 ? -10.422 -7.301 -6.129 1 83.44 55 ARG B CA 1
ATOM 2480 C C . ARG B 1 55 ? -9.242 -6.406 -5.785 1 83.44 55 ARG B C 1
ATOM 2482 O O . ARG B 1 55 ? -9.242 -5.734 -4.75 1 83.44 55 ARG B O 1
ATOM 2489 N N . ALA B 1 56 ? -8.406 -6.207 -6.633 1 87.69 56 ALA B N 1
ATOM 2490 C CA . ALA B 1 56 ? -7.137 -5.516 -6.426 1 87.69 56 ALA B CA 1
ATOM 2491 C C . ALA B 1 56 ? -7.336 -4.004 -6.363 1 87.69 56 ALA B C 1
ATOM 2493 O O . ALA B 1 56 ? -6.562 -3.295 -5.715 1 87.69 56 ALA B O 1
ATOM 2494 N N . ASP B 1 57 ? -8.391 -3.523 -6.988 1 92 57 ASP B N 1
ATOM 2495 C CA . ASP B 1 57 ? -8.617 -2.086 -7.105 1 92 57 ASP B CA 1
ATOM 2496 C C . ASP B 1 57 ? -8.758 -1.439 -5.73 1 92 57 ASP B C 1
ATOM 2498 O O . ASP B 1 57 ? -8.273 -0.331 -5.504 1 92 57 ASP B O 1
ATOM 2502 N N . TYR B 1 58 ? -9.406 -2.139 -4.828 1 94 58 TYR B N 1
ATOM 2503 C CA . TYR B 1 58 ? -9.609 -1.602 -3.486 1 94 58 TYR B CA 1
ATOM 2504 C C . TYR B 1 58 ? -8.281 -1.358 -2.783 1 94 58 TYR B C 1
ATOM 2506 O O . TYR B 1 58 ? -8.078 -0.309 -2.17 1 94 58 TYR B O 1
ATOM 2514 N N . ILE B 1 59 ? -7.387 -2.316 -2.887 1 95.12 59 ILE B N 1
ATOM 2515 C CA . ILE B 1 59 ? -6.09 -2.23 -2.219 1 95.12 59 ILE B CA 1
ATOM 2516 C C . ILE B 1 59 ? -5.289 -1.064 -2.795 1 95.12 59 ILE B C 1
ATOM 2518 O O . ILE B 1 59 ? -4.723 -0.265 -2.049 1 95.12 59 ILE B O 1
ATOM 2522 N N . LYS B 1 60 ? -5.336 -0.957 -4.098 1 95.94 60 LYS B N 1
ATOM 2523 C CA . LYS B 1 60 ? -4.594 0.092 -4.789 1 95.94 60 LYS B CA 1
ATOM 2524 C C . LYS B 1 60 ? -5.121 1.476 -4.418 1 95.94 60 LYS B C 1
ATOM 2526 O O . LYS B 1 60 ? -4.344 2.375 -4.09 1 95.94 60 LYS B O 1
ATOM 2531 N N . VAL B 1 61 ? -6.414 1.661 -4.422 1 97.12 61 VAL B N 1
ATOM 2532 C CA . VAL B 1 61 ? -7.02 2.955 -4.125 1 97.12 61 VAL B CA 1
ATOM 2533 C C . VAL B 1 61 ? -6.793 3.307 -2.658 1 97.12 61 VAL B C 1
ATOM 2535 O O . VAL B 1 61 ? -6.441 4.441 -2.332 1 97.12 61 VAL B O 1
ATOM 2538 N N . HIS B 1 62 ? -6.965 2.326 -1.741 1 97.88 62 HIS B N 1
ATOM 2539 C CA . HIS B 1 62 ? -6.758 2.6 -0.324 1 97.88 62 HIS B CA 1
ATOM 2540 C C . HIS B 1 62 ? -5.301 2.936 -0.036 1 97.88 62 HIS B C 1
ATOM 2542 O O . HIS B 1 62 ? -5.008 3.75 0.844 1 97.88 62 HIS B O 1
ATOM 2548 N N . PHE B 1 63 ? -4.434 2.352 -0.758 1 97.88 63 PHE B N 1
ATOM 2549 C CA . PHE B 1 63 ? -3.033 2.73 -0.614 1 97.88 63 PHE B CA 1
ATOM 2550 C C . PHE B 1 63 ? -2.818 4.18 -1.027 1 97.88 63 PHE B C 1
ATOM 2552 O O . PHE B 1 63 ? -2.135 4.934 -0.333 1 97.88 63 PHE B O 1
ATOM 2559 N N . ALA B 1 64 ? -3.352 4.543 -2.154 1 98 64 ALA B N 1
ATOM 2560 C CA . ALA B 1 64 ? -3.225 5.914 -2.648 1 98 64 ALA B CA 1
ATOM 2561 C C . ALA B 1 64 ? -3.816 6.91 -1.657 1 98 64 ALA B C 1
ATOM 2563 O O . ALA B 1 64 ? -3.277 8.008 -1.473 1 98 64 ALA B O 1
ATOM 2564 N N . GLN B 1 65 ? -4.973 6.504 -1.022 1 98.25 65 GLN B N 1
ATOM 2565 C CA . GLN B 1 65 ? -5.562 7.363 -0.001 1 98.25 65 GLN B CA 1
ATOM 2566 C C . GLN B 1 65 ? -4.625 7.523 1.192 1 98.25 65 GLN B C 1
ATOM 2568 O O . GLN B 1 65 ? -4.438 8.633 1.695 1 98.25 65 GLN B O 1
ATOM 2573 N N . SER B 1 66 ? -4.039 6.395 1.62 1 97.44 66 SER B N 1
ATOM 2574 C CA . SER B 1 66 ? -3.088 6.441 2.725 1 97.44 66 SER B CA 1
ATOM 2575 C C . SER B 1 66 ? -1.881 7.309 2.375 1 97.44 66 SER B C 1
ATOM 2577 O O . SER B 1 66 ? -1.366 8.039 3.227 1 97.44 66 SER B O 1
ATOM 2579 N N . TRP B 1 67 ? -1.441 7.246 1.144 1 96 67 TRP B N 1
ATOM 2580 C CA . TRP B 1 67 ? -0.319 8.031 0.641 1 96 67 TRP B CA 1
ATOM 2581 C C . TRP B 1 67 ? -0.629 9.523 0.7 1 96 67 TRP B C 1
ATOM 2583 O O . TRP B 1 67 ? 0.203 10.32 1.142 1 96 67 TRP B O 1
ATOM 2593 N N . ASN B 1 68 ? -1.817 9.875 0.237 1 97.88 68 ASN B N 1
ATOM 2594 C CA . ASN B 1 68 ? -2.25 11.266 0.283 1 97.88 68 ASN B CA 1
ATOM 2595 C C . ASN B 1 68 ? -2.258 11.805 1.711 1 97.88 68 ASN B C 1
ATOM 2597 O O . ASN B 1 68 ? -1.722 12.883 1.977 1 97.88 68 ASN B O 1
ATOM 2601 N N . GLU B 1 69 ? -2.812 11 2.641 1 97.31 69 GLU B N 1
ATOM 2602 C CA . GLU B 1 69 ? -2.893 11.406 4.039 1 97.31 69 GLU B CA 1
ATOM 2603 C C . GLU B 1 69 ? -1.504 11.523 4.664 1 97.31 69 GLU B C 1
ATOM 2605 O O . GLU B 1 69 ? -1.274 12.367 5.531 1 97.31 69 GLU B O 1
ATOM 2610 N N . PHE B 1 70 ? -0.68 10.68 4.25 1 96 70 PHE B N 1
ATOM 2611 C CA . PHE B 1 70 ? 0.696 10.742 4.727 1 96 70 PHE B CA 1
ATOM 2612 C C . PHE B 1 70 ? 1.333 12.078 4.371 1 96 70 PHE B C 1
ATOM 2614 O O . PHE B 1 70 ? 2.021 12.688 5.195 1 96 70 PHE B O 1
ATOM 2621 N N . HIS B 1 71 ? 1.139 12.562 3.211 1 95.81 71 HIS B N 1
ATOM 2622 C CA . HIS B 1 71 ? 1.734 13.82 2.789 1 95.81 71 HIS B CA 1
ATOM 2623 C C . HIS B 1 71 ? 1.064 15.008 3.48 1 95.81 71 HIS B C 1
ATOM 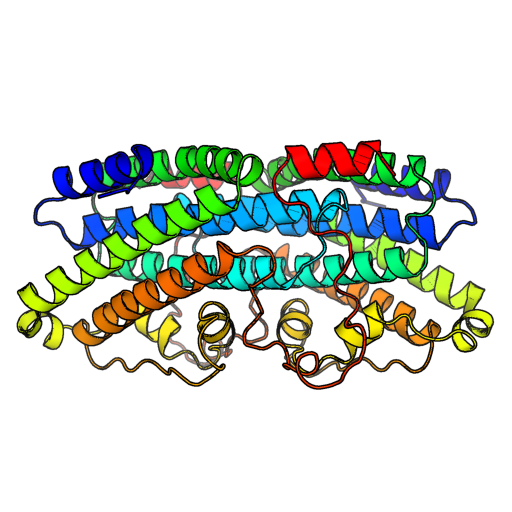2625 O O . HIS B 1 71 ? 1.713 16.016 3.76 1 95.81 71 HIS B O 1
ATOM 2631 N N . HIS B 1 72 ? -0.292 14.883 3.766 1 97.62 72 HIS B N 1
ATOM 2632 C CA . HIS B 1 72 ? -0.907 15.891 4.629 1 97.62 72 HIS B CA 1
ATOM 2633 C C . HIS B 1 72 ? -0.195 15.969 5.973 1 97.62 72 HIS B C 1
ATOM 2635 O O . HIS B 1 72 ? 0.048 17.062 6.488 1 97.62 72 HIS B O 1
ATOM 2641 N N . LEU B 1 73 ? 0.122 14.82 6.508 1 95.88 73 LEU B N 1
ATOM 2642 C CA . LEU B 1 73 ? 0.822 14.75 7.785 1 95.88 73 LEU B CA 1
ATOM 2643 C C . LEU B 1 73 ? 2.176 15.445 7.703 1 95.88 73 LEU B C 1
ATOM 2645 O O . LEU B 1 73 ? 2.527 16.234 8.586 1 95.88 73 LEU B O 1
ATOM 2649 N N . LEU B 1 74 ? 2.955 15.203 6.652 1 94.81 74 LEU B N 1
ATOM 2650 C CA . LEU B 1 74 ? 4.258 15.828 6.469 1 94.81 74 LEU B CA 1
ATOM 2651 C C . LEU B 1 74 ? 4.129 17.344 6.387 1 94.81 74 LEU B C 1
ATOM 2653 O O . LEU B 1 74 ? 4.949 18.078 6.953 1 94.81 74 LEU B O 1
ATOM 2657 N N . ILE B 1 75 ? 3.129 17.812 5.707 1 95.69 75 ILE B N 1
ATOM 2658 C CA . ILE B 1 75 ? 2.893 19.25 5.566 1 95.69 75 ILE B CA 1
ATOM 2659 C C . ILE B 1 75 ? 2.607 19.859 6.934 1 95.69 75 ILE B C 1
ATOM 2661 O O . ILE B 1 75 ? 3.182 20.891 7.293 1 95.69 75 ILE B O 1
ATOM 2665 N N . MET B 1 76 ? 1.768 19.219 7.727 1 95.44 76 MET B N 1
ATOM 2666 C CA . MET B 1 76 ? 1.419 19.75 9.039 1 95.44 76 MET B CA 1
ATOM 2667 C C . MET B 1 76 ? 2.625 19.734 9.977 1 95.44 76 MET B C 1
ATOM 2669 O O . MET B 1 76 ? 2.783 20.625 10.812 1 95.44 76 MET B O 1
ATOM 2673 N N . GLU B 1 77 ? 3.457 18.734 9.844 1 92.38 77 GLU B N 1
ATOM 2674 C CA . GLU B 1 77 ? 4.684 18.688 10.633 1 92.38 77 GLU B CA 1
ATOM 2675 C C . GLU B 1 77 ? 5.609 19.844 10.281 1 92.38 77 GLU B C 1
ATOM 2677 O O . GLU B 1 77 ? 6.18 20.484 11.172 1 92.38 77 GLU B O 1
ATOM 2682 N N . GLU B 1 78 ? 5.73 20.078 9.016 1 91.94 78 GLU B N 1
ATOM 2683 C CA . GLU B 1 78 ? 6.59 21.172 8.57 1 91.94 78 GLU B CA 1
ATOM 2684 C C . GLU B 1 78 ? 6.062 22.516 9.055 1 91.94 78 GLU B C 1
ATOM 2686 O O . GLU B 1 78 ? 6.84 23.438 9.312 1 91.94 78 GLU B O 1
ATOM 2691 N N . LEU B 1 79 ? 4.766 22.609 9.258 1 93.19 79 LEU B N 1
ATOM 2692 C CA . LEU B 1 79 ? 4.145 23.844 9.711 1 93.19 79 LEU B CA 1
ATOM 2693 C C . LEU B 1 79 ? 4.195 23.953 11.234 1 93.19 79 LEU B C 1
ATOM 2695 O O . LEU B 1 79 ? 3.676 24.906 11.812 1 93.19 79 LEU B O 1
ATOM 2699 N N . GLY B 1 80 ? 4.746 22.922 11.883 1 88.69 80 GLY B N 1
ATOM 2700 C CA . GLY B 1 80 ? 4.953 22.984 13.32 1 88.69 80 GLY B CA 1
ATOM 2701 C C . GLY B 1 80 ? 3.826 22.344 14.117 1 88.69 80 GLY B C 1
ATOM 2702 O O . GLY B 1 80 ? 3.672 22.609 15.312 1 88.69 80 GLY B O 1
ATOM 2703 N N . GLY B 1 81 ? 3.061 21.531 13.516 1 91.06 81 GLY B N 1
ATOM 2704 C CA . GLY B 1 81 ? 1.944 20.906 14.203 1 91.06 81 GLY B CA 1
ATOM 2705 C C . GLY B 1 81 ? 2.379 19.922 15.273 1 91.06 81 GLY B C 1
ATOM 2706 O O . GLY B 1 81 ? 1.588 19.562 16.141 1 91.06 81 GLY B O 1
ATOM 2707 N N . ASN B 1 82 ? 3.615 19.5 15.156 1 89.69 82 ASN B N 1
ATOM 2708 C CA . ASN B 1 82 ? 4.129 18.516 16.094 1 89.69 82 ASN B CA 1
ATOM 2709 C C . ASN B 1 82 ? 5.055 19.156 17.125 1 89.69 82 ASN B C 1
ATOM 2711 O O . ASN B 1 82 ? 5.984 18.516 17.625 1 89.69 82 ASN B O 1
ATOM 2715 N N . SER B 1 83 ? 4.84 20.328 17.516 1 85.94 83 SER B N 1
ATOM 2716 C CA . SER B 1 83 ? 5.734 21.078 18.375 1 85.94 83 SER B CA 1
ATOM 2717 C C . SER B 1 83 ? 5.598 20.641 19.828 1 85.94 83 SER B C 1
ATOM 2719 O O . SER B 1 83 ? 6.59 20.578 20.562 1 85.94 83 SER B O 1
ATOM 2721 N N . LEU B 1 84 ? 4.414 20.375 20.281 1 88.06 84 LEU B N 1
ATOM 2722 C CA . LEU B 1 84 ? 4.211 19.969 21.672 1 88.06 84 LEU B CA 1
ATOM 2723 C C . LEU B 1 84 ? 4.203 18.453 21.797 1 88.06 84 LEU B C 1
ATOM 2725 O O . LEU B 1 84 ? 3.441 17.766 21.109 1 88.06 84 LEU B O 1
ATOM 2729 N N . TRP B 1 85 ? 4.93 17.969 22.672 1 86.62 85 TRP B N 1
ATOM 2730 C CA . TRP B 1 85 ? 5.117 16.531 22.844 1 86.62 85 TRP B CA 1
ATOM 2731 C C . TRP B 1 85 ? 3.816 15.859 23.281 1 86.62 85 TRP B C 1
ATOM 2733 O O . TRP B 1 85 ? 3.518 14.742 22.844 1 86.62 85 TRP B O 1
ATOM 2743 N N . ILE B 1 86 ? 3.049 16.469 24.125 1 86.75 86 ILE B N 1
ATOM 2744 C CA . ILE B 1 86 ? 1.817 15.883 24.625 1 86.75 86 ILE B CA 1
ATOM 2745 C C . ILE B 1 86 ? 0.818 15.695 23.5 1 86.75 86 ILE B C 1
ATOM 2747 O O . ILE B 1 86 ? 0.079 14.711 23.453 1 86.75 86 ILE B O 1
ATOM 2751 N N . ASP B 1 87 ? 0.797 16.703 22.578 1 85.44 87 ASP B N 1
ATOM 2752 C CA . ASP B 1 87 ? -0.076 16.578 21.406 1 85.44 87 ASP B CA 1
ATOM 2753 C C . ASP B 1 87 ? 0.333 15.406 20.531 1 85.44 87 ASP B C 1
ATOM 2755 O O . ASP B 1 87 ? -0.52 14.648 20.062 1 85.44 87 ASP B O 1
ATOM 2759 N N . CYS B 1 88 ? 1.6 15.266 20.391 1 89.19 88 CYS B N 1
ATOM 2760 C CA . CYS B 1 88 ? 2.125 14.164 19.578 1 89.19 88 CYS B CA 1
ATOM 2761 C C . CYS B 1 88 ? 1.802 12.82 20.219 1 89.19 88 CYS B C 1
ATOM 2763 O O . CYS B 1 88 ? 1.348 11.898 19.547 1 89.19 88 CYS B O 1
ATOM 2765 N N . PHE B 1 89 ? 2.029 12.75 21.516 1 91 89 PHE B N 1
ATOM 2766 C CA . PHE B 1 89 ? 1.789 11.5 22.219 1 91 89 PHE B CA 1
ATOM 2767 C C . PHE B 1 89 ? 0.325 11.094 22.125 1 91 89 PHE B C 1
ATOM 2769 O O . PHE B 1 89 ? 0.018 9.938 21.797 1 91 89 PHE B O 1
ATOM 2776 N N . LEU B 1 90 ? -0.555 12.008 22.375 1 90.12 90 LEU B N 1
ATOM 2777 C CA . LEU B 1 90 ? -1.983 11.711 22.344 1 90.12 90 LEU B CA 1
ATOM 2778 C C . LEU B 1 90 ? -2.426 11.281 20.953 1 90.12 90 LEU B C 1
ATOM 2780 O O . LEU B 1 90 ? -3.158 10.305 20.797 1 90.12 90 LEU B O 1
ATOM 2784 N N . ALA B 1 91 ? -2.02 12.031 19.906 1 92 91 ALA B N 1
ATOM 2785 C CA . ALA B 1 91 ? -2.379 11.703 18.531 1 92 91 ALA B CA 1
ATOM 2786 C C . ALA B 1 91 ? -1.882 10.312 18.141 1 92 91 ALA B C 1
ATOM 2788 O O . ALA B 1 91 ? -2.629 9.516 17.578 1 92 91 ALA B O 1
ATOM 2789 N N . ARG B 1 92 ? -0.66 10.008 18.516 1 93 92 ARG B N 1
ATOM 2790 C CA . ARG B 1 92 ? -0.047 8.734 18.172 1 93 92 ARG B CA 1
ATOM 2791 C C . ARG B 1 92 ? -0.702 7.59 18.938 1 93 92 ARG B C 1
ATOM 2793 O O . ARG B 1 92 ? -0.915 6.504 18.391 1 93 92 ARG B O 1
ATOM 2800 N N . PHE B 1 93 ? -1.026 7.832 20.188 1 93.81 93 PHE B N 1
ATOM 2801 C CA . PHE B 1 93 ? -1.709 6.855 21.031 1 93.81 93 PHE B CA 1
ATOM 2802 C C . PHE B 1 93 ? -3.088 6.527 20.469 1 93.81 93 PHE B C 1
ATOM 2804 O O . PHE B 1 93 ? -3.451 5.355 20.344 1 93.81 93 PHE B O 1
ATOM 2811 N N . MET B 1 94 ? -3.809 7.48 20.094 1 93.44 94 MET B N 1
ATOM 2812 C CA . MET B 1 94 ? -5.129 7.285 19.5 1 93.44 94 MET B CA 1
ATOM 2813 C C . MET B 1 94 ? -5.027 6.562 18.156 1 93.44 94 MET B C 1
ATOM 2815 O O . MET B 1 94 ? -5.832 5.68 17.859 1 93.44 94 MET B O 1
ATOM 2819 N N . ALA B 1 95 ? -4.043 6.988 17.391 1 94.56 95 ALA B N 1
ATOM 2820 C CA . ALA B 1 95 ? -3.852 6.352 16.094 1 94.56 95 ALA B CA 1
ATOM 2821 C C . ALA B 1 95 ? -3.592 4.855 16.25 1 94.56 95 ALA B C 1
ATOM 2823 O O . ALA B 1 95 ? -4.125 4.043 15.484 1 94.56 95 ALA B O 1
ATOM 2824 N N . PHE B 1 96 ? -2.832 4.48 17.219 1 94.62 96 PHE B N 1
ATOM 2825 C CA . PHE B 1 96 ? -2.48 3.084 17.453 1 94.62 96 PHE B CA 1
ATOM 2826 C C . PHE B 1 96 ? -3.725 2.252 17.75 1 94.62 96 PHE B C 1
ATOM 2828 O O . PHE B 1 96 ? -3.939 1.213 17.125 1 94.62 96 PHE B O 1
ATOM 2835 N N . PHE B 1 97 ? -4.594 2.668 18.609 1 94.94 97 PHE B N 1
ATOM 2836 C CA . PHE B 1 97 ? -5.789 1.918 18.969 1 94.94 97 PHE B CA 1
ATOM 2837 C C . PHE B 1 97 ? -6.836 1.983 17.875 1 94.94 97 PHE B C 1
ATOM 2839 O O . PHE B 1 97 ? -7.582 1.025 17.656 1 94.94 97 PHE B O 1
ATOM 2846 N N . TYR B 1 98 ? -6.855 3.15 17.266 1 95.25 98 TYR B N 1
ATOM 2847 C CA . TYR B 1 98 ? -7.809 3.326 16.172 1 95.25 98 TYR B CA 1
ATOM 2848 C C . TYR B 1 98 ? -7.586 2.291 15.086 1 95.25 98 TYR B C 1
ATOM 2850 O O . TYR B 1 98 ? -8.539 1.85 14.438 1 95.25 98 TYR B O 1
ATOM 2858 N N . TYR B 1 99 ? -6.348 1.873 14.844 1 97 99 TYR B N 1
ATOM 2859 C CA . TYR B 1 99 ? -6.039 0.841 13.859 1 97 99 TYR B CA 1
ATOM 2860 C C . TYR B 1 99 ? -6.809 -0.441 14.156 1 97 99 TYR B C 1
ATOM 2862 O O . TYR B 1 99 ? -7.488 -0.98 13.281 1 97 99 TYR B O 1
ATOM 2870 N N . PHE B 1 100 ? -6.773 -0.9 15.383 1 96.75 100 PHE B N 1
ATOM 2871 C CA . PHE B 1 100 ? -7.395 -2.166 15.75 1 96.75 100 PHE B CA 1
ATOM 2872 C C . PHE B 1 100 ? -8.914 -2.053 15.719 1 96.75 100 PHE B C 1
ATOM 2874 O O . PHE B 1 100 ? -9.602 -2.984 15.305 1 96.75 100 PHE B O 1
ATOM 2881 N N . VAL B 1 101 ? -9.414 -0.962 16.156 1 95.62 101 VAL B N 1
ATOM 2882 C CA . VAL B 1 101 ? -10.859 -0.734 16.125 1 95.62 101 VAL B CA 1
ATOM 2883 C C . VAL B 1 101 ? -11.344 -0.762 14.68 1 95.62 101 VAL B C 1
ATOM 2885 O O . VAL B 1 101 ? -12.359 -1.391 14.367 1 95.62 101 VAL B O 1
ATOM 2888 N N . THR B 1 102 ? -10.633 -0.085 13.812 1 96.75 102 THR B N 1
ATOM 2889 C CA . THR B 1 102 ? -11.023 -0.026 12.406 1 96.75 102 THR B CA 1
ATOM 2890 C C . THR B 1 102 ? -10.93 -1.407 11.766 1 96.75 102 THR B C 1
ATOM 2892 O O . THR B 1 102 ? -11.805 -1.789 10.977 1 96.75 102 THR B O 1
ATOM 2895 N N . VAL B 1 103 ? -9.859 -2.137 12.055 1 97.19 103 VAL B N 1
ATOM 2896 C CA . VAL B 1 103 ? -9.719 -3.498 11.547 1 97.19 103 VAL B CA 1
ATOM 2897 C C . VAL B 1 103 ? -10.922 -4.332 11.961 1 97.19 103 VAL B C 1
ATOM 2899 O O . VAL B 1 103 ? -11.539 -5.004 11.125 1 97.19 103 VAL B O 1
ATOM 2902 N N . ALA B 1 104 ? -11.289 -4.273 13.242 1 96.75 104 ALA B N 1
ATOM 2903 C CA . ALA B 1 104 ? -12.438 -5.023 13.75 1 96.75 104 ALA B CA 1
ATOM 2904 C C . ALA B 1 104 ? -13.727 -4.586 13.07 1 96.75 104 ALA B C 1
ATOM 2906 O O . ALA B 1 104 ? -14.531 -5.422 12.656 1 96.75 104 ALA B O 1
ATOM 2907 N N . MET B 1 105 ? -13.914 -3.34 12.961 1 94.38 105 MET B N 1
ATOM 2908 C CA . MET B 1 105 ? -15.125 -2.807 12.336 1 94.38 105 MET B CA 1
ATOM 2909 C C . MET B 1 105 ? -15.219 -3.256 10.883 1 94.38 105 MET B C 1
ATOM 2911 O O . MET B 1 105 ? -16.297 -3.65 10.422 1 94.38 105 MET B O 1
ATOM 2915 N N . TYR B 1 106 ? -14.133 -3.209 10.141 1 95.88 106 TYR B N 1
ATOM 2916 C CA . TYR B 1 106 ? -14.125 -3.598 8.734 1 95.88 106 TYR B CA 1
ATOM 2917 C C . TYR B 1 106 ? -14.422 -5.082 8.578 1 95.88 106 TYR B C 1
ATOM 2919 O O . TYR B 1 106 ? -15.133 -5.488 7.652 1 95.88 106 TYR B O 1
ATOM 2927 N N . MET B 1 107 ? -13.859 -5.863 9.422 1 94.94 107 MET B N 1
ATOM 2928 C CA . MET B 1 107 ? -14.102 -7.301 9.367 1 94.94 107 MET B CA 1
ATOM 2929 C C . MET B 1 107 ? -15.562 -7.621 9.656 1 94.94 107 MET B C 1
ATOM 2931 O O . MET B 1 107 ? -16.125 -8.555 9.086 1 94.94 107 MET B O 1
ATOM 2935 N N . LEU B 1 108 ? -16.188 -6.852 10.516 1 93.62 108 LEU B N 1
ATOM 2936 C CA . LEU B 1 108 ? -17.594 -7.051 10.844 1 93.62 108 LEU B CA 1
ATOM 2937 C C . LEU B 1 108 ? -18.5 -6.555 9.719 1 93.62 108 LEU B C 1
ATOM 2939 O O . LEU B 1 108 ? -19.422 -7.254 9.305 1 93.62 108 LEU B O 1
ATOM 2943 N N . SER B 1 109 ? -18.219 -5.285 9.297 1 92.44 109 SER B N 1
ATOM 2944 C CA . SER B 1 109 ? -19.016 -4.672 8.242 1 92.44 109 SER B CA 1
ATOM 2945 C C . SER B 1 109 ? -18.219 -3.611 7.488 1 92.44 109 SER B C 1
ATOM 2947 O O . SER B 1 109 ? -18.062 -2.488 7.973 1 92.44 109 SER B O 1
ATOM 2949 N N . PRO B 1 110 ? -17.75 -3.965 6.32 1 94 110 PRO B N 1
ATOM 2950 C CA . PRO B 1 110 ? -17.031 -2.967 5.52 1 94 110 PRO B CA 1
ATOM 2951 C C . PRO B 1 110 ? -17.859 -1.7 5.289 1 94 110 PRO B C 1
ATOM 2953 O O . PRO B 1 110 ? -17.312 -0.594 5.324 1 94 110 PRO B O 1
ATOM 2956 N N . ARG B 1 111 ? -19.156 -1.828 5.07 1 92.5 111 ARG B N 1
ATOM 2957 C CA . ARG B 1 111 ? -20.016 -0.669 4.844 1 92.5 111 ARG B CA 1
ATOM 2958 C C . ARG B 1 111 ? -19.969 0.288 6.027 1 92.5 111 ARG B C 1
ATOM 2960 O O . ARG B 1 111 ? -19.859 1.503 5.848 1 92.5 111 ARG B O 1
ATOM 2967 N N . MET B 1 112 ? -20.047 -0.271 7.23 1 92.38 112 MET B N 1
ATOM 2968 C CA . MET B 1 112 ? -19.984 0.546 8.438 1 92.38 112 MET B CA 1
ATOM 2969 C C . MET B 1 112 ? -18.641 1.261 8.547 1 92.38 112 MET B C 1
ATOM 2971 O O . MET B 1 112 ? -18.594 2.447 8.875 1 92.38 112 MET B O 1
ATOM 2975 N N . ALA B 1 113 ? -17.531 0.533 8.297 1 95.38 113 ALA B N 1
ATOM 2976 C CA . ALA B 1 113 ? -16.188 1.106 8.375 1 95.38 113 ALA B CA 1
ATOM 2977 C C . ALA B 1 113 ? -16.031 2.246 7.375 1 95.38 113 ALA B C 1
ATOM 2979 O O . ALA B 1 113 ? -15.508 3.311 7.719 1 95.38 113 ALA B O 1
ATOM 2980 N N . TYR B 1 114 ? -16.5 2.066 6.16 1 95.56 114 TYR B N 1
ATOM 2981 C CA . TYR B 1 114 ? -16.406 3.09 5.125 1 95.56 114 TYR B CA 1
ATOM 2982 C C . TYR B 1 114 ? -17.25 4.305 5.477 1 95.56 114 TYR B C 1
ATOM 2984 O O . TYR B 1 114 ? -16.844 5.445 5.238 1 95.56 114 TYR B O 1
ATOM 2992 N N . HIS B 1 115 ? -18.453 4.055 5.984 1 92.56 115 HIS B N 1
ATOM 2993 C CA . HIS B 1 115 ? -19.297 5.16 6.395 1 92.56 115 HIS B CA 1
ATOM 2994 C C . HIS B 1 115 ? -18.656 5.988 7.496 1 92.56 115 HIS B C 1
ATOM 2996 O O . HIS B 1 115 ? -18.703 7.219 7.473 1 92.56 115 HIS B O 1
ATOM 3002 N N . PHE B 1 116 ? -18.078 5.289 8.438 1 92 116 PHE B N 1
ATOM 3003 C CA . PHE B 1 116 ? -17.375 5.973 9.516 1 92 116 PHE B CA 1
ATOM 3004 C C . PHE B 1 116 ? -16.25 6.844 8.961 1 92 116 PHE B C 1
ATOM 3006 O O . PHE B 1 116 ? -16.094 7.996 9.375 1 92 116 PHE B O 1
ATOM 3013 N N . SER B 1 117 ? -15.469 6.32 8.109 1 94.94 117 SER B N 1
ATOM 3014 C CA . SER B 1 117 ? -14.383 7.074 7.5 1 94.94 117 SER B CA 1
ATOM 3015 C C . SER B 1 117 ? -14.914 8.273 6.719 1 94.94 117 SER B C 1
ATOM 3017 O O . SER B 1 117 ? -14.281 9.336 6.699 1 94.94 117 SER B O 1
ATOM 3019 N N . GLU B 1 118 ? -16.031 8.109 5.969 1 93.75 118 GLU B N 1
ATOM 3020 C CA . GLU B 1 118 ? -16.656 9.227 5.266 1 93.75 118 GLU B CA 1
ATOM 3021 C C . GLU B 1 118 ? -16.984 10.367 6.223 1 93.75 118 GLU B C 1
ATOM 3023 O O . GLU B 1 118 ? -16.766 11.539 5.902 1 93.75 118 GLU B O 1
ATOM 3028 N N . CYS B 1 119 ? -17.5 10 7.398 1 88.25 119 CYS B N 1
ATOM 3029 C CA . CYS B 1 119 ? -17.844 11 8.398 1 88.25 119 CYS B CA 1
ATOM 3030 C C . CYS B 1 119 ? -16.609 11.75 8.875 1 88.25 119 CYS B C 1
ATOM 3032 O O . CYS B 1 119 ? -16.641 12.969 9.039 1 88.25 119 CYS B O 1
ATOM 3034 N N . VAL B 1 120 ? -15.547 11.031 9.109 1 90.06 120 VAL B N 1
ATOM 3035 C CA . VAL B 1 120 ? -14.297 11.648 9.539 1 90.06 120 VAL B CA 1
ATOM 3036 C C . VAL B 1 120 ? -13.789 12.602 8.469 1 90.06 120 VAL B C 1
ATOM 3038 O O . VAL B 1 120 ? -13.367 13.727 8.773 1 90.06 120 VAL B O 1
ATOM 3041 N N . GLU B 1 121 ? -13.836 12.195 7.203 1 94.06 121 GLU B N 1
ATOM 3042 C CA . GLU B 1 121 ? -13.375 13.031 6.102 1 94.06 121 GLU B CA 1
ATOM 3043 C C . GLU B 1 121 ? -14.242 14.273 5.949 1 94.06 121 GLU B C 1
ATOM 3045 O O . GLU B 1 121 ? -13.75 15.352 5.602 1 94.06 121 GLU B O 1
ATOM 3050 N N . ARG B 1 122 ? -15.539 14.117 6.129 1 92.56 122 ARG B N 1
ATOM 3051 C CA . ARG B 1 122 ? -16.453 15.258 6.074 1 92.56 122 ARG B CA 1
ATOM 3052 C C . ARG B 1 122 ? -16.109 16.281 7.156 1 92.56 122 ARG B C 1
ATOM 3054 O O . ARG B 1 122 ? -16.125 17.484 6.906 1 92.56 122 ARG B O 1
ATOM 3061 N N . HIS B 1 123 ? -15.859 15.758 8.344 1 89.12 123 HIS B N 1
ATOM 3062 C CA . HIS B 1 123 ? -15.438 16.641 9.43 1 89.12 123 HIS B CA 1
ATOM 3063 C C . HIS B 1 123 ? -14.141 17.359 9.078 1 89.12 123 HIS B C 1
ATOM 3065 O O . HIS B 1 123 ? -14 18.547 9.336 1 89.12 123 HIS B O 1
ATOM 3071 N N . ALA B 1 124 ? -13.188 16.641 8.547 1 93.94 124 ALA B N 1
ATOM 3072 C CA . ALA B 1 124 ? -11.93 17.25 8.133 1 93.94 124 ALA B CA 1
ATOM 3073 C C . ALA B 1 124 ? -12.172 18.344 7.094 1 93.94 124 ALA B C 1
ATOM 3075 O O . ALA B 1 124 ? -11.617 19.438 7.203 1 93.94 124 ALA B O 1
ATOM 3076 N N . TYR B 1 125 ? -13 18.047 6.078 1 95.88 125 TYR B N 1
ATOM 3077 C CA . TYR B 1 125 ? -13.336 19.031 5.059 1 95.88 125 TYR B CA 1
ATOM 3078 C C . TYR B 1 125 ? -13.883 20.312 5.695 1 95.88 125 TYR B C 1
ATOM 3080 O O . TYR B 1 125 ? -13.43 21.406 5.383 1 95.88 125 TYR B O 1
ATOM 3088 N N . SER B 1 126 ? -14.828 20.172 6.594 1 94 126 SER B N 1
ATOM 3089 C CA . SER B 1 126 ? -15.477 21.312 7.23 1 94 126 SER B CA 1
ATOM 3090 C C . SER B 1 126 ? -14.484 22.125 8.07 1 94 126 SER B C 1
ATOM 3092 O O . SER B 1 126 ? -14.523 23.359 8.07 1 94 126 SER B O 1
ATOM 3094 N N . THR B 1 127 ? -13.617 21.438 8.789 1 92.31 127 THR B N 1
ATOM 3095 C CA . THR B 1 127 ? -12.617 22.094 9.625 1 92.31 127 THR B CA 1
ATOM 3096 C C . THR B 1 127 ? -11.648 22.906 8.773 1 92.31 127 THR B C 1
ATOM 3098 O O . THR B 1 127 ? -11.352 24.062 9.094 1 92.31 127 THR B O 1
ATOM 3101 N N . TYR B 1 128 ? -11.148 22.344 7.684 1 96.62 128 TYR B N 1
ATOM 3102 C CA . TYR B 1 128 ? -10.25 23.078 6.797 1 96.62 128 TYR B CA 1
ATOM 3103 C C . TYR B 1 128 ? -10.969 24.25 6.137 1 96.62 128 TYR B C 1
ATOM 3105 O O . TYR B 1 128 ? -10.398 25.328 5.973 1 96.62 128 TYR B O 1
ATOM 3113 N N . ASP B 1 129 ? -12.266 24.031 5.738 1 96.25 129 ASP B N 1
ATOM 3114 C CA . ASP B 1 129 ? -13.047 25.094 5.094 1 96.25 129 ASP B CA 1
ATOM 3115 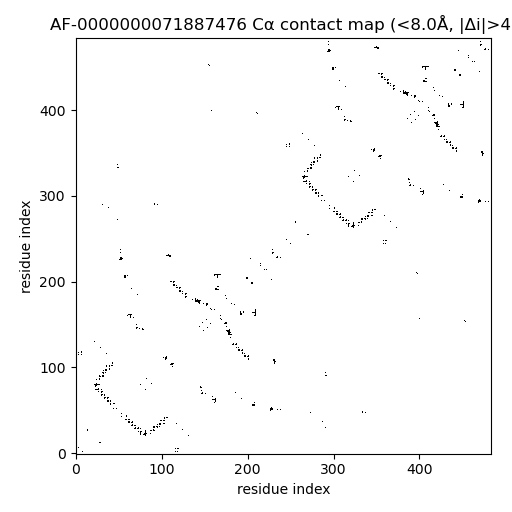C C . ASP B 1 129 ? -13.227 26.281 6.023 1 96.25 129 ASP B C 1
ATOM 3117 O O . ASP B 1 129 ? -13.094 27.438 5.602 1 96.25 129 ASP B O 1
ATOM 3121 N N . GLU B 1 130 ? -13.539 26 7.27 1 94.69 130 GLU B N 1
ATOM 3122 C CA . GLU B 1 130 ? -13.688 27.062 8.266 1 94.69 130 GLU B CA 1
ATOM 3123 C C . GLU B 1 130 ? -12.367 27.797 8.477 1 94.69 130 GLU B C 1
ATOM 3125 O O . GLU B 1 130 ? -12.352 29.031 8.555 1 94.69 130 GLU B O 1
ATOM 3130 N N . PHE B 1 131 ? -11.289 27.094 8.594 1 95.19 131 PHE B N 1
ATOM 3131 C CA . PHE B 1 131 ? -9.961 27.672 8.773 1 95.19 131 PHE B CA 1
ATOM 3132 C C . PHE B 1 131 ? -9.617 28.594 7.621 1 95.19 131 PHE B C 1
ATOM 3134 O O . PHE B 1 131 ? -9.102 29.688 7.836 1 95.19 131 PHE B O 1
ATOM 3141 N N . LEU B 1 132 ? -9.914 28.172 6.402 1 97 132 LEU B N 1
ATOM 3142 C CA . LEU B 1 132 ? -9.617 28.953 5.199 1 97 132 LEU B CA 1
ATOM 3143 C C . LEU B 1 132 ? -10.422 30.234 5.176 1 97 132 LEU B C 1
ATOM 3145 O O . LEU B 1 132 ? -9.898 31.297 4.809 1 97 132 LEU B O 1
ATOM 3149 N N . LYS B 1 133 ? -11.633 30.234 5.566 1 96.25 133 LYS B N 1
ATOM 3150 C CA . LYS B 1 133 ? -12.5 31.406 5.586 1 96.25 133 LYS B CA 1
ATOM 3151 C C . LYS B 1 133 ? -12.039 32.406 6.645 1 96.25 133 LYS B C 1
ATOM 3153 O O . LYS B 1 133 ? -12.047 33.625 6.406 1 96.25 133 LYS B O 1
ATOM 3158 N N . LEU B 1 134 ? -11.586 31.906 7.746 1 94.38 134 LEU B N 1
ATOM 3159 C CA . LEU B 1 134 ? -11.211 32.75 8.875 1 94.38 134 LEU B CA 1
ATOM 3160 C C . LEU B 1 134 ? -9.844 33.375 8.648 1 94.38 134 LEU B C 1
ATOM 3162 O O . LEU B 1 134 ? -9.594 34.5 9.109 1 94.38 134 LEU B O 1
ATOM 3166 N N . HIS B 1 135 ? -8.977 32.75 7.926 1 94.25 135 HIS B N 1
ATOM 3167 C CA . HIS 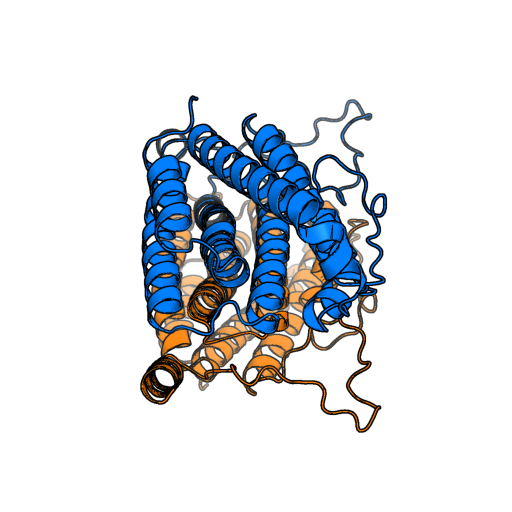B 1 135 ? -7.594 33.188 7.875 1 94.25 135 HIS B CA 1
ATOM 3168 C C . HIS B 1 135 ? -7.145 33.438 6.434 1 94.25 135 HIS B C 1
ATOM 3170 O O . HIS B 1 135 ? -5.953 33.344 6.133 1 94.25 135 HIS B O 1
ATOM 3176 N N . GLU B 1 136 ? -8.016 33.688 5.512 1 96.31 136 GLU B N 1
ATOM 3177 C CA . GLU B 1 136 ? -7.738 33.812 4.082 1 96.31 136 GLU B CA 1
ATOM 3178 C C . GLU B 1 136 ? -6.629 34.812 3.811 1 96.31 136 GLU B C 1
ATOM 3180 O O . GLU B 1 136 ? -5.641 34.5 3.148 1 96.31 136 GLU B O 1
ATOM 3185 N N . GLU B 1 137 ? -6.719 36 4.336 1 95.56 137 GLU B N 1
ATOM 3186 C CA . GLU B 1 137 ? -5.766 37.094 4.039 1 95.56 137 GLU B CA 1
ATOM 3187 C C . GLU B 1 137 ? -4.379 36.75 4.582 1 95.56 137 GLU B C 1
ATOM 3189 O O . GLU B 1 137 ? -3.373 36.969 3.908 1 95.56 137 GLU B O 1
ATOM 3194 N N . GLU B 1 138 ? -4.34 36.281 5.75 1 93.44 138 GLU B N 1
ATOM 3195 C CA . GLU B 1 138 ? -3.072 35.906 6.371 1 93.44 138 GLU B CA 1
ATOM 3196 C C . GLU B 1 138 ? -2.389 34.781 5.602 1 93.44 138 GLU B C 1
ATOM 3198 O O . GLU B 1 138 ? -1.184 34.844 5.348 1 93.44 138 GLU B O 1
ATOM 3203 N N . LEU B 1 139 ? -3.111 33.781 5.207 1 95.56 139 LEU B N 1
ATOM 3204 C CA . LEU B 1 139 ? -2.566 32.594 4.535 1 95.56 139 LEU B CA 1
ATOM 3205 C C . LEU B 1 139 ? -2.037 32.969 3.15 1 95.56 139 LEU B C 1
ATOM 3207 O O . LEU B 1 139 ? -1.066 32.375 2.678 1 95.56 139 LEU B O 1
ATOM 3211 N N . LYS B 1 140 ? -2.635 33.938 2.494 1 96.25 140 LYS B N 1
ATOM 3212 C CA . LYS B 1 140 ? -2.227 34.344 1.15 1 96.25 140 LYS B CA 1
ATOM 3213 C C . LYS B 1 140 ? -0.878 35.031 1.176 1 96.25 140 LYS B C 1
ATOM 3215 O O . LYS B 1 140 ? -0.198 35.125 0.152 1 96.25 140 LYS B O 1
ATOM 3220 N N . ARG B 1 141 ? -0.444 35.469 2.348 1 94.81 141 ARG B N 1
ATOM 3221 C CA . ARG B 1 141 ? 0.81 36.188 2.475 1 94.81 141 ARG B CA 1
ATOM 3222 C C . ARG B 1 141 ? 1.953 35.25 2.861 1 94.81 141 ARG B C 1
ATOM 3224 O O . ARG B 1 141 ? 3.121 35.656 2.826 1 94.81 141 ARG B O 1
ATOM 3231 N N . LEU B 1 142 ? 1.635 34.062 3.234 1 93.88 142 LEU B N 1
ATOM 3232 C CA . LEU B 1 142 ? 2.641 33.125 3.699 1 93.88 142 LEU B CA 1
ATOM 3233 C C . LEU B 1 142 ? 3.043 32.156 2.584 1 93.88 142 LEU B C 1
ATOM 3235 O O . LEU B 1 142 ? 2.205 31.766 1.771 1 93.88 142 LEU B O 1
ATOM 3239 N N . PRO B 1 143 ? 4.305 31.812 2.574 1 95.12 143 PRO B N 1
ATOM 3240 C CA . PRO B 1 143 ? 4.773 30.875 1.548 1 95.12 143 PRO B CA 1
ATOM 3241 C C . PRO B 1 143 ? 4.309 29.438 1.798 1 95.12 143 PRO B C 1
ATOM 3243 O O . PRO B 1 143 ? 3.994 29.078 2.936 1 95.12 143 PRO B O 1
ATOM 3246 N N . ALA B 1 144 ? 4.266 28.656 0.782 1 95.5 144 ALA B N 1
ATOM 3247 C CA . ALA B 1 144 ? 3.93 27.234 0.882 1 95.5 144 ALA B CA 1
ATOM 3248 C C . ALA B 1 144 ? 5.102 26.438 1.444 1 95.5 144 ALA B C 1
ATOM 3250 O O . ALA B 1 144 ? 6.258 26.688 1.099 1 95.5 144 ALA B O 1
ATOM 3251 N N . PRO B 1 145 ? 4.812 25.547 2.311 1 95 145 PRO B N 1
ATOM 3252 C CA . PRO B 1 145 ? 5.887 24.672 2.791 1 95 145 PRO B CA 1
ATOM 3253 C C . PRO B 1 145 ? 6.445 23.766 1.696 1 95 145 PRO B C 1
ATOM 3255 O O . PRO B 1 145 ? 5.734 23.422 0.746 1 95 145 PRO B O 1
ATOM 3258 N N . GLU B 1 146 ? 7.703 23.312 1.825 1 93.25 146 GLU B N 1
ATOM 3259 C CA . GLU B 1 146 ? 8.383 22.484 0.845 1 93.25 146 GLU B CA 1
ATOM 3260 C C . GLU B 1 146 ? 7.668 21.141 0.665 1 93.25 146 GLU B C 1
ATOM 3262 O O . GLU B 1 146 ? 7.574 20.625 -0.452 1 93.25 146 GLU B O 1
ATOM 3267 N N . ALA B 1 147 ? 7.176 20.578 1.765 1 93.94 147 ALA B N 1
ATOM 3268 C CA . ALA B 1 147 ? 6.473 19.297 1.714 1 93.94 147 ALA B CA 1
ATOM 3269 C C . ALA B 1 147 ? 5.258 19.375 0.793 1 93.94 147 ALA B C 1
ATOM 3271 O O . ALA B 1 147 ? 4.949 18.406 0.083 1 93.94 147 ALA B O 1
ATOM 3272 N N . ALA B 1 148 ? 4.574 20.5 0.822 1 95.94 148 ALA B N 1
ATOM 3273 C CA . ALA B 1 148 ? 3.412 20.688 -0.041 1 95.94 148 ALA B CA 1
ATOM 3274 C C . ALA B 1 148 ? 3.828 20.797 -1.505 1 95.94 148 ALA B C 1
ATOM 3276 O O . ALA B 1 148 ? 3.193 20.203 -2.385 1 95.94 148 ALA B O 1
ATOM 3277 N N . LEU B 1 149 ? 4.887 21.547 -1.742 1 95.25 149 LEU B N 1
ATOM 3278 C CA . LEU B 1 149 ? 5.383 21.703 -3.104 1 95.25 149 LEU B CA 1
ATOM 3279 C C . LEU B 1 149 ? 5.824 20.375 -3.689 1 95.25 149 LEU B C 1
ATOM 3281 O O . LEU B 1 149 ? 5.477 20.047 -4.824 1 95.25 149 LEU B O 1
ATOM 3285 N N . GLU B 1 150 ? 6.512 19.625 -2.914 1 92.25 150 GLU B N 1
ATOM 3286 C CA . GLU B 1 150 ? 7.02 18.328 -3.357 1 92.25 150 GLU B CA 1
ATOM 3287 C C . GLU B 1 150 ? 5.879 17.375 -3.676 1 92.25 150 GLU B C 1
ATOM 3289 O O . GLU B 1 150 ? 5.977 16.578 -4.609 1 92.25 150 GLU B O 1
ATOM 3294 N N . TYR B 1 151 ? 4.82 17.453 -2.932 1 94.94 151 TYR B N 1
ATOM 3295 C CA . TYR B 1 151 ? 3.721 16.516 -3.127 1 94.94 151 TYR B CA 1
ATOM 3296 C C . TYR B 1 151 ? 2.836 16.953 -4.289 1 94.94 151 TYR B C 1
ATOM 3298 O O . TYR B 1 151 ? 2.6 16.172 -5.223 1 94.94 151 TYR B O 1
ATOM 3306 N N . TYR B 1 152 ? 2.4 18.234 -4.281 1 96.94 152 TYR B N 1
ATOM 3307 C CA . TYR B 1 152 ? 1.35 18.656 -5.195 1 96.94 152 TYR B CA 1
ATOM 3308 C C . TYR B 1 152 ? 1.933 19.047 -6.551 1 96.94 152 TYR B C 1
ATOM 3310 O O . TYR B 1 152 ? 1.251 18.969 -7.574 1 96.94 152 TYR B O 1
ATOM 3318 N N . LEU B 1 153 ? 3.143 19.469 -6.582 1 94.06 153 LEU B N 1
ATOM 3319 C CA . LEU B 1 153 ? 3.727 19.938 -7.836 1 94.06 153 LEU B CA 1
ATOM 3320 C C . LEU B 1 153 ? 4.707 18.906 -8.391 1 94.06 153 LEU B C 1
ATOM 3322 O O . LEU B 1 153 ? 5.457 19.203 -9.328 1 94.06 153 LEU B O 1
ATOM 3326 N N . ASN B 1 154 ? 4.715 17.75 -7.758 1 90.81 154 ASN B N 1
ATOM 3327 C CA . ASN B 1 154 ? 5.555 16.672 -8.25 1 90.81 154 ASN B CA 1
ATOM 3328 C C . ASN B 1 154 ? 5.176 16.281 -9.68 1 90.81 154 ASN B C 1
ATOM 3330 O O . ASN B 1 154 ? 4.008 16.344 -10.055 1 90.81 154 ASN B O 1
ATOM 3334 N N . GLU B 1 155 ? 6.102 15.852 -10.438 1 89.06 155 GLU B N 1
ATOM 3335 C CA . GLU B 1 155 ? 5.82 15.375 -11.789 1 89.06 155 GLU B CA 1
ATOM 3336 C C . GLU B 1 155 ? 5.066 14.055 -11.766 1 89.06 155 GLU B C 1
ATOM 3338 O O . GLU B 1 155 ? 4.27 13.766 -12.656 1 89.06 155 GLU B O 1
ATOM 3343 N N . ASP B 1 156 ? 5.391 13.273 -10.766 1 92.38 156 ASP B N 1
ATOM 3344 C CA . ASP B 1 156 ? 4.711 12 -10.586 1 92.38 156 ASP B CA 1
ATOM 3345 C C . ASP B 1 156 ? 3.439 12.164 -9.758 1 92.38 156 ASP B C 1
ATOM 3347 O O . ASP B 1 156 ? 3.486 12.109 -8.523 1 92.38 156 ASP B O 1
ATOM 3351 N N . LEU B 1 157 ? 2.303 12.227 -10.453 1 95.19 157 LEU B N 1
ATOM 3352 C CA . LEU B 1 157 ? 1.029 12.43 -9.773 1 95.19 157 LEU B CA 1
ATOM 3353 C C . LEU B 1 157 ? 0.125 11.211 -9.93 1 95.19 157 LEU B C 1
ATOM 3355 O O . LEU B 1 157 ? -1.101 11.336 -9.875 1 95.19 157 LEU B O 1
ATOM 3359 N N . TYR B 1 158 ? 0.754 10.078 -10.164 1 95.62 158 TYR B N 1
ATOM 3360 C CA . TYR B 1 158 ? 0.009 8.844 -10.383 1 95.62 158 TYR B CA 1
ATOM 3361 C C . TYR B 1 158 ? -0.866 8.516 -9.188 1 95.62 158 TYR B C 1
ATOM 3363 O O . TYR B 1 158 ? -2.074 8.305 -9.328 1 95.62 158 TYR B O 1
ATOM 3371 N N . LEU B 1 159 ? -0.235 8.484 -7.984 1 96.38 159 LEU B N 1
ATOM 3372 C CA . LEU B 1 159 ? -0.974 8.109 -6.785 1 96.38 159 LEU B CA 1
ATOM 3373 C C . LEU B 1 159 ? -1.955 9.211 -6.391 1 96.38 159 LEU B C 1
ATOM 3375 O O . LEU B 1 159 ? -3.002 8.93 -5.801 1 96.38 159 LEU B O 1
ATOM 3379 N N . PHE B 1 160 ? -1.651 10.523 -6.746 1 97.44 160 PHE B N 1
ATOM 3380 C CA . PHE B 1 160 ? -2.576 11.633 -6.531 1 97.44 160 PHE B CA 1
ATOM 3381 C C . PHE B 1 160 ? -3.867 11.414 -7.316 1 97.44 160 PHE B C 1
ATOM 3383 O O . PHE B 1 160 ? -4.961 11.656 -6.801 1 97.44 160 PHE B O 1
ATOM 3390 N N . ASP B 1 161 ? -3.752 10.945 -8.492 1 97.25 161 ASP B N 1
ATOM 3391 C CA . ASP B 1 161 ? -4.914 10.641 -9.32 1 97.25 161 ASP B CA 1
ATOM 3392 C C . ASP B 1 161 ? -5.641 9.398 -8.82 1 97.25 161 ASP B C 1
ATOM 3394 O O . ASP B 1 161 ? -6.871 9.336 -8.852 1 97.25 161 ASP B O 1
ATOM 3398 N N . GLU B 1 162 ? -4.922 8.5 -8.328 1 96.62 162 GLU B N 1
ATOM 3399 C CA . GLU B 1 162 ? -5.418 7.16 -8.016 1 96.62 162 GLU B CA 1
ATOM 3400 C C . GLU B 1 162 ? -6.406 7.195 -6.855 1 96.62 162 GLU B C 1
ATOM 3402 O O . GLU B 1 162 ? -7.328 6.379 -6.793 1 96.62 162 GLU B O 1
ATOM 3407 N N . PHE B 1 163 ? -6.207 8.109 -5.863 1 96.44 163 PHE B N 1
ATOM 3408 C CA . PHE B 1 163 ? -7.082 8.062 -4.695 1 96.44 163 PHE B CA 1
ATOM 3409 C C . PHE B 1 163 ? -8.406 8.766 -4.984 1 96.44 163 PHE B C 1
ATOM 3411 O O . PHE B 1 163 ? -9.352 8.664 -4.199 1 96.44 163 PHE B O 1
ATOM 3418 N N . GLN B 1 164 ? -8.492 9.477 -6.141 1 96.19 164 GLN B N 1
ATOM 3419 C CA . GLN B 1 164 ? -9.703 10.18 -6.551 1 96.19 164 GLN B CA 1
ATOM 3420 C C . GLN B 1 164 ? -10.555 9.32 -7.477 1 96.19 164 GLN B C 1
ATOM 3422 O O . GLN B 1 164 ? -10.586 9.539 -8.688 1 96.19 164 GLN B O 1
ATOM 3427 N N . ALA B 1 165 ? -11.312 8.43 -6.887 1 92.38 165 ALA B N 1
ATOM 3428 C CA . ALA B 1 165 ? -12 7.371 -7.609 1 92.38 165 ALA B CA 1
ATOM 3429 C C . ALA B 1 165 ? -13.141 7.938 -8.461 1 92.38 165 ALA B C 1
ATOM 3431 O O . ALA B 1 165 ? -13.633 7.266 -9.367 1 92.38 165 ALA B O 1
ATOM 3432 N N . SER B 1 166 ? -13.57 9.125 -8.203 1 90.75 166 SER B N 1
ATOM 3433 C CA . SER B 1 166 ? -14.695 9.719 -8.922 1 90.75 166 SER B CA 1
ATOM 3434 C C . SER B 1 166 ? -14.211 10.641 -10.039 1 90.75 166 SER B C 1
ATOM 3436 O O . SER B 1 166 ? -15.008 11.359 -10.641 1 90.75 166 SER B O 1
ATOM 3438 N N . ARG B 1 167 ? -12.93 10.625 -10.328 1 92.44 167 ARG B N 1
ATOM 3439 C CA . ARG B 1 167 ? -12.352 11.508 -11.328 1 92.44 167 ARG B CA 1
ATOM 3440 C C . ARG B 1 167 ? -11.469 10.727 -12.297 1 92.44 167 ARG B C 1
ATOM 3442 O O . ARG B 1 167 ? -10.898 9.695 -11.938 1 92.44 167 ARG B O 1
ATOM 3449 N N . SER B 1 168 ? -11.406 11.242 -13.492 1 93 168 SER B N 1
ATOM 3450 C CA . SER B 1 168 ? -10.43 10.703 -14.438 1 93 168 SER B CA 1
ATOM 3451 C C . SER B 1 168 ? -9.016 11.117 -14.062 1 93 168 SER B C 1
ATOM 3453 O O . SER B 1 168 ? -8.789 12.234 -13.586 1 93 168 SER B O 1
ATOM 3455 N N . PRO B 1 169 ? -8.109 10.211 -14.266 1 94.69 169 PRO B N 1
ATOM 3456 C CA . PRO B 1 169 ? -6.727 10.602 -13.992 1 94.69 169 PRO B CA 1
ATOM 3457 C C . PRO B 1 169 ? -6.309 11.867 -14.734 1 94.69 169 PRO B C 1
ATOM 3459 O O . PRO B 1 169 ? -6.672 12.047 -15.898 1 94.69 169 PRO B O 1
ATOM 3462 N N . GLY B 1 170 ? -5.609 12.758 -14.094 1 94.06 170 GLY B N 1
ATOM 3463 C CA . GLY B 1 170 ? -5.074 13.961 -14.703 1 94.06 170 GLY B CA 1
ATOM 3464 C C . GLY B 1 170 ? -6.07 15.102 -14.742 1 94.06 170 GLY B C 1
ATOM 3465 O O . GLY B 1 170 ? -5.734 16.203 -15.172 1 94.06 170 GLY B O 1
ATOM 3466 N N . SER B 1 171 ? -7.289 14.906 -14.32 1 94.88 171 SER B N 1
ATOM 3467 C CA . SER B 1 171 ? -8.336 15.922 -14.414 1 94.88 171 SER B CA 1
ATOM 3468 C C . SER B 1 171 ? -8.148 17.016 -13.375 1 94.88 171 SER B C 1
ATOM 3470 O O . SER B 1 171 ? -8.633 18.141 -13.547 1 94.88 171 SER B O 1
ATOM 3472 N N . ARG B 1 172 ? -7.5 16.766 -12.273 1 95.75 172 ARG B N 1
ATOM 3473 C CA . ARG B 1 172 ? -7.168 17.75 -11.25 1 95.75 172 ARG B CA 1
ATOM 3474 C C . ARG B 1 172 ? -5.66 17.875 -11.078 1 95.75 172 ARG B C 1
ATOM 3476 O O . ARG B 1 172 ? -4.98 16.906 -10.766 1 95.75 172 ARG B O 1
ATOM 3483 N N . ARG B 1 173 ? -5.137 19.078 -11.281 1 96.19 173 ARG B N 1
ATOM 3484 C CA . ARG B 1 173 ? -3.732 19.406 -11.07 1 96.19 173 ARG B CA 1
ATOM 3485 C C . ARG B 1 173 ? -3.588 20.625 -10.156 1 96.19 173 ARG B C 1
ATOM 3487 O O . ARG B 1 173 ? -3.803 21.75 -10.586 1 96.19 173 ARG B O 1
ATOM 3494 N N . PRO B 1 174 ? -3.195 20.359 -8.945 1 95.5 174 PRO B N 1
ATOM 3495 C CA . PRO B 1 174 ? -3.152 21.422 -7.93 1 95.5 174 PRO B CA 1
ATOM 3496 C C . PRO B 1 174 ? -2.201 22.547 -8.297 1 95.5 174 PRO B C 1
ATOM 3498 O O . PRO B 1 174 ? -1.147 22.312 -8.891 1 95.5 174 PRO B O 1
ATOM 3501 N N . LYS B 1 175 ? -2.572 23.781 -7.906 1 95.19 175 LYS B N 1
ATOM 3502 C CA . LYS B 1 175 ? -1.737 24.969 -8 1 95.19 175 LYS B CA 1
ATOM 3503 C C . LYS B 1 175 ? -1.382 25.5 -6.617 1 95.19 175 LYS B C 1
ATOM 3505 O O . LYS B 1 175 ? -2.217 25.5 -5.711 1 95.19 175 LYS B O 1
ATOM 3510 N N . ILE B 1 176 ? -0.167 25.891 -6.527 1 97.31 176 ILE B N 1
ATOM 3511 C CA . ILE B 1 176 ? 0.275 26.406 -5.234 1 97.31 176 ILE B CA 1
ATOM 3512 C C . ILE B 1 176 ? 1.098 27.672 -5.438 1 97.31 176 ILE B C 1
ATOM 3514 O O . ILE B 1 176 ? 2.197 27.625 -5.996 1 97.31 176 ILE B O 1
ATOM 3518 N N . ASP B 1 177 ? 0.616 28.781 -5 1 96.19 177 ASP B N 1
ATOM 3519 C CA . ASP B 1 177 ? 1.338 30.047 -5.004 1 96.19 177 ASP B CA 1
ATOM 3520 C C . ASP B 1 177 ? 1.672 30.484 -3.58 1 96.19 177 ASP B C 1
ATOM 3522 O O . ASP B 1 177 ? 2.666 31.188 -3.359 1 96.19 177 ASP B O 1
ATOM 3526 N N . ASN B 1 178 ? 0.868 30.172 -2.656 1 96.06 178 ASN B N 1
ATOM 3527 C CA . ASN B 1 178 ? 1.012 30.531 -1.25 1 96.06 178 ASN B CA 1
ATOM 3528 C C . ASN B 1 178 ? 0.397 29.484 -0.333 1 96.06 178 ASN B C 1
ATOM 3530 O O . ASN B 1 178 ? -0.065 28.438 -0.8 1 96.06 178 ASN B O 1
ATOM 3534 N N . LEU B 1 179 ? 0.389 29.703 0.927 1 96.94 179 LEU B N 1
ATOM 3535 C CA . LEU B 1 179 ? -0.063 28.719 1.914 1 96.94 179 LEU B CA 1
ATOM 3536 C C . LEU B 1 179 ? -1.572 28.531 1.826 1 96.94 179 LEU B C 1
ATOM 3538 O O . LEU B 1 179 ? -2.076 27.438 2.121 1 96.94 179 LEU B O 1
ATOM 3542 N N . TYR B 1 180 ? -2.311 29.578 1.438 1 97.62 180 TYR B N 1
ATOM 3543 C CA . TYR B 1 180 ? -3.752 29.469 1.243 1 97.62 180 TYR B CA 1
ATOM 3544 C C . TYR B 1 180 ? -4.078 28.375 0.227 1 97.62 180 TYR B C 1
ATOM 3546 O O . TYR B 1 180 ? -4.957 27.547 0.46 1 97.62 180 TYR B O 1
ATOM 3554 N N . ASP B 1 181 ? -3.383 28.359 -0.833 1 98.5 181 ASP B N 1
ATOM 3555 C CA . ASP B 1 181 ? -3.586 27.359 -1.88 1 98.5 181 ASP B CA 1
ATOM 3556 C C . ASP B 1 181 ? -3.334 25.953 -1.352 1 98.5 181 ASP B C 1
ATOM 3558 O O . ASP B 1 181 ? -3.992 25 -1.773 1 98.5 181 ASP B O 1
ATOM 3562 N N . VAL B 1 182 ? -2.352 25.812 -0.486 1 98.38 182 VAL B N 1
ATOM 3563 C CA . VAL B 1 182 ? -2.045 24.5 0.099 1 98.38 182 VAL B CA 1
ATOM 3564 C C . VAL B 1 182 ? -3.264 23.969 0.848 1 98.38 182 VAL B C 1
ATOM 3566 O O . VAL B 1 182 ? -3.682 22.828 0.636 1 98.38 182 VAL B O 1
ATOM 3569 N N . PHE B 1 183 ? -3.852 24.781 1.66 1 98.25 183 PHE B N 1
ATOM 3570 C CA . PHE B 1 183 ? -4.977 24.344 2.479 1 98.25 183 PHE B CA 1
ATOM 3571 C C . PHE B 1 183 ? -6.227 24.156 1.627 1 98.25 183 PHE B C 1
ATOM 3573 O O . PHE B 1 183 ? -7.066 23.312 1.923 1 98.25 183 PHE B O 1
ATOM 3580 N N . VAL B 1 184 ? -6.324 24.938 0.539 1 98.69 184 VAL B N 1
ATOM 3581 C CA . VAL B 1 184 ? -7.41 24.703 -0.406 1 98.69 184 VAL B CA 1
ATOM 3582 C C . VAL B 1 184 ? -7.266 23.312 -1.014 1 98.69 184 VAL B C 1
ATOM 3584 O O . VAL B 1 184 ? -8.242 22.562 -1.106 1 98.69 184 VAL B O 1
ATOM 3587 N N . ASN B 1 185 ? -6.09 22.984 -1.417 1 98.69 185 ASN B N 1
ATOM 3588 C CA . ASN B 1 185 ? -5.844 21.656 -1.979 1 98.69 185 ASN B CA 1
ATOM 3589 C C . ASN B 1 185 ? -6.141 20.547 -0.965 1 98.69 185 ASN B C 1
ATOM 3591 O O . ASN B 1 185 ? -6.738 19.531 -1.309 1 98.69 185 ASN B O 1
ATOM 3595 N N . ILE B 1 186 ? -5.703 20.703 0.279 1 98.56 186 ILE B N 1
ATOM 3596 C CA . ILE B 1 186 ? -5.953 19.719 1.319 1 98.56 186 ILE B CA 1
ATOM 3597 C C . ILE B 1 186 ? -7.457 19.562 1.534 1 98.56 186 ILE B C 1
ATOM 3599 O O . ILE B 1 186 ? -7.973 18.438 1.611 1 98.56 186 ILE B O 1
ATOM 3603 N N . ARG B 1 187 ? -8.172 20.703 1.647 1 98.38 187 ARG B N 1
ATOM 3604 C CA . ARG B 1 187 ? -9.625 20.672 1.8 1 98.38 187 ARG B CA 1
ATOM 3605 C C . ARG B 1 187 ? -10.281 19.906 0.662 1 98.38 187 ARG B C 1
ATOM 3607 O O . ARG B 1 187 ? -11.156 19.078 0.896 1 98.38 187 ARG B O 1
ATOM 3614 N N . ASP B 1 188 ? -9.852 20.203 -0.541 1 98.25 188 ASP B N 1
ATOM 3615 C CA . ASP B 1 188 ? -10.422 19.547 -1.712 1 98.25 188 ASP B CA 1
ATOM 3616 C C . ASP B 1 188 ? -10.094 18.062 -1.723 1 98.25 188 ASP B C 1
ATOM 3618 O O . ASP B 1 188 ? -10.891 17.234 -2.186 1 98.25 188 ASP B O 1
ATOM 3622 N N . ASP B 1 189 ? -8.891 17.688 -1.274 1 98.56 189 ASP B N 1
ATOM 3623 C CA . ASP B 1 189 ? -8.555 16.266 -1.125 1 98.56 189 ASP B CA 1
ATOM 3624 C C . ASP B 1 189 ? -9.547 15.562 -0.209 1 98.56 189 ASP B C 1
ATOM 3626 O O . ASP B 1 189 ? -9.969 14.445 -0.498 1 98.56 189 ASP B O 1
ATOM 3630 N N . GLU B 1 190 ? -9.867 16.234 0.938 1 97.69 190 GLU B N 1
ATOM 3631 C CA . GLU B 1 190 ? -10.812 15.625 1.874 1 97.69 190 GLU B CA 1
ATOM 3632 C C . GLU B 1 190 ? -12.156 15.359 1.205 1 97.69 190 GLU B C 1
ATOM 3634 O O . GLU B 1 190 ? -12.812 14.359 1.492 1 97.69 190 GLU B O 1
ATOM 3639 N N . ALA B 1 191 ? -12.539 16.281 0.358 1 97.31 191 ALA B N 1
ATOM 3640 C CA . ALA B 1 191 ? -13.781 16.078 -0.383 1 97.31 191 ALA B CA 1
ATOM 3641 C C . ALA B 1 191 ? -13.703 14.844 -1.274 1 97.31 191 ALA B C 1
ATOM 3643 O O . ALA B 1 191 ? -14.672 14.094 -1.392 1 97.31 191 ALA B O 1
ATOM 3644 N N . GLU B 1 192 ? -12.617 14.688 -1.939 1 97.88 192 GLU B N 1
ATOM 3645 C CA . GLU B 1 192 ? -12.438 13.508 -2.789 1 97.88 192 GLU B CA 1
ATOM 3646 C C . GLU B 1 192 ? -12.43 12.227 -1.964 1 97.88 192 GLU B C 1
ATOM 3648 O O . GLU B 1 192 ? -12.938 11.195 -2.406 1 97.88 192 GLU B O 1
ATOM 3653 N N . HIS B 1 193 ? -11.75 12.211 -0.768 1 97.94 193 HIS B N 1
ATOM 3654 C CA . HIS B 1 193 ? -11.828 11.062 0.129 1 97.94 193 HIS B CA 1
ATOM 3655 C C . HIS B 1 193 ? -13.281 10.711 0.447 1 97.94 193 HIS B C 1
ATOM 3657 O O . HIS B 1 193 ? -13.641 9.531 0.475 1 97.94 193 HIS B O 1
ATOM 3663 N N . CYS B 1 194 ? -14.086 11.766 0.71 1 95.56 194 CYS B N 1
ATOM 3664 C CA . CYS B 1 194 ? -15.492 11.547 1.005 1 95.56 194 CYS B CA 1
ATOM 3665 C C . CYS B 1 194 ? -16.188 10.812 -0.139 1 95.56 194 CYS B C 1
ATOM 3667 O O . CYS B 1 194 ? -16.891 9.828 0.086 1 95.56 194 CYS B O 1
ATOM 3669 N N . LYS B 1 195 ? -16.016 11.25 -1.335 1 96.38 195 LYS B N 1
ATOM 3670 C CA . LYS B 1 195 ? -16.641 10.641 -2.504 1 96.38 195 LYS B CA 1
ATOM 3671 C C . LYS B 1 195 ? -16.203 9.188 -2.666 1 96.38 195 LYS B C 1
ATOM 3673 O O . LYS B 1 195 ? -17.031 8.32 -2.943 1 96.38 195 LYS B O 1
ATOM 3678 N N . THR B 1 196 ? -14.922 8.961 -2.535 1 96.62 196 THR B N 1
ATOM 3679 C CA . THR B 1 196 ? -14.406 7.602 -2.676 1 96.62 196 THR B CA 1
ATOM 3680 C C . THR B 1 196 ? -15 6.684 -1.613 1 96.62 196 THR B C 1
ATOM 3682 O O . THR B 1 196 ? -15.383 5.551 -1.909 1 96.62 196 THR B O 1
ATOM 3685 N N . MET B 1 197 ? -15.055 7.18 -0.318 1 95.62 197 MET B N 1
ATOM 3686 C CA . MET B 1 197 ? -15.625 6.371 0.757 1 95.62 197 MET B CA 1
ATOM 3687 C C . MET B 1 197 ? -17.094 6.074 0.496 1 95.62 197 MET B C 1
ATOM 3689 O O . MET B 1 197 ? -17.578 4.98 0.79 1 95.62 197 MET B O 1
ATOM 3693 N N . LYS B 1 198 ? -17.797 7.035 -0.035 1 93.25 198 LYS B N 1
ATOM 3694 C CA . LYS B 1 198 ? -19.203 6.816 -0.396 1 93.25 198 LYS B CA 1
ATOM 3695 C C . LYS B 1 198 ? -19.328 5.723 -1.453 1 93.25 198 LYS B C 1
ATOM 3697 O O . LYS B 1 198 ? -20.188 4.844 -1.345 1 93.25 198 LYS B O 1
ATOM 3702 N N . THR B 1 199 ? -18.484 5.75 -2.438 1 92.69 199 THR B N 1
ATOM 3703 C CA . THR B 1 199 ? -18.469 4.742 -3.49 1 92.69 199 THR B CA 1
ATOM 3704 C C . THR B 1 199 ? -18.219 3.354 -2.904 1 92.69 199 THR B C 1
ATOM 3706 O O . THR B 1 199 ? -18.844 2.375 -3.322 1 92.69 199 THR B O 1
ATOM 3709 N N . CYS B 1 200 ? -17.359 3.238 -1.911 1 93.56 200 CYS B N 1
ATOM 3710 C CA . CYS B 1 200 ? -16.953 1.969 -1.315 1 93.56 200 CYS B CA 1
ATOM 3711 C C . CYS B 1 200 ? -18.094 1.347 -0.527 1 93.56 200 CYS B C 1
ATOM 3713 O O . CYS B 1 200 ? -18.078 0.151 -0.231 1 93.56 200 CYS B O 1
ATOM 3715 N N . GLN B 1 201 ? -19.047 2.176 -0.121 1 92.12 201 GLN B N 1
ATOM 3716 C CA . GLN B 1 201 ? -20.141 1.668 0.696 1 92.12 201 GLN B CA 1
ATOM 3717 C C . GLN B 1 201 ? -21.047 0.749 -0.115 1 92.12 201 GLN B C 1
ATOM 3719 O O . GLN B 1 201 ? -21.844 -0.014 0.453 1 92.12 201 GLN B O 1
ATOM 3724 N N . THR B 1 202 ? -20.969 0.862 -1.416 1 88.62 202 THR B N 1
ATOM 3725 C CA . THR B 1 202 ? -21.594 -0.122 -2.297 1 88.62 202 THR B CA 1
ATOM 3726 C C . THR B 1 202 ? -20.578 -1.198 -2.697 1 88.62 202 THR B C 1
ATOM 3728 O O . THR B 1 202 ? -19.578 -0.906 -3.355 1 88.62 202 THR B O 1
ATOM 3731 N N . HIS B 1 203 ? -20.891 -2.385 -2.336 1 82.69 203 HIS B N 1
ATOM 3732 C CA . HIS B 1 203 ? -19.953 -3.492 -2.48 1 82.69 203 HIS B CA 1
ATOM 3733 C C . HIS B 1 203 ? -19.531 -3.672 -3.934 1 82.69 203 HIS B C 1
ATOM 3735 O O . HIS B 1 203 ? -20.375 -3.729 -4.828 1 82.69 203 HIS B O 1
ATOM 3741 N N . GLY B 1 204 ? -18.25 -3.703 -4.188 1 81.81 204 GLY B N 1
ATOM 3742 C CA . GLY B 1 204 ? -17.703 -4.004 -5.5 1 81.81 204 GLY B CA 1
ATOM 3743 C C . GLY B 1 204 ? -17.734 -2.822 -6.449 1 81.81 204 GLY B C 1
ATOM 3744 O O . GLY B 1 204 ? -17.422 -2.955 -7.633 1 81.81 204 GLY B O 1
ATOM 3745 N N . ASN B 1 205 ? -18.016 -1.646 -5.953 1 83.44 205 ASN B N 1
ATOM 3746 C CA . ASN B 1 205 ? -18.25 -0.489 -6.809 1 83.44 205 ASN B CA 1
ATOM 3747 C C . ASN B 1 205 ? -16.969 0.305 -7.039 1 83.44 205 ASN B C 1
ATOM 3749 O O . ASN B 1 205 ? -16.922 1.171 -7.914 1 83.44 205 ASN B O 1
ATOM 3753 N N . LEU B 1 206 ? -15.914 -0.038 -6.273 1 90.5 206 LEU B N 1
ATOM 3754 C CA . LEU B 1 206 ? -14.695 0.764 -6.359 1 90.5 206 LEU B CA 1
ATOM 3755 C C . LEU B 1 206 ? -13.805 0.277 -7.496 1 90.5 206 LEU B C 1
ATOM 3757 O O . LEU B 1 206 ? -13.516 -0.918 -7.598 1 90.5 206 LEU B O 1
ATOM 3761 N N . ARG B 1 207 ? -13.453 1.238 -8.359 1 90.44 207 ARG B N 1
ATOM 3762 C CA . ARG B 1 207 ? -12.531 0.959 -9.461 1 90.44 207 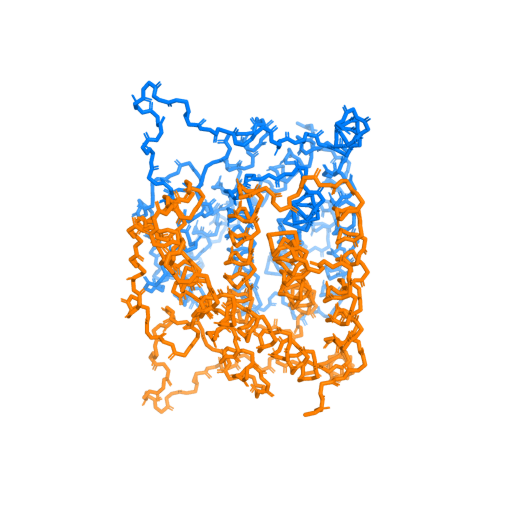ARG B CA 1
ATOM 3763 C C . ARG B 1 207 ? -11.344 1.915 -9.438 1 90.44 207 ARG B C 1
ATOM 3765 O O . ARG B 1 207 ? -11.484 3.082 -9.07 1 90.44 207 ARG B O 1
ATOM 3772 N N . SER B 1 208 ? -10.188 1.358 -9.766 1 92.44 208 SER B N 1
ATOM 3773 C CA . SER B 1 208 ? -9 2.199 -9.922 1 92.44 208 SER B CA 1
ATOM 3774 C C . SER B 1 208 ? -9.188 3.211 -11.047 1 92.44 208 SER B C 1
ATOM 3776 O O . SER B 1 208 ? -9.602 2.85 -12.156 1 92.44 208 SER B O 1
ATOM 3778 N N . PRO B 1 209 ? -8.938 4.449 -10.805 1 92.5 209 PRO B N 1
ATOM 3779 C CA . PRO B 1 209 ? -9.055 5.469 -11.852 1 92.5 209 PRO B CA 1
ATOM 3780 C C . PRO B 1 209 ? -8.195 5.156 -13.078 1 92.5 209 PRO B C 1
ATOM 3782 O O . PRO B 1 209 ? -8.57 5.496 -14.203 1 92.5 209 PRO B O 1
ATOM 3785 N N . HIS B 1 210 ? -7.082 4.555 -12.914 1 92.25 210 HIS B N 1
ATOM 3786 C CA . HIS B 1 210 ? -6.168 4.293 -14.016 1 92.25 210 HIS B CA 1
ATOM 3787 C C . HIS B 1 210 ? -6.547 3.01 -14.75 1 92.25 210 HIS B C 1
ATOM 3789 O O . HIS B 1 210 ? -5.945 2.676 -15.773 1 92.25 210 HIS B O 1
ATOM 3795 N N . SER B 1 211 ? -7.434 2.291 -14.141 1 80.69 211 SER B N 1
ATOM 3796 C CA . SER B 1 211 ? -7.844 1.049 -14.789 1 80.69 211 SER B CA 1
ATOM 3797 C C . SER B 1 211 ? -8.688 1.325 -16.031 1 80.69 211 SER B C 1
ATOM 3799 O O . SER B 1 211 ? -9.477 2.273 -16.047 1 80.69 211 SER B O 1
ATOM 3801 N N . THR B 1 212 ? -8.211 0.963 -17.344 1 60.78 212 THR B N 1
ATOM 3802 C CA . THR B 1 212 ? -8.961 1.13 -18.578 1 60.78 212 THR B CA 1
ATOM 3803 C C . THR B 1 212 ? -10.328 0.465 -18.484 1 60.78 212 THR B C 1
ATOM 3805 O O . THR B 1 212 ? -10.453 -0.625 -17.922 1 60.78 212 THR B O 1
ATOM 3808 N N . GLN B 1 213 ? -11.445 1.278 -18.5 1 51.62 213 GLN B N 1
ATOM 3809 C CA . GLN B 1 213 ? -12.859 0.925 -18.516 1 51.62 213 GLN B CA 1
ATOM 3810 C C . GLN B 1 213 ? -13.141 -0.176 -19.547 1 51.62 213 GLN B C 1
ATOM 3812 O O . GLN B 1 213 ? -14.211 -0.213 -20.156 1 51.62 213 GLN B O 1
ATOM 3817 N N . ASN B 1 214 ? -12.227 -0.832 -20.078 1 43.81 214 ASN B N 1
ATOM 3818 C CA . ASN B 1 214 ? -12.766 -1.655 -21.156 1 43.81 214 ASN B CA 1
ATOM 3819 C C . ASN B 1 214 ? -13.953 -2.484 -20.688 1 43.81 214 ASN B C 1
ATOM 3821 O O . ASN B 1 214 ? -14.648 -3.096 -21.516 1 43.81 214 ASN B O 1
ATOM 3825 N N . CYS B 1 215 ? -14.023 -2.842 -19.5 1 39.88 215 CYS B N 1
ATOM 3826 C CA . CYS B 1 215 ? -15.094 -3.799 -19.234 1 39.88 215 CYS B CA 1
ATOM 3827 C C . CYS B 1 215 ? -16.453 -3.121 -19.297 1 39.88 215 CYS B C 1
ATOM 3829 O O . CYS B 1 215 ? -17.484 -3.758 -19.047 1 39.88 215 CYS B O 1
ATOM 3831 N N . LEU B 1 216 ? -16.625 -1.897 -19.172 1 36.97 216 LEU B N 1
ATOM 3832 C CA . LEU B 1 216 ? -18 -1.444 -19.219 1 36.97 216 LEU B CA 1
ATOM 3833 C C . LEU B 1 216 ? -18.641 -1.788 -20.562 1 36.97 216 LEU B C 1
ATOM 3835 O O . LEU B 1 216 ? -19.859 -1.924 -20.656 1 36.97 216 LEU B O 1
ATOM 3839 N N . GLU B 1 217 ? -18.203 -1.394 -21.734 1 34.06 217 GLU B N 1
ATOM 3840 C CA . GLU B 1 217 ? -19.047 -1.495 -22.922 1 34.06 217 GLU B CA 1
ATOM 3841 C C . GLU B 1 217 ? -19.188 -2.943 -23.375 1 34.06 217 GLU B C 1
ATOM 3843 O O . GLU B 1 217 ? -20.031 -3.26 -24.219 1 34.06 217 GLU B O 1
ATOM 3848 N N . ALA B 1 218 ? -18.109 -3.762 -23.688 1 33.72 218 ALA B N 1
ATOM 3849 C CA . ALA B 1 218 ? -18.422 -5.023 -24.359 1 33.72 218 ALA B CA 1
ATOM 3850 C C . ALA B 1 218 ? -19.266 -5.93 -23.453 1 33.72 218 ALA B C 1
ATOM 3852 O O . ALA B 1 218 ? -19.172 -5.852 -22.234 1 33.72 218 ALA B O 1
ATOM 3853 N N . ASP B 1 219 ? -20.453 -6.551 -23.828 1 32.81 219 ASP B N 1
ATOM 3854 C CA . ASP B 1 219 ? -21.266 -7.688 -23.406 1 32.81 219 ASP B CA 1
ATOM 3855 C C . ASP B 1 219 ? -20.438 -8.719 -22.656 1 32.81 219 ASP B C 1
ATOM 3857 O O . ASP B 1 219 ? -20.891 -9.852 -22.438 1 32.81 219 ASP B O 1
ATOM 3861 N N . THR B 1 220 ? -19.031 -8.766 -22.844 1 31.12 220 THR B N 1
ATOM 3862 C CA . THR B 1 220 ? -18.297 -9.938 -22.391 1 31.12 220 THR B CA 1
ATOM 3863 C C . THR B 1 220 ? -18.203 -9.969 -20.875 1 31.12 220 THR B C 1
ATOM 3865 O O . THR B 1 220 ? -18.078 -8.93 -20.234 1 31.12 220 THR B O 1
ATOM 3868 N N . GLU B 1 221 ? -18.469 -11.039 -20.141 1 32.94 221 GLU B N 1
ATOM 3869 C CA . GLU B 1 221 ? -18.359 -11.633 -18.812 1 32.94 221 GLU B CA 1
ATOM 3870 C C . GLU B 1 221 ? -17.109 -11.164 -18.094 1 32.94 221 GLU B C 1
ATOM 3872 O O . GLU B 1 221 ? -16.016 -11.664 -18.359 1 32.94 221 GLU B O 1
ATOM 3877 N N . CYS B 1 222 ? -16.797 -9.883 -18.047 1 38.53 222 CYS B N 1
ATOM 3878 C CA . CYS B 1 222 ? -15.656 -9.555 -17.219 1 38.53 222 CYS B CA 1
ATOM 3879 C C . CYS B 1 222 ? -15.594 -10.461 -15.992 1 38.53 222 CYS B C 1
ATOM 3881 O O . CYS B 1 222 ? -16.547 -10.539 -15.219 1 38.53 222 CYS B O 1
ATOM 3883 N N . VAL B 1 223 ? -14.883 -11.43 -16.047 1 37.84 223 VAL B N 1
ATOM 3884 C CA . VAL B 1 223 ? -14.727 -12.438 -15 1 37.84 223 VAL B CA 1
ATOM 3885 C C . VAL B 1 223 ? -14.484 -11.742 -13.656 1 37.84 223 VAL B C 1
ATOM 3887 O O . VAL B 1 223 ? -13.445 -11.109 -13.461 1 37.84 223 VAL B O 1
ATOM 3890 N N . ILE B 1 224 ? -15.492 -10.938 -13.125 1 45.12 224 ILE B N 1
ATOM 3891 C CA . ILE B 1 224 ? -15.477 -10.547 -11.719 1 45.12 224 ILE B CA 1
ATOM 3892 C C . ILE B 1 224 ? -15.031 -11.734 -10.867 1 45.12 224 ILE B C 1
ATOM 3894 O O . ILE B 1 224 ? -15.648 -12.805 -10.906 1 45.12 224 ILE B O 1
ATOM 3898 N N . PRO B 1 225 ? -13.789 -11.617 -10.383 1 49.59 225 PRO B N 1
ATOM 3899 C CA . PRO B 1 225 ? -13.484 -12.797 -9.57 1 49.59 225 PRO B CA 1
ATOM 3900 C C . PRO B 1 225 ? -14.57 -13.102 -8.539 1 49.59 225 PRO B C 1
ATOM 3902 O O . PRO B 1 225 ? -15.234 -12.188 -8.055 1 49.59 225 PRO B O 1
ATOM 3905 N N . GLU B 1 226 ? -15.188 -14.203 -8.57 1 52.09 226 GLU B N 1
ATOM 3906 C CA . GLU B 1 226 ? -16.219 -14.781 -7.727 1 52.09 226 GLU B CA 1
ATOM 3907 C C . GLU B 1 226 ? -15.898 -14.602 -6.246 1 52.09 226 GLU B C 1
ATOM 3909 O O . GLU B 1 226 ? -16.797 -14.5 -5.418 1 52.09 226 GLU B O 1
ATOM 3914 N N . ASN B 1 227 ? -14.602 -14.289 -5.875 1 54.69 227 ASN B N 1
ATOM 3915 C CA . ASN B 1 227 ? -14.328 -14.219 -4.445 1 54.69 227 ASN B CA 1
ATOM 3916 C C . ASN B 1 227 ? -14.312 -12.781 -3.943 1 54.69 227 ASN B C 1
ATOM 3918 O O . ASN B 1 227 ? -13.297 -12.086 -4.074 1 54.69 227 ASN B O 1
ATOM 3922 N N . ASP B 1 228 ? -15.484 -12.258 -3.551 1 68.31 228 ASP B N 1
ATOM 3923 C CA . ASP B 1 228 ? -15.695 -10.898 -3.061 1 68.31 228 ASP B CA 1
ATOM 3924 C C . ASP B 1 228 ? -16.469 -10.906 -1.739 1 68.31 228 ASP B C 1
ATOM 3926 O O . ASP B 1 228 ? -17.547 -10.328 -1.641 1 68.31 228 ASP B O 1
ATOM 3930 N N . CYS B 1 229 ? -15.867 -11.578 -0.677 1 66.25 229 CYS B N 1
ATOM 3931 C CA . CYS B 1 229 ? -16.562 -11.711 0.602 1 66.25 229 CYS B CA 1
ATOM 3932 C C . CYS B 1 229 ? -16.688 -10.359 1.293 1 66.25 229 CYS B C 1
ATOM 3934 O O . CYS B 1 229 ? -15.758 -9.547 1.273 1 66.25 229 CYS B O 1
ATOM 3936 N N . GLU B 1 230 ? -18.062 -10.211 1.622 1 67.75 230 GLU B N 1
ATOM 3937 C CA . GLU B 1 230 ? -18.375 -9.016 2.398 1 67.75 230 GLU B CA 1
ATOM 3938 C C . GLU B 1 230 ? -18.297 -9.297 3.896 1 67.75 230 GLU B C 1
ATOM 3940 O O . GLU B 1 230 ? -19.078 -10.094 4.426 1 67.75 230 GLU B O 1
ATOM 3945 N N . GLY B 1 231 ? -17.312 -8.898 4.656 1 72.62 231 GLY B N 1
ATOM 3946 C CA . GLY B 1 231 ? -17.188 -9.117 6.09 1 72.62 231 GLY B CA 1
ATOM 3947 C C . GLY B 1 231 ? -16.703 -10.508 6.441 1 72.62 231 GLY B C 1
ATOM 3948 O O . GLY B 1 231 ? -16.75 -11.414 5.605 1 72.62 231 GLY B O 1
ATOM 3949 N N . ILE B 1 232 ? -16.312 -10.711 7.637 1 73.25 232 ILE B N 1
ATOM 3950 C CA . ILE B 1 232 ? -15.656 -11.938 8.07 1 73.25 232 ILE B CA 1
ATOM 3951 C C . ILE B 1 232 ? -16.656 -13.094 8.078 1 73.25 232 ILE B C 1
ATOM 3953 O O . ILE B 1 232 ? -16.297 -14.234 7.77 1 73.25 232 ILE B O 1
ATOM 3957 N N . VAL B 1 233 ? -17.875 -12.812 8.523 1 68.5 233 VAL B N 1
ATOM 3958 C CA . VAL B 1 233 ? -18.875 -13.867 8.578 1 68.5 233 VAL B CA 1
ATOM 3959 C C . VAL B 1 233 ? -19.078 -14.453 7.18 1 68.5 233 VAL B C 1
ATOM 3961 O O . VAL B 1 233 ? -19.125 -15.672 7.012 1 68.5 233 VAL B O 1
ATOM 3964 N N . ASP B 1 234 ? -19.188 -13.641 6.203 1 72.12 234 ASP B N 1
ATOM 3965 C CA . ASP B 1 234 ? -19.328 -14.078 4.82 1 72.12 234 ASP B CA 1
ATOM 3966 C C . ASP B 1 234 ? -18.109 -14.883 4.375 1 72.12 234 ASP B C 1
ATOM 3968 O O . ASP B 1 234 ? -18.234 -15.891 3.68 1 72.12 234 ASP B O 1
ATOM 3972 N N . CYS B 1 235 ? -16.953 -14.539 4.719 1 71.44 235 CYS B N 1
ATOM 3973 C CA . CYS B 1 235 ? -15.695 -15.188 4.355 1 71.44 235 CYS B CA 1
ATOM 3974 C C . CYS B 1 235 ? -15.617 -16.594 4.953 1 71.44 235 CYS B C 1
ATOM 3976 O O . CYS B 1 235 ? -15.273 -17.547 4.258 1 71.44 235 CYS B O 1
ATOM 3978 N N . VAL B 1 236 ? -15.953 -16.625 6.238 1 67.38 236 VAL B N 1
ATOM 3979 C CA . VAL B 1 236 ? -15.906 -17.922 6.922 1 67.38 236 VAL B CA 1
ATOM 3980 C C . VAL B 1 236 ? -16.938 -18.859 6.312 1 67.38 236 VAL B C 1
ATOM 3982 O O . VAL B 1 236 ? -16.656 -20.047 6.086 1 67.38 236 VAL B O 1
ATOM 3985 N N . LYS B 1 237 ? -18.141 -18.406 6.039 1 68.69 237 LYS B N 1
ATOM 3986 C CA . LYS B 1 237 ? -19.188 -19.219 5.422 1 68.69 237 LYS B CA 1
ATOM 3987 C C . LYS B 1 237 ? -18.734 -19.75 4.066 1 68.69 237 LYS B C 1
ATOM 3989 O O . LYS B 1 237 ? -18.969 -20.922 3.744 1 68.69 237 LYS B O 1
ATOM 3994 N N . LYS B 1 238 ? -18.078 -18.969 3.305 1 67.06 238 LYS B N 1
ATOM 3995 C CA . LYS B 1 238 ? -17.594 -19.375 1.985 1 67.06 238 LYS B CA 1
ATOM 3996 C C . LYS B 1 238 ? -16.5 -20.438 2.094 1 67.06 238 LYS B C 1
ATOM 3998 O O . LYS B 1 238 ? -16.438 -21.344 1.265 1 67.06 238 LYS B O 1
ATOM 4003 N N . SER B 1 239 ? -15.664 -20.344 3.041 1 66.69 239 SER B N 1
ATOM 4004 C CA . SER B 1 239 ? -14.586 -21.312 3.25 1 66.69 239 SER B CA 1
ATOM 4005 C C . SER B 1 239 ? -15.133 -22.672 3.654 1 66.69 239 SER B C 1
ATOM 4007 O O . SER B 1 239 ? -14.531 -23.703 3.346 1 66.69 239 SER B O 1
ATOM 4009 N N . LEU B 1 240 ? -16.219 -22.594 4.387 1 63.97 240 LEU B N 1
ATOM 4010 C CA . LEU B 1 240 ? -16.812 -23.844 4.879 1 63.97 240 LEU B CA 1
ATOM 4011 C C . LEU B 1 240 ? -17.656 -24.5 3.793 1 63.97 240 LEU B C 1
ATOM 4013 O O . LEU B 1 240 ? -17.891 -25.719 3.848 1 63.97 240 LEU B O 1
ATOM 4017 N N . THR B 1 241 ? -18.156 -23.797 2.85 1 56.94 241 THR B N 1
ATOM 4018 C CA . THR B 1 241 ? -19.016 -24.375 1.828 1 56.94 241 THR B CA 1
ATOM 4019 C C . THR B 1 241 ? -18.219 -24.797 0.607 1 56.94 241 THR B C 1
ATOM 4021 O O . THR B 1 241 ? -18.734 -25.484 -0.277 1 56.94 241 THR B O 1
ATOM 4024 N N . LYS B 1 242 ? -16.984 -24.453 0.376 1 53.34 242 LYS B N 1
ATOM 4025 C CA . LYS B 1 242 ? -16.203 -24.938 -0.758 1 53.34 242 LYS B CA 1
ATOM 4026 C C . LYS B 1 242 ? -15.359 -26.141 -0.371 1 53.34 242 LYS B C 1
ATOM 4028 O O . LYS B 1 242 ? -14.852 -26.219 0.748 1 53.34 242 LYS B O 1
#

InterPro domains:
  IPR002680 Alternative oxidase [PF01786] (19-201)
  IPR002680 Alternative oxidase [PTHR31803] (12-209)
  IPR002680 Alternative oxidase [cd01053] (18-204)
  IPR038659 Alternative oxidase superfamily [G3DSA:1.20.1260.140] (2-214)

Organism: Sorghum bicolor (NCBI:txid4558)

Radius of gyration: 22.65 Å; Cα contacts (8 Å, |Δi|>4): 643; chains: 2; bounding box: 51×70×51 Å

Nearest PDB structures (foldseek):
  7sk9-assembly1_A  TM=2.875E-01  e=3.451E-01  Homo sapiens
  7sk3-assembly1_A  TM=3.844E-01  e=1.084E+00  Homo sapiens
  4nqi-assembly1_A  TM=2.573E-01  e=8.829E+00  Dictyostelium discoideum
  7sk9-assembly1_A  TM=2.989E-01  e=4.660E-01  Homo sapiens
  7sk3-assembly1_A  TM=3.844E-01  e=1.921E+00  Homo sapiens

Sequence (484 aa):
MCCSFPQDSVIMVLKGVYRDRYYARFFALETIARVPYFAFISVLHMYSTFGWWRRADYIKVHFAQSWNEFHHLLIMEELGGNSLWIDCFLARFMAFFYYFVTVAMYMLSPRMAYHFSECVERHAYSTYDEFLKLHEEELKRLPAPEAALEYYLNEDLYLFDEFQASRSPGSRRPKIDNLYDVFVNIRDDEAEHCKTMKTCQTHGNLRSPHSTQNCLEADTECVIPENDCEGIVDCVKKSLTKMCCSFPQDSVIMVLKGVYRDRYYARFFALETIARVPYFAFISVLHMYSTFGWWRRADYIKVHFAQSWNEFHHLLIMEELGGNSLWIDCFLARFMAFFYYFVTVAMYMLSPRMAYHFSECVERHAYSTYDEFLKLHEEELKRLPAPEAALEYYLNEDLYLFDEFQASRSPGSRRPKIDNLYDVFVNIRDDEAEHCKTMKTCQTHGNLRSPHSTQNCLEADTECVIPENDCEGIVDCVKKSLTK

Secondary structure (DSSP, 8-state):
----HHHHHHHHHHHHH-TT-HHHHHHHHHHHHTHHHHHHHHHHHHHHHTTSB--HHHHHHHHHHHHHHHHHHHHHHHTTTT-SHHHHHHHHHHHHHHHHHHHHHHHH-HHHHHHHHHHHHHHHHHHHHHHHHHSHHHHHTSPPPHHHHHHHT-S--HHHHHT-TTS-TTS-----SSHHHHHHHHHHHHHHHHHHHHHHTSTT----TTS--HHHHS-S-----S-B--HHHHHHHHHHH-/----HHHHHHHHHHHHH-TT-HHHHHHHHHHHHTHHHHHHHHHHHHHHHTTSB--HHHHHHHHHHHHHHHHHHHHHHHTTTT-SHHHHHHHHHHHHHHHHHHHHHHHH-HHHHHHHHHHHHHHHHHHHHHHHHHSHHHHHTSPPPHHHHHHHT-S--HHHHHT-TTS-TTS-----SSHHHHHHHHHHHHHHHHHHHHHHTSTT----TTS--HHHHS-S-----S-B--HHHHHHHHHHH-

Solvent-accessible surface area (backbone atoms only — not comparable to full-atom values): 25036 Å² total; per-residue (Å²): 132,83,68,51,69,69,58,50,49,56,51,51,50,44,61,67,74,26,67,94,39,59,45,40,35,49,24,35,49,28,49,36,64,26,31,53,32,51,25,50,37,51,51,49,52,52,33,34,58,70,62,33,35,66,68,59,36,54,46,55,26,29,47,22,43,26,51,53,29,48,48,52,29,50,34,25,46,75,71,50,17,61,69,48,64,66,59,45,49,52,28,38,54,48,28,58,53,47,29,55,53,41,37,53,39,29,38,67,31,45,46,59,39,28,49,52,49,23,48,52,26,50,51,50,23,52,52,43,52,51,52,47,69,74,39,45,75,64,28,58,73,35,72,54,56,68,56,46,48,58,60,56,64,35,88,69,48,63,51,69,26,28,30,28,46,88,38,63,60,78,72,76,77,70,67,73,87,16,30,39,35,49,49,50,51,53,27,53,48,26,49,34,48,25,54,34,26,57,41,51,46,41,83,88,61,56,55,40,30,70,54,77,70,60,64,73,74,56,91,62,78,66,78,64,71,85,37,68,50,68,23,48,70,46,34,53,54,52,61,70,73,102,131,81,69,50,68,68,58,50,49,57,52,53,50,45,59,67,74,25,67,97,40,60,44,39,35,50,23,34,49,28,48,37,63,25,32,52,32,51,24,52,37,51,51,48,50,50,32,34,58,71,62,33,35,67,69,58,35,54,46,55,25,28,48,20,43,27,51,54,28,48,49,52,28,49,34,25,47,74,69,50,16,62,70,50,63,68,59,45,50,52,28,38,52,49,27,59,55,46,30,56,53,42,36,53,39,31,38,69,32,45,44,60,38,29,50,52,50,24,48,52,25,48,51,49,23,50,52,42,50,52,50,47,71,75,40,44,74,65,29,56,73,34,72,54,56,67,55,47,49,56,60,58,66,36,89,69,49,63,52,70,28,29,30,28,45,89,40,60,60,77,74,75,76,70,67,74,86,17,31,39,37,49,50,50,50,53,26,51,48,25,50,36,47,26,53,33,25,57,43,52,46,41,82,88,60,55,55,40,31,72,54,78,66,66,65,72,74,58,92,63,79,64,79,63,70,85,36,68,52,68,24,46,69,46,36,53,53,52,60,71,72,102

pLDDT: mean 85.29, std 17.89, range [30.31, 98.69]